Protein AF-0000000084503245 (afdb_homodimer)

Sequence (480 aa):
MVAGHAIWKGSNPADHEEDSEWVLDVAQAGRGNPKAFYAHIAKGAELALADKNSLLVFSGGQTRKSTHLTEAQSYLSLAFAARLLPSTPSGTFVRATTEDFALDSYQNLIFSIARFRERTGRYPDRVTVVGFGVKKQRFEKLHARAIKWPVRAFSYVGVDVADQDDFEVAQDGEHKNGFIPYMRDLYGCHDFLAAKRRLRNTAARFHPYHSSAPELADLLDWCPPSRHQLFSGPLPWSGVMVAGHAIWKGSNPADHEEDSEWVLDVAQAGRGNPKAFYAHIAKGAELALADKNSLLVFSGGQTRKSTHLTEAQSYLSLAFAARLLPSTPSGTFVRATTEDFALDSYQNLIFSIARFRERTGRYPDRVTVVGFGVKKQRFEKLHARAIKWPVRAFSYVGVDVADQDDFEVAQDGEHKNGFIPYMRDLYGCHDFLAAKRRLRNTAARFHPYHSSAPELADLLDWCPPSRHQLFSGPLPWSGV

InterPro domains:
  IPR055323 Uncharacterized protein C57A10.07/YOR238W [PTHR28110] (1-238)

Solvent-accessible surface area (backbone atoms only — not comparable to full-atom values): 25965 Å² total; per-residue (Å²): 59,30,59,47,86,46,30,51,70,71,76,62,60,90,45,50,60,40,65,90,44,39,56,67,55,81,90,43,56,92,52,57,44,39,49,27,52,49,48,31,51,48,50,42,38,52,53,34,71,73,34,90,86,46,67,32,32,27,16,12,12,36,60,45,72,60,47,91,58,22,16,6,54,25,47,52,51,47,33,47,70,61,61,59,41,67,70,51,98,85,28,43,53,78,52,52,51,63,26,60,59,26,60,48,74,59,40,28,52,57,46,40,49,37,44,44,23,41,66,68,73,43,73,77,84,58,47,50,40,27,33,51,39,75,47,44,61,41,46,59,69,37,40,34,48,50,70,56,52,60,69,92,38,51,47,74,47,57,50,59,49,83,50,66,69,50,36,52,52,48,43,51,47,34,47,67,71,40,41,51,53,35,68,60,22,46,71,41,69,53,68,71,45,30,51,51,37,56,67,26,43,60,69,49,77,70,65,28,45,60,74,60,27,51,75,44,34,66,65,78,64,55,68,59,89,54,38,71,63,65,76,82,71,79,48,95,64,59,89,107,59,29,59,47,88,46,29,50,69,72,76,61,61,90,44,51,60,39,65,89,45,38,58,64,55,82,90,43,55,92,50,56,45,40,48,26,53,50,47,31,51,49,50,42,38,53,54,33,71,71,33,88,86,47,65,33,32,27,16,12,12,36,60,44,70,59,46,91,58,21,16,6,53,26,48,52,50,47,34,48,70,62,61,59,40,66,70,51,98,84,29,42,53,78,52,51,51,64,25,61,59,25,59,49,74,58,38,28,53,57,47,41,49,35,43,44,23,40,65,69,76,43,73,76,85,62,48,49,40,26,34,51,39,75,48,44,62,41,46,59,68,36,40,35,46,50,69,56,50,58,70,91,37,51,46,73,47,56,48,60,50,85,50,64,69,49,37,51,52,49,42,51,46,34,46,68,69,40,40,50,52,36,69,60,22,46,72,41,68,52,70,72,46,31,50,51,35,57,67,25,43,62,68,48,77,68,66,28,44,60,74,57,27,53,76,44,34,66,66,78,65,56,68,57,90,54,38,71,62,66,75,82,70,80,50,95,64,59,88,106

pLDDT: mean 95.64, std 5.97, range [44.59, 98.94]

Foldseek 3Di:
DEEFDWAFQLDQLVCQQDPVRTDHDPLCPPLSVSVQLLVLLLVLLVVCVVDVPAAREQEFAQQDQVDRDTRRRRSVSSCVSVPSFDDDPVGGDLSYDYHHQDQDDLCRVVSVQLVCCLSPVDGDQADEYEEAPLCVCCCQVQNCVLQVNDNVRYYYDHDHRPDPVSRVVVNVCCVPPNRVVCVQARNLCDDPSVVSSVNRPNPPDDDDSCPSVVLCVCVNVDGDPRRPDHDDDDDPRVVD/DEEFDWAFQLDQLVCQQDPVRTDHDPLQPPLSVSVQLLVLLLVLLVVCVVDVPAAREQEFAQQDQVDRDTRRRRSVSSCVSVPSFDDDPVGGDLSYDYHHQDQDDLCRVVSVQLVCCLSPVDGDQADEYEEAPLCVCCCQVQNCVLQVHDNVRYYYDHDHRPDPVSRVVVNVCCVPPNRVVCVQARNLCDDPSVVSSVNRPNPPDDDDSCPSPVLCVCVNVDGDPRRRDHDDDDDPRVVD

Radius of gyration: 22.69 Å; Cα contacts (8 Å, |Δi|>4): 882; chains: 2; bounding box: 47×66×49 Å

Secondary structure (DSSP, 8-state):
-EE--SEE-SS-GGGTTSGGGEE--TTTTTTTHHHHHHHHHHHHHHHHHH-TT--EEEE-----TT-S--HHHHHHHHHHHTTSS-EETTEE-TTEEEE----SHHHHHHHHHHHHHHHHSS--S-EEEEE-GGGHHHIIIIIHHHTT--GGGEEEEE---SSHHHHHHHHHHHIIIIIHHHHHSTTS-SHHHHHHHHHH-TT-----HHHH-GGGHHHHT---SSTTPPP-S--TTTT-/-EE--SEE-SS-GGGTTSGGGEE--TTTTTTTHHHHHHHHHHHHHHHHHH-TT--EEEE-----TT-S--HHHHHHHHHHHTTSS-EETTEE-TTEEEE----SHHHHHHHHHHHHHHHHSS--S-EEEEE-GGGHHHIIIIIHHHTT--GGGEEEEE---SSHHHHHHHHHHHIIIIIHHHHHSTTS-SHHHHHHHHHH-TT-----HHHH-GGGHHHHT---SSTTPPP-S--TTTT-

Organism: NCBI:txid456999

Nearest PDB structures (foldseek):
  3oby-assembly1_A  TM=4.795E-01  e=1.587E+00  Archaeoglobus fulgidus
  3oby-assembly2_B  TM=4.407E-01  e=1.999E+00  Archaeoglobus fulgidus
  3ihl-assembly1_B  TM=2.825E-01  e=5.031E+00  Homo sapiens
  3oby-assembly1_A  TM=4.794E-01  e=1.235E+00  Archaeoglobus fulgidus
  3oby-assembly2_B  TM=4.407E-01  e=1.953E+00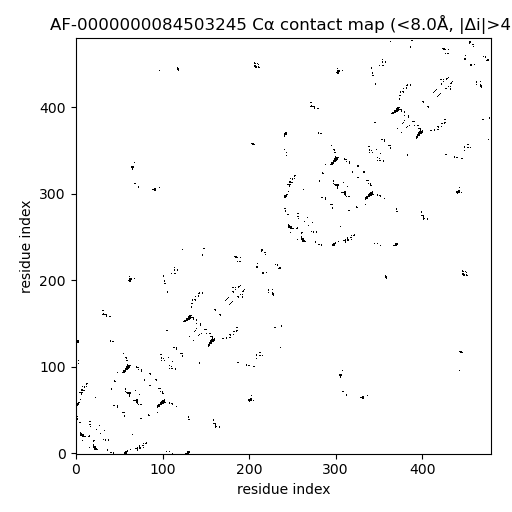  Archaeoglobus fulgidus

Structure (mmCIF, N/CA/C/O backbone):
data_AF-0000000084503245-model_v1
#
loop_
_entity.id
_entity.type
_entity.pdbx_description
1 polymer 'DUF218 domain-containing protein'
#
loop_
_atom_site.group_PDB
_atom_site.id
_atom_site.type_symbol
_atom_site.label_atom_id
_atom_site.label_alt_id
_atom_site.label_comp_id
_atom_site.label_asym_id
_atom_site.label_entity_id
_atom_site.label_seq_id
_atom_site.pdbx_PDB_ins_code
_atom_site.Cartn_x
_atom_site.Cartn_y
_atom_site.Cartn_z
_atom_site.occupancy
_atom_site.B_iso_or_equiv
_atom_site.auth_seq_id
_atom_site.auth_comp_id
_atom_site.auth_asym_id
_atom_site.auth_atom_id
_atom_site.pdbx_PDB_model_num
ATOM 1 N N . MET A 1 1 ? 0.292 -12.805 -13.188 1 98.81 1 MET A N 1
ATOM 2 C CA . MET A 1 1 ? 0.612 -12.477 -11.805 1 98.81 1 MET A CA 1
ATOM 3 C C . MET A 1 1 ? 1.752 -13.344 -11.281 1 98.81 1 MET A C 1
ATOM 5 O O . MET A 1 1 ? 1.908 -14.492 -11.711 1 98.81 1 MET A O 1
ATOM 9 N N . VAL A 1 2 ? 2.623 -12.695 -10.523 1 98.94 2 VAL A N 1
ATOM 10 C CA . VAL A 1 2 ? 3.686 -13.383 -9.805 1 98.94 2 VAL A CA 1
ATOM 11 C C . VAL A 1 2 ? 3.35 -13.43 -8.312 1 98.94 2 VAL A C 1
ATOM 13 O O . VAL A 1 2 ? 3.164 -12.391 -7.68 1 98.94 2 VAL A O 1
ATOM 16 N N . ALA A 1 3 ? 3.242 -14.617 -7.793 1 98.75 3 ALA A N 1
ATOM 17 C CA . ALA A 1 3 ? 2.934 -14.781 -6.375 1 98.75 3 ALA A CA 1
ATOM 18 C C . ALA A 1 3 ? 4.172 -14.555 -5.512 1 98.75 3 ALA A C 1
ATOM 20 O O . ALA A 1 3 ? 5.203 -15.195 -5.715 1 98.75 3 ALA A O 1
ATOM 21 N N . GLY A 1 4 ? 4.023 -13.672 -4.582 1 98.31 4 GLY A N 1
ATOM 22 C CA . GLY A 1 4 ? 5.133 -13.375 -3.689 1 98.31 4 GLY A CA 1
ATOM 23 C C . GLY A 1 4 ? 5.332 -14.43 -2.613 1 98.31 4 GLY A C 1
ATOM 24 O O . GLY A 1 4 ? 4.379 -15.102 -2.217 1 98.31 4 GLY A O 1
ATOM 25 N N . HIS A 1 5 ? 6.574 -14.516 -2.104 1 97.75 5 HIS A N 1
ATOM 26 C CA . HIS A 1 5 ? 6.906 -15.539 -1.119 1 97.75 5 HIS A CA 1
ATOM 27 C C . HIS A 1 5 ? 7.789 -14.977 -0.011 1 97.75 5 HIS A C 1
ATOM 29 O O . HIS A 1 5 ? 7.902 -15.57 1.063 1 97.75 5 HIS A O 1
ATOM 35 N N . ALA A 1 6 ? 8.43 -13.961 -0.269 1 98 6 ALA A N 1
ATOM 36 C CA . ALA A 1 6 ? 9.367 -13.305 0.646 1 98 6 ALA A CA 1
ATOM 37 C C . ALA A 1 6 ? 9.57 -11.844 0.274 1 98 6 ALA A C 1
ATOM 39 O O . ALA A 1 6 ? 8.875 -11.312 -0.597 1 98 6 ALA A O 1
ATOM 40 N N . ILE A 1 7 ? 10.398 -11.188 0.991 1 97.06 7 ILE A N 1
ATOM 41 C CA . ILE A 1 7 ? 10.57 -9.75 0.775 1 97.06 7 ILE A CA 1
ATOM 42 C C . ILE A 1 7 ? 12.047 -9.438 0.548 1 97.06 7 ILE A C 1
ATOM 44 O O . ILE A 1 7 ? 12.891 -9.719 1.405 1 97.06 7 ILE A O 1
ATOM 48 N N . TRP A 1 8 ? 12.359 -8.945 -0.646 1 97.12 8 TRP A N 1
ATOM 49 C CA . TRP A 1 8 ? 13.695 -8.445 -0.938 1 97.12 8 TRP A CA 1
ATOM 50 C C . TRP A 1 8 ? 13.977 -7.156 -0.167 1 97.12 8 TRP A C 1
ATOM 52 O O . TRP A 1 8 ? 13.148 -6.238 -0.16 1 97.12 8 TRP A O 1
ATOM 62 N N . LYS A 1 9 ? 15.086 -7.027 0.448 1 91.19 9 LYS A N 1
ATOM 63 C CA . LYS A 1 9 ? 15.375 -5.93 1.369 1 91.19 9 LYS A CA 1
ATOM 64 C C . LYS A 1 9 ? 15.734 -4.656 0.612 1 91.19 9 LYS A C 1
ATOM 66 O O . LYS A 1 9 ? 15.727 -3.564 1.187 1 91.19 9 LYS A O 1
ATOM 71 N N . GLY A 1 10 ? 16.078 -4.758 -0.672 1 87.31 10 GLY A N 1
ATOM 72 C CA . GLY A 1 10 ? 16.344 -3.559 -1.451 1 87.31 10 GLY A CA 1
ATOM 73 C C . GLY A 1 10 ? 17.812 -3.164 -1.478 1 87.31 10 GLY A C 1
ATOM 74 O O . GLY A 1 10 ? 18.141 -2.002 -1.728 1 87.31 10 GLY A O 1
ATOM 75 N N . SER A 1 11 ? 18.703 -3.973 -1.189 1 84.19 11 SER A N 1
ATOM 76 C CA . SER A 1 11 ? 20.125 -3.631 -1.206 1 84.19 11 SER A CA 1
ATOM 77 C C . SER A 1 11 ? 20.703 -3.773 -2.605 1 84.19 11 SER A C 1
ATOM 79 O O . SER A 1 11 ? 20.312 -3.059 -3.527 1 84.19 11 SER A O 1
ATOM 81 N N . ASN A 1 12 ? 21.703 -4.578 -2.842 1 87.75 12 ASN A N 1
ATOM 82 C CA . ASN A 1 12 ? 22.375 -4.762 -4.125 1 87.75 12 ASN A CA 1
ATOM 83 C C . ASN A 1 12 ? 21.703 -5.848 -4.957 1 87.75 12 ASN A C 1
ATOM 85 O O . ASN A 1 12 ? 21.75 -7.027 -4.598 1 87.75 12 ASN A O 1
ATOM 89 N N . PRO A 1 13 ? 21.094 -5.395 -6.07 1 92.25 13 PRO A N 1
ATOM 90 C CA . PRO A 1 13 ? 20.422 -6.387 -6.898 1 92.25 13 PRO A CA 1
ATOM 91 C C . PRO A 1 13 ? 21.344 -7.496 -7.387 1 92.25 13 PRO A C 1
ATOM 93 O O . PRO A 1 13 ? 20.906 -8.617 -7.652 1 92.25 13 PRO A O 1
ATOM 96 N N . ALA A 1 14 ? 22.609 -7.234 -7.473 1 94.62 14 ALA A N 1
ATOM 97 C CA . ALA A 1 14 ? 23.578 -8.242 -7.918 1 94.62 14 ALA A CA 1
ATOM 98 C C . ALA A 1 14 ? 23.656 -9.398 -6.93 1 94.62 14 ALA A C 1
ATOM 100 O O . ALA A 1 14 ? 24.016 -10.516 -7.297 1 94.62 14 ALA A O 1
ATOM 101 N N . ASP A 1 15 ? 23.281 -9.156 -5.723 1 95.62 15 ASP A N 1
ATOM 102 C CA . ASP A 1 15 ? 23.344 -10.164 -4.668 1 95.62 15 ASP A CA 1
ATOM 103 C C . ASP A 1 15 ? 21.969 -10.781 -4.414 1 95.62 15 ASP A C 1
ATOM 105 O O . ASP A 1 15 ? 21.719 -11.328 -3.334 1 95.62 15 ASP A O 1
ATOM 109 N N . HIS A 1 16 ? 21.141 -10.727 -5.383 1 94.88 16 HIS A N 1
ATOM 110 C CA . HIS A 1 16 ? 19.75 -11.125 -5.223 1 94.88 16 HIS A CA 1
ATOM 111 C C . HIS A 1 16 ? 19.641 -12.602 -4.844 1 94.88 16 HIS A C 1
ATOM 113 O O . HIS A 1 16 ? 18.594 -13.055 -4.383 1 94.88 16 HIS A O 1
ATOM 119 N N . GLU A 1 17 ? 20.656 -13.398 -5.07 1 95.69 17 GLU A N 1
ATOM 120 C CA . GLU A 1 17 ? 20.562 -14.828 -4.785 1 95.69 17 GLU A CA 1
ATOM 121 C C . GLU A 1 17 ? 20.969 -15.125 -3.344 1 95.69 17 GLU A C 1
ATOM 123 O O . GLU A 1 17 ? 20.797 -16.25 -2.865 1 95.69 17 GLU A O 1
ATOM 128 N N . GLU A 1 18 ? 21.453 -14.156 -2.672 1 96.06 18 GLU A N 1
ATOM 129 C CA . GLU A 1 18 ? 21.938 -14.344 -1.307 1 96.06 18 GLU A CA 1
ATOM 130 C C . GLU A 1 18 ? 20.797 -14.266 -0.3 1 96.06 18 GLU A C 1
ATOM 132 O O . GLU A 1 18 ? 20 -13.32 -0.326 1 96.06 18 GLU A O 1
ATOM 137 N N . ASP A 1 19 ? 20.766 -15.211 0.614 1 96.12 19 ASP A N 1
ATOM 138 C CA . ASP A 1 19 ? 19.75 -15.234 1.665 1 96.12 19 ASP A CA 1
ATOM 139 C C . ASP A 1 19 ? 19.75 -13.93 2.461 1 96.12 19 ASP A C 1
ATOM 141 O O . ASP A 1 19 ? 18.703 -13.453 2.896 1 96.12 19 ASP A O 1
ATOM 145 N N . SER A 1 20 ? 20.953 -13.336 2.635 1 93.88 20 SER A N 1
ATOM 146 C CA . SER A 1 20 ? 21.094 -12.156 3.479 1 93.88 20 SER A CA 1
ATOM 147 C C . SER A 1 20 ? 20.391 -10.953 2.881 1 93.88 20 SER A C 1
ATOM 149 O O . SER A 1 20 ? 20.141 -9.961 3.57 1 93.88 20 SER A O 1
ATOM 151 N N . GLU A 1 21 ? 20 -11.039 1.586 1 94.75 21 GLU A N 1
ATOM 152 C CA . GLU A 1 21 ? 19.359 -9.93 0.892 1 94.75 21 GLU A CA 1
ATOM 153 C C . GLU A 1 21 ? 17.844 -10.008 1 1 94.75 21 GLU A C 1
ATOM 155 O O . GLU A 1 21 ? 17.125 -9.133 0.499 1 94.75 21 GLU A O 1
ATOM 160 N N . TRP A 1 22 ? 17.375 -11.031 1.68 1 96.31 22 TRP A N 1
ATOM 161 C CA . TRP A 1 22 ? 15.938 -11.289 1.749 1 96.31 22 TRP A CA 1
ATOM 162 C C . TRP A 1 22 ? 15.484 -11.477 3.195 1 96.31 22 TRP A C 1
ATOM 164 O O . TRP A 1 22 ? 16.266 -11.922 4.043 1 96.31 22 TRP A O 1
ATOM 174 N N . VAL A 1 23 ? 14.281 -11 3.525 1 95 23 VAL A N 1
ATOM 175 C CA . VAL A 1 23 ? 13.602 -11.43 4.742 1 95 23 VAL A CA 1
ATOM 176 C C . VAL A 1 23 ? 12.914 -12.773 4.5 1 95 23 VAL A C 1
ATOM 178 O O . VAL A 1 23 ? 11.875 -12.828 3.836 1 95 23 VAL A O 1
ATOM 181 N N . LEU A 1 24 ? 13.484 -13.852 5.07 1 95.44 24 LEU A N 1
ATOM 182 C CA . LEU A 1 24 ? 13.047 -15.219 4.801 1 95.44 24 LEU A CA 1
ATOM 183 C C . LEU A 1 24 ? 12.43 -15.844 6.047 1 95.44 24 LEU A C 1
ATOM 185 O O . LEU A 1 24 ? 12.812 -15.508 7.172 1 95.44 24 LEU A O 1
ATOM 189 N N . ASP A 1 25 ? 11.438 -16.703 5.805 1 91.88 25 ASP A N 1
ATOM 190 C CA . ASP A 1 25 ? 11.039 -17.609 6.871 1 91.88 25 ASP A CA 1
ATOM 191 C C . ASP A 1 25 ? 12.148 -18.625 7.172 1 91.88 25 ASP A C 1
ATOM 193 O O . ASP A 1 25 ? 12.977 -18.906 6.312 1 91.88 25 ASP A O 1
ATOM 197 N N . VAL A 1 26 ? 12.016 -19.172 8.367 1 89.69 26 VAL A N 1
ATOM 198 C CA . VAL A 1 26 ? 13 -20.156 8.805 1 89.69 26 VAL A CA 1
ATOM 199 C C . VAL A 1 26 ? 13.039 -21.328 7.824 1 89.69 26 VAL A C 1
ATOM 201 O O . VAL A 1 26 ? 14.109 -21.828 7.48 1 89.69 26 VAL A O 1
ATOM 204 N N . ALA A 1 27 ? 11.938 -21.734 7.297 1 89.25 27 ALA A N 1
ATOM 205 C CA . ALA A 1 27 ? 11.82 -22.875 6.402 1 89.25 27 ALA A CA 1
ATOM 206 C C . ALA A 1 27 ? 12.406 -22.562 5.027 1 89.25 27 ALA A C 1
ATOM 208 O O . ALA A 1 27 ? 12.664 -23.469 4.23 1 89.25 27 ALA A O 1
ATOM 209 N N . GLN A 1 28 ? 12.625 -21.281 4.738 1 92.56 28 GLN A N 1
ATOM 210 C CA . GLN A 1 28 ? 13.102 -20.859 3.426 1 92.56 28 GLN A CA 1
ATOM 211 C C . GLN A 1 28 ? 14.617 -20.688 3.418 1 92.56 28 GLN A C 1
ATOM 213 O O . GLN A 1 28 ? 15.25 -20.797 2.367 1 92.56 28 GLN A O 1
ATOM 218 N N . ALA A 1 29 ? 15.156 -20.406 4.527 1 93.81 29 ALA A N 1
ATOM 219 C CA . ALA A 1 29 ? 16.562 -20.047 4.641 1 93.81 29 ALA A CA 1
ATOM 220 C C . ALA A 1 29 ? 17.469 -21.219 4.289 1 93.81 29 ALA A C 1
ATOM 222 O O . ALA A 1 29 ? 17.203 -22.359 4.688 1 93.81 29 ALA A O 1
ATOM 223 N N . GLY A 1 30 ? 18.484 -20.938 3.525 1 93 30 GLY A N 1
ATOM 224 C CA . GLY A 1 30 ? 19.516 -21.922 3.219 1 93 30 GLY A CA 1
ATOM 225 C C . GLY A 1 30 ? 19.062 -22.984 2.232 1 93 30 GLY A C 1
ATOM 226 O O . GLY A 1 30 ? 19.625 -24.078 2.182 1 93 30 GLY A O 1
ATOM 227 N N . ARG A 1 31 ? 18.062 -22.672 1.457 1 93.38 31 ARG A N 1
ATOM 228 C CA . ARG A 1 31 ? 17.5 -23.703 0.587 1 93.38 31 ARG A CA 1
ATOM 229 C C . ARG A 1 31 ? 17.391 -23.203 -0.851 1 93.38 31 ARG A C 1
ATOM 231 O O . ARG A 1 31 ? 16.547 -23.672 -1.613 1 93.38 31 ARG A O 1
ATOM 238 N N . GLY A 1 32 ? 18.125 -22.156 -1.168 1 93.38 32 GLY A N 1
ATOM 239 C CA . GLY A 1 32 ? 18.188 -21.688 -2.539 1 93.38 32 GLY A CA 1
ATOM 240 C C . GLY A 1 32 ? 16.938 -20.938 -2.973 1 93.38 32 GLY A C 1
ATOM 241 O O . GLY A 1 32 ? 16.781 -20.641 -4.156 1 93.38 32 GLY A O 1
ATOM 242 N N . ASN A 1 33 ? 16.031 -20.562 -2.107 1 96.31 33 ASN A N 1
ATOM 243 C CA . ASN A 1 33 ? 14.75 -19.938 -2.398 1 96.31 33 ASN A CA 1
ATOM 244 C C . ASN A 1 33 ? 14.922 -18.594 -3.098 1 96.31 33 ASN A C 1
ATOM 246 O O . ASN A 1 33 ? 14.195 -18.281 -4.039 1 96.31 33 ASN A O 1
ATOM 250 N N . PRO A 1 34 ? 15.93 -17.812 -2.752 1 97.38 34 PRO A N 1
ATOM 251 C CA . PRO A 1 34 ? 16.078 -16.516 -3.408 1 97.38 34 PRO A CA 1
ATOM 252 C C . PRO A 1 34 ? 16.281 -16.625 -4.918 1 97.38 34 PRO A C 1
ATOM 254 O O . PRO A 1 34 ? 15.789 -15.805 -5.68 1 97.38 34 PRO A O 1
ATOM 257 N N . LYS A 1 35 ? 17.016 -17.688 -5.301 1 97.19 35 LYS A N 1
ATOM 258 C CA . LYS A 1 35 ? 17.203 -17.906 -6.734 1 97.19 35 LYS A CA 1
ATOM 259 C C . LYS A 1 35 ? 15.867 -18.172 -7.43 1 97.19 35 LYS A C 1
ATOM 261 O O . LYS A 1 35 ? 15.633 -17.688 -8.531 1 97.19 35 LYS A O 1
ATOM 266 N N . ALA A 1 36 ? 15.055 -18.938 -6.824 1 97.81 36 ALA A N 1
ATOM 267 C CA . ALA A 1 36 ? 13.734 -19.219 -7.367 1 97.81 36 ALA A CA 1
ATOM 268 C C . ALA A 1 36 ? 12.859 -17.969 -7.375 1 97.81 36 ALA A C 1
ATOM 270 O O . ALA A 1 36 ? 12.141 -17.719 -8.344 1 97.81 36 ALA A O 1
ATOM 271 N N . PHE A 1 37 ? 12.922 -17.188 -6.285 1 98.44 37 PHE A N 1
ATOM 272 C CA . PHE A 1 37 ? 12.156 -15.953 -6.23 1 98.44 37 PHE A CA 1
ATOM 273 C C . PHE A 1 37 ? 12.5 -15.047 -7.406 1 98.44 37 PHE A C 1
ATOM 275 O O . PHE A 1 37 ? 11.609 -14.539 -8.094 1 98.44 37 PHE A O 1
ATOM 282 N N . TYR A 1 38 ? 13.797 -14.898 -7.582 1 98.38 38 TYR A N 1
ATOM 283 C CA . TYR A 1 38 ? 14.25 -14.062 -8.688 1 98.38 38 TYR A CA 1
ATOM 284 C C . TYR A 1 38 ? 13.789 -14.625 -10.023 1 98.38 38 TYR A C 1
ATOM 286 O O . TYR A 1 38 ? 13.391 -13.867 -10.914 1 98.38 38 TYR A O 1
ATOM 294 N N . ALA A 1 39 ? 13.844 -15.898 -10.164 1 98.62 39 ALA A N 1
ATOM 295 C CA . ALA A 1 39 ? 13.414 -16.547 -11.406 1 98.62 39 ALA A CA 1
ATOM 296 C C . ALA A 1 39 ? 11.93 -16.281 -11.664 1 98.62 39 ALA A C 1
ATOM 298 O O . ALA A 1 39 ? 11.508 -16.141 -12.812 1 98.62 39 ALA A O 1
ATOM 299 N N . HIS A 1 40 ? 11.141 -16.281 -10.625 1 98.88 40 HIS A N 1
ATOM 300 C CA . HIS A 1 40 ? 9.734 -15.945 -10.766 1 98.88 40 HIS A CA 1
ATOM 301 C C . HIS A 1 40 ? 9.555 -14.531 -11.297 1 98.88 40 HIS A C 1
ATOM 303 O O . HIS A 1 40 ? 8.766 -14.297 -12.211 1 98.88 40 HIS A O 1
ATOM 309 N N . ILE A 1 41 ? 10.266 -13.594 -10.648 1 98.88 41 ILE A N 1
ATOM 310 C CA . ILE A 1 41 ? 10.203 -12.188 -11.055 1 98.88 41 ILE A CA 1
ATOM 311 C C . ILE A 1 41 ? 10.609 -12.062 -12.523 1 98.88 41 ILE A C 1
ATOM 313 O O . ILE A 1 41 ? 9.906 -11.438 -13.32 1 98.88 41 ILE A O 1
ATOM 317 N N . ALA A 1 42 ? 11.711 -12.727 -12.883 1 98.75 42 ALA A N 1
ATOM 318 C CA . ALA A 1 42 ? 12.242 -12.664 -14.242 1 98.75 42 ALA A CA 1
ATOM 319 C C . ALA A 1 42 ? 11.258 -13.266 -15.242 1 98.75 42 ALA A C 1
ATOM 321 O O . ALA A 1 42 ? 11.047 -12.703 -16.312 1 98.75 42 ALA A O 1
ATOM 322 N N . LYS A 1 43 ? 10.695 -14.391 -14.891 1 98.88 43 LYS A N 1
ATOM 323 C CA . LYS A 1 43 ? 9.734 -15.039 -15.781 1 98.88 43 LYS A CA 1
ATOM 324 C C . LYS A 1 43 ? 8.492 -14.188 -15.969 1 98.88 43 LYS A C 1
ATOM 326 O O . LYS A 1 43 ? 7.969 -14.078 -17.078 1 98.88 43 LYS A O 1
ATOM 331 N N . GLY A 1 44 ? 7.977 -13.586 -14.883 1 98.81 44 GLY A N 1
ATOM 332 C CA . GLY A 1 44 ? 6.867 -12.648 -15 1 98.81 44 GLY A CA 1
ATOM 333 C C . GLY A 1 44 ? 7.16 -11.492 -15.93 1 98.81 44 GLY A C 1
ATOM 334 O O . GLY A 1 44 ? 6.34 -11.148 -16.781 1 98.81 44 GLY A O 1
ATOM 335 N N . ALA A 1 45 ? 8.328 -10.906 -15.75 1 98.62 45 ALA A N 1
ATOM 336 C CA . ALA A 1 45 ? 8.75 -9.789 -16.594 1 98.62 45 ALA A CA 1
ATOM 337 C C . ALA A 1 45 ? 8.836 -10.219 -18.062 1 98.62 45 ALA A C 1
ATOM 339 O O . ALA A 1 45 ? 8.352 -9.508 -18.953 1 98.62 45 ALA A O 1
ATOM 340 N N . GLU A 1 46 ? 9.43 -11.383 -18.297 1 98.69 46 GLU A N 1
ATOM 341 C CA . GLU A 1 46 ? 9.57 -11.922 -19.641 1 98.69 46 GLU A CA 1
ATOM 342 C C . GLU A 1 46 ? 8.211 -12.07 -20.328 1 98.69 46 GLU A C 1
ATOM 344 O O . GLU A 1 46 ? 8.031 -11.633 -21.469 1 98.69 46 GLU A O 1
ATOM 349 N N . LEU A 1 47 ? 7.297 -12.664 -19.656 1 98.69 47 LEU A N 1
ATOM 350 C CA . LEU A 1 47 ? 5.973 -12.906 -20.219 1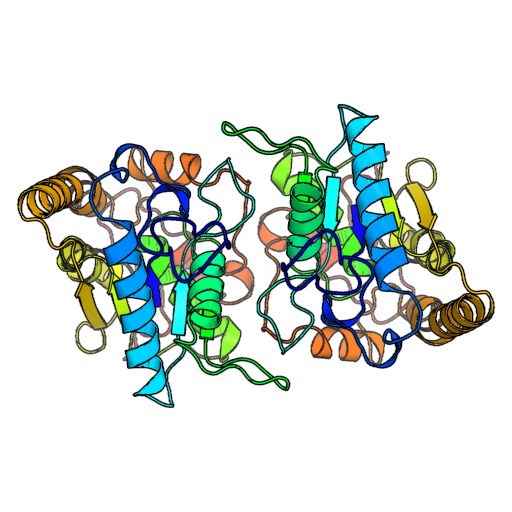 98.69 47 LEU A CA 1
ATOM 351 C C . LEU A 1 47 ? 5.25 -11.586 -20.5 1 98.69 47 LEU A C 1
ATOM 353 O O . LEU A 1 47 ? 4.59 -11.438 -21.516 1 98.69 47 LEU A O 1
ATOM 357 N N . ALA A 1 48 ? 5.34 -10.648 -19.562 1 98.12 48 ALA A N 1
ATOM 358 C CA . ALA A 1 48 ? 4.688 -9.352 -19.719 1 98.12 48 ALA A CA 1
ATOM 359 C C . ALA A 1 48 ? 5.242 -8.602 -20.938 1 98.12 48 ALA A C 1
ATOM 361 O O . ALA A 1 48 ? 4.488 -7.973 -21.688 1 98.12 48 ALA A O 1
ATOM 362 N N . LEU A 1 49 ? 6.543 -8.648 -21.094 1 97.69 49 LEU A N 1
ATOM 363 C CA . LEU A 1 49 ? 7.188 -7.953 -22.203 1 97.69 49 LEU A CA 1
ATOM 364 C C . LEU A 1 49 ? 6.824 -8.602 -23.531 1 97.69 49 LEU A C 1
ATOM 366 O O . LEU A 1 49 ? 6.762 -7.93 -24.562 1 97.69 49 LEU A O 1
ATOM 370 N N . ALA A 1 50 ? 6.527 -9.891 -23.531 1 97.81 50 ALA A N 1
ATOM 371 C CA . ALA A 1 50 ? 6.207 -10.633 -24.75 1 97.81 50 ALA A CA 1
ATOM 372 C C . ALA A 1 50 ? 4.762 -10.398 -25.172 1 97.81 50 ALA A C 1
ATOM 374 O O . ALA A 1 50 ? 4.41 -10.602 -26.344 1 97.81 50 ALA A O 1
ATOM 375 N N . ASP A 1 51 ? 3.922 -10.008 -24.297 1 97.25 51 ASP A N 1
ATOM 376 C CA . ASP A 1 51 ? 2.51 -9.758 -24.578 1 97.25 51 ASP A CA 1
ATOM 377 C C . ASP A 1 51 ? 2.141 -8.305 -24.281 1 97.25 51 ASP A C 1
ATOM 379 O O . ASP A 1 51 ? 1.902 -7.934 -23.141 1 97.25 51 ASP A O 1
ATOM 383 N N . LYS A 1 52 ? 1.916 -7.508 -25.297 1 95.69 52 LYS A N 1
ATOM 384 C CA . LYS A 1 52 ? 1.696 -6.07 -25.156 1 95.69 52 LYS A CA 1
ATOM 385 C C . LYS A 1 52 ? 0.344 -5.781 -24.516 1 95.69 52 LYS A C 1
ATOM 387 O O . LYS A 1 52 ? 0.077 -4.648 -24.109 1 95.69 52 LYS A O 1
ATOM 392 N N . ASN A 1 53 ? -0.492 -6.766 -24.391 1 96.69 53 ASN A N 1
ATOM 393 C CA . ASN A 1 53 ? -1.823 -6.574 -23.828 1 96.69 53 ASN A CA 1
ATOM 394 C C . ASN A 1 53 ? -1.898 -7.07 -22.375 1 96.69 53 ASN A C 1
ATOM 396 O O . ASN A 1 53 ? -2.982 -7.145 -21.797 1 96.69 53 ASN A O 1
ATOM 400 N N . SER A 1 54 ? -0.795 -7.355 -21.844 1 97.81 54 SER A N 1
ATOM 401 C CA . SER A 1 54 ? -0.784 -7.93 -20.516 1 97.81 54 SER A CA 1
ATOM 402 C C . SER A 1 54 ? -0.467 -6.875 -19.453 1 97.81 54 SER A C 1
ATOM 404 O O . SER A 1 54 ? 0.115 -5.832 -19.766 1 97.81 54 SER A O 1
ATOM 406 N N . LEU A 1 55 ? -0.981 -7.121 -18.281 1 98.38 55 LEU A N 1
ATOM 407 C CA . LEU A 1 55 ? -0.588 -6.402 -17.062 1 98.38 55 LEU A CA 1
ATOM 408 C C . LEU A 1 55 ? 0.122 -7.328 -16.094 1 98.38 55 LEU A C 1
ATOM 410 O O . LEU A 1 55 ? -0.424 -8.367 -15.703 1 98.38 55 LEU A O 1
ATOM 414 N N . LEU A 1 56 ? 1.352 -6.98 -15.812 1 98.81 56 LEU A N 1
ATOM 415 C CA . LEU A 1 56 ? 2.1 -7.754 -14.82 1 98.81 56 LEU A CA 1
ATOM 416 C C . LEU A 1 56 ? 1.76 -7.301 -13.406 1 98.81 56 LEU A C 1
ATOM 418 O O . LEU A 1 56 ? 1.938 -6.129 -13.062 1 98.81 56 LEU A O 1
ATOM 422 N N . VAL A 1 57 ? 1.245 -8.227 -12.602 1 98.88 57 VAL A N 1
ATOM 423 C CA . VAL A 1 57 ? 0.904 -7.934 -11.211 1 98.88 57 VAL A CA 1
ATOM 424 C C . VAL A 1 57 ? 1.781 -8.766 -10.281 1 98.88 57 VAL A C 1
ATOM 426 O O . VAL A 1 57 ? 1.674 -9.992 -10.25 1 98.88 57 VAL A O 1
ATOM 429 N N . PHE A 1 58 ? 2.695 -8.125 -9.562 1 98.94 58 PHE A N 1
ATOM 430 C CA . PHE A 1 58 ? 3.314 -8.789 -8.422 1 98.94 58 PHE A CA 1
ATOM 431 C C . PHE A 1 58 ? 2.393 -8.758 -7.211 1 98.94 58 PHE A C 1
ATOM 433 O O . PHE A 1 58 ? 1.88 -7.695 -6.84 1 98.94 58 PHE A O 1
ATOM 440 N N . SER A 1 59 ? 2.219 -9.922 -6.59 1 98.94 59 SER A N 1
ATOM 441 C CA . SER A 1 59 ? 1.187 -10.008 -5.559 1 98.94 59 SER A CA 1
ATOM 442 C C . SER A 1 59 ? 1.755 -10.539 -4.25 1 98.94 59 SER A C 1
ATOM 444 O O . SER A 1 59 ? 2.455 -11.555 -4.238 1 98.94 59 SER A O 1
ATOM 446 N N . GLY A 1 60 ? 1.436 -9.828 -3.156 1 98.81 60 GLY A N 1
ATOM 447 C CA . GLY A 1 60 ? 1.816 -10.242 -1.814 1 98.81 60 GLY A CA 1
ATOM 448 C C . GLY A 1 60 ? 1.814 -9.094 -0.818 1 98.81 60 GLY A C 1
ATOM 449 O O . GLY A 1 60 ? 2.268 -7.992 -1.13 1 98.81 60 GLY A O 1
ATOM 450 N N . GLY A 1 61 ? 1.346 -9.359 0.317 1 98.38 61 GLY A N 1
ATOM 451 C CA . GLY A 1 61 ? 1.174 -8.336 1.334 1 98.38 61 GLY A CA 1
ATOM 452 C C . GLY A 1 61 ? 2.389 -8.172 2.227 1 98.38 61 GLY A C 1
ATOM 453 O O . GLY A 1 61 ? 3.502 -8.531 1.843 1 98.38 61 GLY A O 1
ATOM 454 N N . GLN A 1 62 ? 2.18 -7.348 3.301 1 96.25 62 GLN A N 1
ATOM 455 C CA . GLN A 1 62 ? 3.172 -7.141 4.352 1 96.25 62 GLN A CA 1
ATOM 456 C C . GLN A 1 62 ? 3.193 -8.312 5.328 1 96.25 62 GLN A C 1
ATOM 458 O O . GLN A 1 62 ? 2.652 -8.219 6.43 1 96.25 62 GLN A O 1
ATOM 463 N N . THR A 1 63 ? 3.945 -9.328 5.004 1 96.56 63 THR A N 1
ATOM 464 C CA . THR A 1 63 ? 3.805 -10.617 5.672 1 96.56 63 THR A CA 1
ATOM 465 C C . THR A 1 63 ? 4.895 -10.805 6.723 1 96.56 63 THR A C 1
ATOM 467 O O . THR A 1 63 ? 4.98 -11.859 7.355 1 96.56 63 THR A O 1
ATOM 470 N N . ARG A 1 64 ? 5.789 -9.812 6.809 1 92.69 64 ARG A N 1
ATOM 471 C CA . ARG A 1 64 ? 6.906 -9.93 7.738 1 92.69 64 ARG A CA 1
ATOM 472 C C . ARG A 1 64 ? 6.926 -8.758 8.711 1 92.69 64 ARG A C 1
ATOM 474 O O . ARG A 1 64 ? 6.77 -7.602 8.312 1 92.69 64 ARG A O 1
ATOM 481 N N . LYS A 1 65 ? 7.223 -9.07 9.953 1 87.88 65 LYS A N 1
ATOM 482 C CA . LYS A 1 65 ? 7.203 -8.055 11 1 87.88 65 LYS A CA 1
ATOM 483 C C . LYS A 1 65 ? 8.43 -7.156 10.914 1 87.88 65 LYS A C 1
ATOM 485 O O . LYS A 1 65 ? 8.383 -5.992 11.32 1 87.88 65 LYS A O 1
ATOM 490 N N . SER A 1 66 ? 9.43 -7.672 10.344 1 86.94 66 SER A N 1
ATOM 491 C CA . SER A 1 66 ? 10.727 -7.004 10.414 1 86.94 66 SER A CA 1
ATOM 492 C C . SER A 1 66 ? 10.852 -5.934 9.336 1 86.94 66 SER A C 1
ATOM 494 O O . SER A 1 66 ? 11.867 -5.238 9.258 1 86.94 66 SER A O 1
ATOM 496 N N . THR A 1 67 ? 9.891 -5.785 8.523 1 88.88 67 THR A N 1
ATOM 497 C CA . THR A 1 67 ? 9.938 -4.789 7.461 1 88.88 67 THR A CA 1
ATOM 498 C C . THR A 1 67 ? 8.547 -4.238 7.168 1 88.88 67 THR A C 1
ATOM 500 O O . THR A 1 67 ? 7.543 -4.902 7.426 1 88.88 67 THR A O 1
ATOM 503 N N . HIS A 1 68 ? 8.547 -2.973 6.625 1 90.31 68 HIS A N 1
ATOM 504 C CA . HIS A 1 68 ? 7.281 -2.344 6.254 1 90.31 68 HIS A CA 1
ATOM 505 C C . HIS A 1 68 ? 6.945 -2.602 4.789 1 90.31 68 HIS A C 1
ATOM 507 O O . HIS A 1 68 ? 5.887 -2.189 4.309 1 90.31 68 HIS A O 1
ATOM 513 N N . LEU A 1 69 ? 7.816 -3.262 4.094 1 93.19 69 LEU A N 1
ATOM 514 C CA . LEU A 1 69 ? 7.629 -3.533 2.672 1 93.19 69 LEU A CA 1
ATOM 515 C C . LEU A 1 69 ? 6.707 -4.727 2.463 1 93.19 69 LEU A C 1
ATOM 517 O O . LEU A 1 69 ? 6.605 -5.598 3.328 1 93.19 69 LEU A O 1
ATOM 521 N N . THR A 1 70 ? 6.051 -4.715 1.378 1 97.44 70 THR A N 1
ATOM 522 C CA . THR A 1 70 ? 5.266 -5.879 0.981 1 97.44 70 THR A CA 1
ATOM 523 C C . THR A 1 70 ? 6.078 -6.793 0.072 1 97.44 70 THR A C 1
ATOM 525 O O . THR A 1 70 ? 7.078 -6.371 -0.511 1 97.44 70 THR A O 1
ATOM 528 N N . GLU A 1 71 ? 5.645 -8.031 0.015 1 98.44 71 GLU A N 1
ATOM 529 C CA . GLU A 1 71 ? 6.246 -8.945 -0.949 1 98.44 71 GLU A CA 1
ATOM 530 C C . GLU A 1 71 ? 6.141 -8.398 -2.369 1 98.44 71 GLU A C 1
ATOM 532 O O . GLU A 1 71 ? 7.125 -8.406 -3.115 1 98.44 71 GLU A O 1
ATOM 537 N N . ALA A 1 72 ? 5.031 -7.875 -2.74 1 98.62 72 ALA A N 1
ATOM 538 C CA . ALA A 1 72 ? 4.754 -7.375 -4.082 1 98.62 72 ALA A CA 1
ATOM 539 C C . ALA A 1 72 ? 5.668 -6.203 -4.434 1 98.62 72 ALA A C 1
ATOM 541 O O . ALA A 1 72 ? 6.324 -6.215 -5.477 1 98.62 72 ALA A O 1
ATOM 542 N N . GLN A 1 73 ? 5.723 -5.234 -3.545 1 97.12 73 GLN A N 1
ATOM 543 C CA . GLN A 1 73 ? 6.527 -4.043 -3.801 1 97.12 73 GLN A CA 1
ATOM 544 C C . GLN A 1 73 ? 8.008 -4.395 -3.918 1 97.12 73 GLN A C 1
ATOM 546 O O . GLN A 1 73 ? 8.719 -3.826 -4.75 1 97.12 73 GLN A O 1
ATOM 551 N N . SER A 1 74 ? 8.477 -5.277 -3.059 1 97.38 74 SER A N 1
ATOM 552 C CA . SER A 1 74 ? 9.883 -5.652 -3.113 1 97.38 74 SER A CA 1
ATOM 553 C C . SER A 1 74 ? 10.219 -6.371 -4.414 1 97.38 74 SER A C 1
ATOM 555 O O . SER A 1 74 ? 11.305 -6.191 -4.973 1 97.38 74 SER A O 1
ATOM 557 N N . TYR A 1 75 ? 9.258 -7.207 -4.918 1 98.44 75 TYR A N 1
ATOM 558 C CA . TYR A 1 75 ? 9.469 -7.891 -6.191 1 98.44 75 TYR A CA 1
ATOM 559 C C . TYR A 1 75 ? 9.547 -6.891 -7.34 1 98.44 75 TYR A C 1
ATOM 561 O O . TYR A 1 75 ? 10.43 -6.996 -8.203 1 98.44 75 TYR A O 1
ATOM 569 N N . LEU A 1 76 ? 8.656 -5.965 -7.387 1 97.75 76 LEU A N 1
ATOM 570 C CA . LEU A 1 76 ? 8.68 -4.965 -8.453 1 97.75 76 LEU A CA 1
ATOM 571 C C . LEU A 1 76 ? 9.945 -4.117 -8.375 1 97.75 76 LEU A C 1
ATOM 573 O O . LEU A 1 76 ? 10.547 -3.811 -9.406 1 97.75 76 LEU A O 1
ATOM 577 N N . SER A 1 77 ? 10.352 -3.705 -7.156 1 95.69 77 SER A N 1
ATOM 578 C CA . SER A 1 77 ? 11.602 -2.971 -6.984 1 95.69 77 SER A CA 1
ATOM 579 C C . SER A 1 77 ? 12.789 -3.752 -7.547 1 95.69 77 SER A C 1
ATOM 581 O O . SER A 1 77 ? 13.641 -3.188 -8.227 1 95.69 77 SER A O 1
ATOM 583 N N . LEU A 1 78 ? 12.82 -5.004 -7.223 1 97.06 78 LEU A N 1
ATOM 584 C CA . LEU A 1 78 ? 13.914 -5.844 -7.703 1 97.06 78 LEU A CA 1
ATOM 585 C C . LEU A 1 78 ? 13.867 -5.977 -9.219 1 97.06 78 LEU A C 1
ATOM 587 O O . LEU A 1 78 ? 14.914 -5.98 -9.875 1 97.06 78 LEU A O 1
ATOM 591 N N . ALA A 1 79 ? 12.672 -6.125 -9.797 1 97.75 79 ALA A N 1
ATOM 592 C CA . ALA A 1 79 ? 12.531 -6.195 -11.242 1 97.75 79 ALA A CA 1
ATOM 593 C C . ALA A 1 79 ? 13.141 -4.969 -11.914 1 97.75 79 ALA A C 1
ATOM 595 O O . ALA A 1 79 ? 13.844 -5.09 -12.922 1 97.75 79 ALA A O 1
ATOM 596 N N . PHE A 1 80 ? 12.898 -3.807 -11.367 1 94.81 80 PHE A N 1
ATOM 597 C CA . PHE A 1 80 ? 13.453 -2.58 -11.93 1 94.81 80 PHE A CA 1
ATOM 598 C C . PHE A 1 80 ? 14.953 -2.5 -11.664 1 94.81 80 PHE A C 1
ATOM 600 O O . PHE A 1 80 ? 15.734 -2.178 -12.57 1 94.81 80 PHE A O 1
ATOM 607 N N . ALA A 1 81 ? 15.344 -2.781 -10.43 1 93.31 81 ALA A N 1
ATOM 608 C CA . ALA A 1 81 ? 16.75 -2.674 -10.047 1 93.31 81 ALA A CA 1
ATOM 609 C C . ALA A 1 81 ? 17.625 -3.613 -10.875 1 93.31 81 ALA A C 1
ATOM 611 O O . ALA A 1 81 ? 18.766 -3.293 -11.188 1 93.31 81 ALA A O 1
ATOM 612 N N . ALA A 1 82 ? 17.078 -4.742 -11.203 1 95.94 82 ALA A N 1
ATOM 613 C CA . ALA A 1 82 ? 17.797 -5.734 -12 1 95.94 82 ALA A CA 1
ATOM 614 C C . ALA A 1 82 ? 17.594 -5.492 -13.492 1 95.94 82 ALA A C 1
ATOM 616 O O . ALA A 1 82 ? 18.047 -6.285 -14.32 1 95.94 82 ALA A O 1
ATOM 617 N N . ARG A 1 83 ? 16.875 -4.492 -13.906 1 95.06 83 ARG A N 1
ATOM 618 C CA . ARG A 1 83 ? 16.656 -4.066 -15.281 1 95.06 83 ARG A CA 1
ATOM 619 C C . ARG A 1 83 ? 15.906 -5.141 -16.078 1 95.06 83 ARG A C 1
ATOM 621 O O . ARG A 1 83 ? 16.172 -5.344 -17.25 1 95.06 83 ARG A O 1
ATOM 628 N N . LEU A 1 84 ? 15.125 -5.863 -15.312 1 97.38 84 LEU A N 1
ATOM 629 C CA . LEU A 1 84 ? 14.266 -6.84 -15.969 1 97.38 84 LEU A CA 1
ATOM 630 C C . LEU A 1 84 ? 13.117 -6.148 -16.703 1 97.38 84 LEU A C 1
ATOM 632 O O . LEU A 1 84 ? 12.531 -6.715 -17.625 1 97.38 84 LEU A O 1
ATOM 636 N N . LEU A 1 85 ? 12.648 -5.035 -16.219 1 96.56 85 LEU A N 1
ATOM 637 C CA . LEU A 1 85 ? 11.609 -4.195 -16.828 1 96.56 85 LEU A CA 1
ATOM 638 C C . LEU A 1 85 ? 12.18 -2.848 -17.25 1 96.56 85 LEU A C 1
ATOM 640 O O . LEU A 1 85 ? 13.039 -2.289 -16.562 1 96.56 85 LEU A O 1
ATOM 644 N N . PRO A 1 86 ? 11.711 -2.385 -18.391 1 91.56 86 PRO A N 1
ATOM 645 C CA . PRO A 1 86 ? 12.211 -1.088 -18.844 1 91.56 86 PRO A CA 1
ATOM 646 C C . PRO A 1 86 ? 11.891 0.047 -17.875 1 91.56 86 PRO A C 1
ATOM 648 O O . PRO A 1 86 ? 10.82 0.054 -17.266 1 91.56 86 PRO A O 1
ATOM 651 N N . SER A 1 87 ? 12.891 0.893 -17.672 1 84 87 SER A N 1
ATOM 652 C CA . SER A 1 87 ? 12.75 2.119 -16.891 1 84 87 SER A CA 1
ATOM 653 C C . SER A 1 87 ? 13.539 3.266 -17.516 1 84 87 SER A C 1
ATOM 655 O O . SER A 1 87 ? 14.656 3.068 -18 1 84 87 SER A O 1
ATOM 657 N N . THR A 1 88 ? 12.797 4.363 -17.797 1 74.25 88 THR A N 1
ATOM 658 C CA . THR A 1 88 ? 13.461 5.574 -18.281 1 74.25 88 THR A CA 1
ATOM 659 C C . THR A 1 88 ? 13.336 6.695 -17.25 1 74.25 88 THR A C 1
ATOM 661 O O . THR A 1 88 ? 12.539 6.602 -16.312 1 74.25 88 THR A O 1
ATOM 664 N N . PRO A 1 89 ? 14.172 7.711 -17.469 1 67.69 89 PRO A N 1
ATOM 665 C CA . PRO A 1 89 ? 14.039 8.867 -16.578 1 67.69 89 PRO A CA 1
ATOM 666 C C . PRO A 1 89 ? 12.625 9.461 -16.578 1 67.69 89 PRO A C 1
ATOM 668 O O . PRO A 1 89 ? 12.195 10.055 -15.594 1 67.69 89 PRO A O 1
ATOM 671 N N . SER A 1 90 ? 11.961 9.211 -17.688 1 67.5 90 SER A N 1
ATOM 672 C CA . SER A 1 90 ? 10.648 9.812 -17.844 1 67.5 90 SER A CA 1
ATOM 673 C C . SER A 1 90 ? 9.555 8.906 -17.281 1 67.5 90 SER A C 1
ATOM 675 O O . SER A 1 90 ? 8.414 9.344 -17.109 1 67.5 90 SER A O 1
ATOM 677 N N . GLY A 1 91 ? 9.938 7.605 -17.125 1 73.12 91 GLY A N 1
ATOM 678 C CA . GLY A 1 91 ? 8.883 6.773 -16.562 1 73.12 91 GLY A CA 1
ATOM 679 C C . GLY A 1 91 ? 9.258 5.305 -16.5 1 73.12 91 GLY A C 1
ATOM 680 O O . GLY A 1 91 ? 10.266 4.887 -17.062 1 73.12 91 GLY A O 1
ATOM 681 N N . THR A 1 92 ? 8.461 4.566 -15.617 1 80.06 92 THR A N 1
ATOM 682 C CA . THR A 1 92 ? 8.656 3.129 -15.461 1 80.06 92 THR A CA 1
ATOM 683 C C . THR A 1 92 ? 7.668 2.352 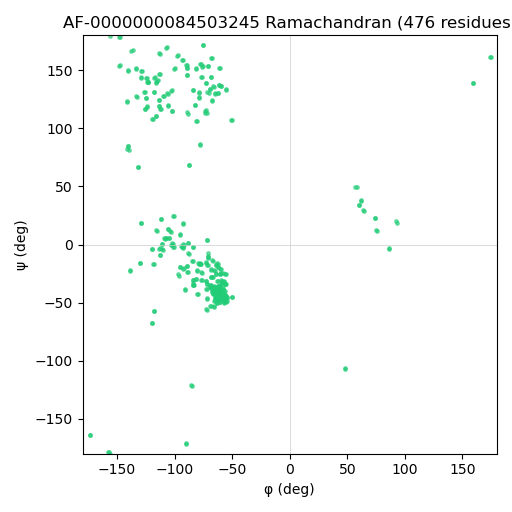-16.328 1 80.06 92 THR A C 1
ATOM 685 O O . THR A 1 92 ? 6.766 2.939 -16.922 1 80.06 92 THR A O 1
ATOM 688 N N . PHE A 1 93 ? 7.973 1.101 -16.531 1 88.69 93 PHE A N 1
ATOM 689 C CA . PHE A 1 93 ? 7.082 0.196 -17.25 1 88.69 93 PHE A CA 1
ATOM 690 C C . PHE A 1 93 ? 5.672 0.26 -16.672 1 88.69 93 PHE A C 1
ATOM 692 O O . PHE A 1 93 ? 5.402 -0.301 -15.602 1 88.69 93 PHE A O 1
ATOM 699 N N . VAL A 1 94 ? 4.738 0.864 -17.359 1 88.19 94 VAL A N 1
ATOM 700 C CA . VAL A 1 94 ? 3.438 1.26 -16.828 1 88.19 94 VAL A CA 1
ATOM 701 C C . VAL A 1 94 ? 2.521 0.041 -16.734 1 88.19 94 VAL A C 1
ATOM 703 O O . VAL A 1 94 ? 1.506 0.07 -16.031 1 88.19 94 VAL A O 1
ATOM 706 N N . ARG A 1 95 ? 2.889 -1.03 -17.422 1 94.94 95 ARG A N 1
ATOM 707 C CA . ARG A 1 95 ? 2.029 -2.211 -17.422 1 94.94 95 ARG A CA 1
ATOM 708 C C . ARG A 1 95 ? 2.451 -3.184 -16.312 1 94.94 95 ARG A C 1
ATOM 710 O O . ARG A 1 95 ? 2.189 -4.387 -16.422 1 94.94 95 ARG A O 1
ATOM 717 N N . ALA A 1 96 ? 3.191 -2.75 -15.367 1 97.06 96 ALA A N 1
ATOM 718 C CA . ALA A 1 96 ? 3.471 -3.506 -14.148 1 97.06 96 ALA A CA 1
ATOM 719 C C . ALA A 1 96 ? 2.902 -2.797 -12.922 1 97.06 96 ALA A C 1
ATOM 721 O O . ALA A 1 96 ? 2.945 -1.568 -12.828 1 97.06 96 ALA A O 1
ATOM 722 N N . THR A 1 97 ? 2.361 -3.582 -12.062 1 97.62 97 THR A N 1
ATOM 723 C CA . THR A 1 97 ? 1.809 -3.035 -10.828 1 97.62 97 THR A CA 1
ATOM 724 C C . THR A 1 97 ? 1.948 -4.035 -9.68 1 97.62 97 THR A C 1
ATOM 726 O O . THR A 1 97 ? 2.531 -5.105 -9.859 1 97.62 97 THR A O 1
ATOM 729 N N . THR A 1 98 ? 1.489 -3.58 -8.484 1 98.5 98 THR A N 1
ATOM 730 C CA . THR A 1 98 ? 1.572 -4.441 -7.309 1 98.5 98 THR A CA 1
ATOM 731 C C . THR A 1 98 ? 0.194 -4.633 -6.68 1 98.5 98 THR A C 1
ATOM 733 O O . THR A 1 98 ? -0.654 -3.742 -6.746 1 98.5 98 THR A O 1
ATOM 736 N N . GLU A 1 99 ? -0.108 -5.766 -6.262 1 98.81 99 GLU A N 1
ATOM 737 C CA . GLU A 1 99 ? -1.166 -6.113 -5.316 1 98.81 99 GLU A CA 1
ATOM 738 C C . GLU A 1 99 ? -0.598 -6.391 -3.928 1 98.81 99 GLU A C 1
ATOM 740 O O . GLU A 1 99 ? 0.128 -7.367 -3.732 1 98.81 99 GLU A O 1
ATOM 745 N N . ASP A 1 100 ? -0.932 -5.559 -2.912 1 98.5 100 ASP A N 1
ATOM 746 C CA . ASP A 1 100 ? -0.094 -5.441 -1.722 1 98.5 100 ASP A CA 1
ATOM 747 C C . ASP A 1 100 ? -0.797 -6.016 -0.495 1 98.5 100 ASP A C 1
ATOM 749 O O . ASP A 1 100 ? -0.44 -5.691 0.64 1 98.5 100 ASP A O 1
ATOM 753 N N . PHE A 1 101 ? -1.779 -6.906 -0.687 1 98.69 101 PHE A N 1
ATOM 754 C CA . PHE A 1 101 ? -2.598 -7.242 0.473 1 98.69 101 PHE A CA 1
ATOM 755 C C . PHE A 1 101 ? -2.707 -8.75 0.643 1 98.69 101 PHE A C 1
ATOM 757 O O . PHE A 1 101 ? -3.105 -9.234 1.705 1 98.69 101 PHE A O 1
ATOM 764 N N . ALA A 1 102 ? -2.379 -9.516 -0.35 1 98.88 102 ALA A N 1
ATOM 765 C CA . ALA A 1 102 ? -2.551 -10.969 -0.303 1 98.88 102 ALA A CA 1
ATOM 766 C C . ALA A 1 102 ? -1.743 -11.578 0.838 1 98.88 102 ALA A C 1
ATOM 768 O O . ALA A 1 102 ? -0.584 -11.219 1.05 1 98.88 102 ALA A O 1
ATOM 769 N N . LEU A 1 103 ? -2.41 -12.5 1.526 1 98.62 103 LEU A N 1
ATOM 770 C CA . LEU A 1 103 ? -1.784 -13.148 2.676 1 98.62 103 LEU A CA 1
ATOM 771 C C . LEU A 1 103 ? -1.687 -14.656 2.469 1 98.62 103 LEU A C 1
ATOM 773 O O . LEU A 1 103 ? -1.194 -15.375 3.34 1 98.62 103 LEU A O 1
ATOM 777 N N . ASP A 1 104 ? -2.203 -15.195 1.391 1 98.31 104 ASP A N 1
ATOM 778 C CA . ASP A 1 104 ? -2.074 -16.578 0.963 1 98.31 104 ASP A CA 1
ATOM 779 C C . ASP A 1 104 ? -2.27 -16.719 -0.546 1 98.31 104 ASP A C 1
ATOM 781 O O . ASP A 1 104 ? -2.496 -15.719 -1.236 1 98.31 104 ASP A O 1
ATOM 785 N N . SER A 1 105 ? -2.162 -17.984 -1.039 1 98.62 105 SER A N 1
ATOM 786 C CA . SER A 1 105 ? -2.178 -18.219 -2.479 1 98.62 105 SER A CA 1
ATOM 787 C C . SER A 1 105 ? -3.555 -17.938 -3.07 1 98.62 105 SER A C 1
ATOM 789 O O . SER A 1 105 ? -3.664 -17.469 -4.203 1 98.62 105 SER A O 1
ATOM 791 N N . TYR A 1 106 ? -4.617 -18.203 -2.395 1 98.81 106 TYR A N 1
ATOM 792 C CA . TYR A 1 106 ? -5.957 -17.891 -2.877 1 98.81 106 TYR A CA 1
ATOM 793 C C . TYR A 1 106 ? -6.129 -16.391 -3.08 1 98.81 106 TYR A C 1
ATOM 795 O O . TYR A 1 106 ? -6.598 -15.953 -4.133 1 98.81 106 TYR A O 1
ATOM 803 N N . GLN A 1 107 ? -5.68 -15.633 -2.084 1 98.88 107 GLN A N 1
ATOM 804 C CA . GLN A 1 107 ? -5.777 -14.18 -2.152 1 98.88 107 GLN A CA 1
ATOM 805 C C . GLN A 1 107 ? -4.859 -13.617 -3.229 1 98.88 107 GLN A C 1
ATOM 807 O O . GLN A 1 107 ? -5.184 -12.609 -3.869 1 98.88 107 GLN A O 1
ATOM 812 N N . ASN A 1 108 ? -3.666 -14.234 -3.422 1 98.94 108 ASN A N 1
ATOM 813 C CA . ASN A 1 108 ? -2.846 -13.789 -4.543 1 98.94 108 ASN A CA 1
ATOM 814 C C . ASN A 1 108 ? -3.65 -13.734 -5.84 1 98.94 108 ASN A C 1
ATOM 816 O O . ASN A 1 108 ? -3.576 -12.75 -6.578 1 98.94 108 ASN A O 1
ATOM 820 N N . LEU A 1 109 ? -4.402 -14.773 -6.039 1 98.94 109 LEU A N 1
ATOM 821 C CA . LEU A 1 109 ? -5.125 -14.883 -7.301 1 98.94 109 LEU A CA 1
ATOM 822 C C . LEU A 1 109 ? -6.285 -13.891 -7.352 1 98.94 109 LEU A C 1
ATOM 824 O O . LEU A 1 109 ? -6.32 -13.023 -8.227 1 98.94 109 LEU A O 1
ATOM 828 N N . ILE A 1 110 ? -7.172 -13.93 -6.387 1 98.88 110 ILE A N 1
ATOM 829 C CA . ILE A 1 110 ? -8.398 -13.1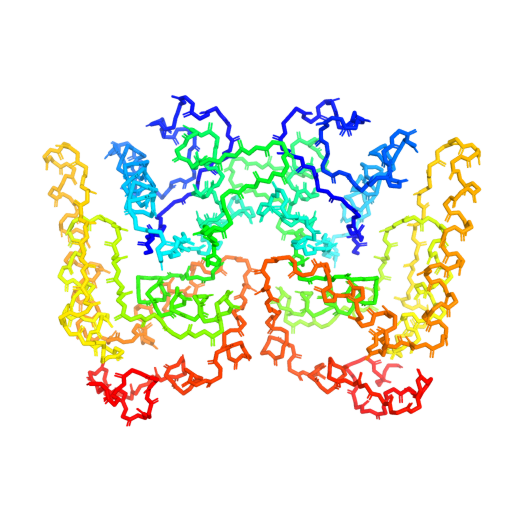48 -6.457 1 98.88 110 ILE A CA 1
ATOM 830 C C . ILE A 1 110 ? -8.078 -11.664 -6.316 1 98.88 110 ILE A C 1
ATOM 832 O O . ILE A 1 110 ? -8.688 -10.82 -6.98 1 98.88 110 ILE A O 1
ATOM 836 N N . PHE A 1 111 ? -7.102 -11.297 -5.496 1 98.88 111 PHE A N 1
ATOM 837 C CA . PHE A 1 111 ? -6.746 -9.891 -5.328 1 98.88 111 PHE A CA 1
ATOM 838 C C . PHE A 1 111 ? -6.031 -9.367 -6.566 1 98.88 111 PHE A C 1
ATOM 840 O O . PHE A 1 111 ? -6.168 -8.195 -6.918 1 98.88 111 PHE A O 1
ATOM 847 N N . SER A 1 112 ? -5.246 -10.219 -7.234 1 98.94 112 SER A N 1
ATOM 848 C CA . SER A 1 112 ? -4.617 -9.781 -8.477 1 98.94 112 SER A CA 1
ATOM 849 C C . SER A 1 112 ? -5.66 -9.469 -9.547 1 98.94 112 SER A C 1
ATOM 851 O O . SER A 1 112 ? -5.492 -8.516 -10.312 1 98.94 112 SER A O 1
ATOM 853 N N . ILE A 1 113 ? -6.711 -10.25 -9.594 1 98.88 113 ILE A N 1
ATOM 854 C CA . ILE A 1 113 ? -7.805 -10 -10.523 1 98.88 113 ILE A CA 1
ATOM 855 C C . ILE A 1 113 ? -8.484 -8.672 -10.18 1 98.88 113 ILE A C 1
ATOM 857 O O . ILE A 1 113 ? -8.773 -7.867 -11.07 1 98.88 113 ILE A O 1
ATOM 861 N N . ALA A 1 114 ? -8.695 -8.453 -8.906 1 98.88 114 ALA A N 1
ATOM 862 C CA . ALA A 1 114 ? -9.273 -7.188 -8.469 1 98.88 114 ALA A CA 1
ATOM 863 C C . ALA A 1 114 ? -8.359 -6.016 -8.805 1 98.88 114 ALA A C 1
ATOM 865 O O . ALA A 1 114 ? -8.828 -4.961 -9.242 1 98.88 114 ALA A O 1
ATOM 866 N N . ARG A 1 115 ? -7.066 -6.191 -8.617 1 98.75 115 ARG A N 1
ATOM 867 C CA . ARG A 1 115 ? -6.086 -5.152 -8.93 1 98.75 115 ARG A CA 1
ATOM 868 C C . ARG A 1 115 ? -6.078 -4.848 -10.43 1 98.75 115 ARG A C 1
ATOM 870 O O . ARG A 1 115 ? -5.953 -3.688 -10.828 1 98.75 115 ARG A O 1
ATOM 877 N N . PHE A 1 116 ? -6.16 -5.887 -11.266 1 98.69 116 PHE A N 1
ATOM 878 C CA . PHE A 1 116 ? -6.281 -5.703 -12.703 1 98.69 116 PHE A CA 1
ATOM 879 C C . PHE A 1 116 ? -7.465 -4.801 -13.039 1 98.69 116 PHE A C 1
ATOM 881 O O . PHE A 1 116 ? -7.336 -3.873 -13.836 1 98.69 116 PHE A O 1
ATOM 888 N N . ARG A 1 117 ? -8.578 -5.07 -12.398 1 98.25 117 ARG A N 1
ATOM 889 C CA . ARG A 1 117 ? -9.797 -4.281 -12.586 1 98.25 117 ARG A CA 1
ATOM 890 C C . ARG A 1 117 ? -9.57 -2.83 -12.164 1 98.25 117 ARG A C 1
ATOM 892 O O . ARG A 1 117 ? -10.023 -1.907 -12.844 1 98.25 117 ARG A O 1
ATOM 899 N N . GLU A 1 118 ? -8.867 -2.617 -11.102 1 97.19 118 GLU A N 1
ATOM 900 C CA . GLU A 1 118 ? -8.547 -1.271 -10.633 1 97.19 118 GLU A CA 1
ATOM 901 C C . GLU A 1 118 ? -7.746 -0.499 -11.68 1 97.19 118 GLU A C 1
ATOM 903 O O . GLU A 1 118 ? -8.008 0.683 -11.914 1 97.19 118 GLU A O 1
ATOM 908 N N . ARG A 1 119 ? -6.809 -1.188 -12.266 1 96.56 119 ARG A N 1
ATOM 909 C CA . ARG A 1 119 ? -5.824 -0.543 -13.125 1 96.56 119 ARG A CA 1
ATOM 910 C C . ARG A 1 119 ? -6.387 -0.32 -14.523 1 96.56 119 ARG A C 1
ATOM 912 O O . ARG A 1 119 ? -6.039 0.657 -15.188 1 96.56 119 ARG A O 1
ATOM 919 N N . THR A 1 120 ? -7.324 -1.223 -14.961 1 96.88 120 THR A N 1
ATOM 920 C CA . THR A 1 120 ? -7.668 -1.203 -16.375 1 96.88 120 THR A CA 1
ATOM 921 C C . THR A 1 120 ? -9.141 -0.87 -16.578 1 96.88 120 THR A C 1
ATOM 923 O O . THR A 1 120 ? -9.57 -0.542 -17.688 1 96.88 120 THR A O 1
ATOM 926 N N . GLY A 1 121 ? -9.922 -0.997 -15.516 1 96.62 121 GLY A N 1
ATOM 927 C CA . GLY A 1 121 ? -11.352 -0.754 -15.625 1 96.62 121 GLY A CA 1
ATOM 928 C C . GLY A 1 121 ? -12.133 -1.979 -16.062 1 96.62 121 GLY A C 1
ATOM 929 O O . GLY A 1 121 ? -13.367 -1.963 -16.078 1 96.62 121 GLY A O 1
ATOM 930 N N . ARG A 1 122 ? -11.383 -3.057 -16.359 1 97.12 122 ARG A N 1
ATOM 931 C CA . ARG A 1 122 ? -12.039 -4.293 -16.781 1 97.12 122 ARG A CA 1
ATOM 932 C C . ARG A 1 122 ? -11.406 -5.504 -16.094 1 97.12 122 ARG A C 1
ATOM 934 O O . ARG A 1 122 ? -10.359 -5.383 -15.453 1 97.12 122 ARG A O 1
ATOM 941 N N . TYR A 1 123 ? -12.117 -6.629 -16.219 1 98.06 123 TYR A N 1
ATOM 942 C CA . TYR A 1 123 ? -11.539 -7.875 -15.727 1 98.06 123 TYR A CA 1
ATOM 943 C C . TYR A 1 123 ? -10.727 -8.562 -16.812 1 98.06 123 TYR A C 1
ATOM 945 O O . TYR A 1 123 ? -10.984 -8.375 -18 1 98.06 123 TYR A O 1
ATOM 953 N N . PRO A 1 124 ? -9.711 -9.344 -16.438 1 98.19 124 PRO A N 1
ATOM 954 C CA . PRO A 1 124 ? -8.867 -9.977 -17.453 1 98.19 124 PRO A CA 1
ATOM 955 C C . PRO A 1 124 ? -9.586 -11.094 -18.203 1 98.19 124 PRO A C 1
ATOM 957 O O . PRO A 1 124 ? -10.484 -11.734 -17.656 1 98.19 124 PRO A O 1
ATOM 960 N N . ASP A 1 125 ? -9.109 -11.312 -19.438 1 97.44 125 ASP A N 1
ATOM 961 C CA . ASP A 1 125 ? -9.609 -12.43 -20.25 1 97.44 125 ASP A CA 1
ATOM 962 C C . ASP A 1 125 ? -8.867 -13.719 -19.906 1 97.44 125 ASP A C 1
ATOM 964 O O . ASP A 1 125 ? -9.414 -14.812 -20.062 1 97.44 125 ASP A O 1
ATOM 968 N N . ARG A 1 126 ? -7.637 -13.578 -19.516 1 98 126 ARG A N 1
ATOM 969 C CA . ARG A 1 126 ? -6.77 -14.695 -19.156 1 98 126 ARG A CA 1
ATOM 970 C C . ARG A 1 126 ? -5.91 -14.367 -17.953 1 98 126 ARG A C 1
ATOM 972 O O . ARG A 1 126 ? -5.582 -13.211 -17.703 1 98 126 ARG A O 1
ATOM 979 N N . VAL A 1 127 ? -5.625 -15.406 -17.234 1 98.69 127 VAL A N 1
ATOM 980 C CA . VAL A 1 127 ? -4.719 -15.266 -16.094 1 98.69 127 VAL A CA 1
ATOM 981 C C . VAL A 1 127 ? -3.562 -16.25 -16.234 1 98.69 127 VAL A C 1
ATOM 983 O O . VAL A 1 127 ? -3.777 -17.438 -16.5 1 98.69 127 VAL A O 1
ATOM 986 N N . THR A 1 128 ? -2.404 -15.773 -16.172 1 98.94 128 THR A N 1
ATOM 987 C CA . THR A 1 128 ? -1.21 -16.594 -16.047 1 98.94 128 THR A CA 1
ATOM 988 C C . THR A 1 128 ? -0.534 -16.359 -14.695 1 98.94 128 THR A C 1
ATOM 990 O O . THR A 1 128 ? -0.233 -15.227 -14.336 1 98.94 128 THR A O 1
ATOM 993 N N . VAL A 1 129 ? -0.356 -17.469 -13.977 1 98.94 129 VAL A N 1
ATOM 994 C CA . VAL A 1 129 ? 0.311 -17.391 -12.68 1 98.94 129 VAL A CA 1
ATOM 995 C C . VAL A 1 129 ? 1.747 -17.891 -12.805 1 98.94 129 VAL A C 1
ATOM 997 O O . VAL A 1 129 ? 1.998 -18.922 -13.445 1 98.94 129 VAL A O 1
ATOM 1000 N N . VAL A 1 130 ? 2.662 -17.141 -12.273 1 98.94 130 VAL A N 1
ATOM 1001 C CA . VAL A 1 130 ? 4.051 -17.562 -12.133 1 98.94 130 VAL A CA 1
ATOM 1002 C C . VAL A 1 130 ? 4.371 -17.812 -10.664 1 98.94 130 VAL A C 1
ATOM 1004 O O . VAL A 1 130 ? 4.125 -16.953 -9.812 1 98.94 130 VAL A O 1
ATOM 1007 N N . GLY A 1 131 ? 4.895 -18.922 -10.32 1 98.62 131 GLY A N 1
ATOM 1008 C CA . GLY A 1 131 ? 5.258 -19.297 -8.961 1 98.62 131 GLY A CA 1
ATOM 1009 C C . GLY A 1 131 ? 6 -20.625 -8.883 1 98.62 131 GLY A C 1
ATOM 1010 O O . GLY A 1 131 ? 6.574 -21.078 -9.867 1 98.62 131 GLY A O 1
ATOM 1011 N N . PHE A 1 132 ? 6.062 -21.188 -7.688 1 98.5 132 PHE A N 1
ATOM 1012 C CA . PHE A 1 132 ? 6.672 -22.5 -7.531 1 98.5 132 PHE A CA 1
ATOM 1013 C C . PHE A 1 132 ? 5.863 -23.562 -8.273 1 98.5 132 PHE A C 1
ATOM 1015 O O . PHE A 1 132 ? 4.648 -23.656 -8.086 1 98.5 132 PHE A O 1
ATOM 1022 N N . GLY A 1 133 ? 6.551 -24.344 -9.055 1 98.56 133 GLY A N 1
ATOM 1023 C CA . GLY A 1 133 ? 5.902 -25.406 -9.812 1 98.56 133 GLY A CA 1
ATOM 1024 C C . GLY A 1 133 ? 5.117 -26.359 -8.938 1 98.56 133 GLY A C 1
ATOM 1025 O O . GLY A 1 133 ? 4.066 -26.859 -9.344 1 98.56 133 GLY A O 1
ATOM 1026 N N . VAL A 1 134 ? 5.555 -26.609 -7.754 1 98.19 134 VAL A N 1
ATOM 1027 C CA . VAL A 1 134 ? 4.926 -27.547 -6.844 1 98.19 134 VAL A CA 1
ATOM 1028 C C . VAL A 1 134 ? 3.525 -27.062 -6.477 1 98.19 134 VAL A C 1
ATOM 1030 O O . VAL A 1 134 ? 2.705 -27.844 -5.977 1 98.19 134 VAL A O 1
ATOM 1033 N N . LYS A 1 135 ? 3.26 -25.797 -6.699 1 98.56 135 LYS A N 1
ATOM 1034 C CA . LYS A 1 135 ? 1.975 -25.219 -6.312 1 98.56 135 LYS A CA 1
ATOM 1035 C C . LYS A 1 135 ? 0.987 -25.25 -7.477 1 98.56 135 LYS A C 1
ATOM 1037 O O . LYS A 1 135 ? -0.17 -24.844 -7.324 1 98.56 135 LYS A O 1
ATOM 1042 N N . LYS A 1 136 ? 1.35 -25.703 -8.633 1 98.69 136 LYS A N 1
ATOM 1043 C CA . LYS A 1 136 ? 0.55 -25.656 -9.859 1 98.69 136 LYS A CA 1
ATOM 1044 C C . LYS A 1 136 ? -0.817 -26.297 -9.648 1 98.69 136 LYS A C 1
ATOM 1046 O O . LYS A 1 136 ? -1.847 -25.703 -9.953 1 98.69 136 LYS A O 1
ATOM 1051 N N . GLN A 1 137 ? -0.846 -27.453 -9.094 1 98.38 137 GLN A N 1
ATOM 1052 C CA . GLN A 1 137 ? -2.1 -28.172 -8.93 1 98.38 137 GLN A CA 1
ATOM 1053 C C . GLN A 1 137 ? -3.049 -27.422 -7.996 1 98.38 137 GLN A C 1
ATOM 1055 O O . GLN A 1 137 ? -4.258 -27.391 -8.234 1 98.38 137 GLN A O 1
ATOM 1060 N N . ARG A 1 138 ? -2.539 -26.875 -6.965 1 98.69 138 ARG A N 1
ATOM 1061 C CA . ARG A 1 138 ? -3.365 -26.125 -6.027 1 98.69 138 ARG A CA 1
ATOM 1062 C C . ARG A 1 138 ? -4.016 -24.922 -6.707 1 98.69 138 ARG A C 1
ATOM 1064 O O . ARG A 1 138 ? -5.211 -24.688 -6.535 1 98.69 138 ARG A O 1
ATOM 1071 N N . PHE A 1 139 ? -3.258 -24.188 -7.52 1 98.81 139 PHE A N 1
ATOM 1072 C CA . PHE A 1 139 ? -3.783 -23.016 -8.211 1 98.81 139 PHE A CA 1
ATOM 1073 C C . PHE A 1 139 ? -4.824 -23.422 -9.242 1 98.81 139 PHE A C 1
ATOM 1075 O O . PHE A 1 139 ? -5.871 -22.781 -9.367 1 98.81 139 PHE A O 1
ATOM 1082 N N . GLU A 1 140 ? -4.574 -24.5 -9.953 1 98.5 140 GLU A N 1
ATOM 1083 C CA . GLU A 1 140 ? -5.438 -24.891 -11.062 1 98.5 140 GLU A CA 1
ATOM 1084 C C . GLU A 1 140 ? -6.691 -25.594 -10.555 1 98.5 140 GLU A C 1
ATOM 1086 O O . GLU A 1 140 ? -7.805 -25.297 -10.992 1 98.5 140 GLU A O 1
ATOM 1091 N N . LYS A 1 141 ? -6.512 -26.484 -9.57 1 98 141 LYS A N 1
ATOM 1092 C CA . LYS A 1 141 ? -7.602 -27.375 -9.203 1 98 141 LYS A CA 1
ATOM 1093 C C . LYS A 1 141 ? -8.391 -26.812 -8.016 1 98 141 LYS A C 1
ATOM 1095 O O . LYS A 1 141 ? -9.523 -27.234 -7.77 1 98 141 LYS A O 1
ATOM 1100 N N . LEU A 1 142 ? -7.777 -25.906 -7.297 1 98.44 142 LEU A N 1
ATOM 1101 C CA . LEU A 1 142 ? -8.461 -25.422 -6.098 1 98.44 142 LEU A CA 1
ATOM 1102 C C . LEU A 1 142 ? -8.75 -23.938 -6.195 1 98.44 142 LEU A C 1
ATOM 1104 O O . LEU A 1 142 ? -9.914 -23.531 -6.199 1 98.44 142 LEU A O 1
ATOM 1108 N N . HIS A 1 143 ? -7.766 -23.062 -6.391 1 98.69 143 HIS A N 1
ATOM 1109 C CA . HIS A 1 143 ? -7.98 -21.625 -6.379 1 98.69 143 HIS A CA 1
ATOM 1110 C C . HIS A 1 143 ? -8.797 -21.172 -7.59 1 98.69 143 HIS A C 1
ATOM 1112 O O . HIS A 1 143 ? -9.797 -20.469 -7.445 1 98.69 143 HIS A O 1
ATOM 1118 N N . ALA A 1 144 ? -8.344 -21.562 -8.805 1 98.44 144 ALA A N 1
ATOM 1119 C CA . ALA A 1 144 ? -9.094 -21.188 -10 1 98.44 144 ALA A CA 1
ATOM 1120 C C . ALA A 1 144 ? -10.516 -21.75 -9.953 1 98.44 144 ALA A C 1
ATOM 1122 O O . ALA A 1 144 ? -11.469 -21.062 -10.32 1 98.44 144 ALA A O 1
ATOM 1123 N N . ARG A 1 145 ? -10.633 -22.969 -9.477 1 97.19 145 ARG A N 1
ATOM 1124 C CA . ARG A 1 145 ? -11.945 -23.594 -9.336 1 97.19 145 ARG A CA 1
ATOM 1125 C C . ARG A 1 145 ? -12.805 -22.812 -8.344 1 97.19 145 ARG A C 1
ATOM 1127 O O . ARG A 1 145 ? -13.992 -22.578 -8.594 1 97.19 145 ARG A O 1
ATOM 1134 N N . ALA A 1 146 ? -12.25 -22.406 -7.246 1 97.62 146 ALA A N 1
ATOM 1135 C CA . ALA A 1 146 ? -12.977 -21.719 -6.184 1 97.62 146 ALA A CA 1
ATOM 1136 C C . ALA A 1 146 ? -13.656 -20.453 -6.707 1 97.62 146 ALA A C 1
ATOM 1138 O O . ALA A 1 146 ? -14.727 -20.078 -6.238 1 97.62 146 ALA A O 1
ATOM 1139 N N . ILE A 1 147 ? -13.008 -19.844 -7.691 1 98.12 147 ILE A N 1
ATOM 1140 C CA . ILE A 1 147 ? -13.57 -18.594 -8.195 1 98.12 147 ILE A CA 1
ATOM 1141 C C . ILE A 1 147 ? -14.242 -18.844 -9.547 1 98.12 147 ILE A C 1
ATOM 1143 O O . ILE A 1 147 ? -14.586 -17.891 -10.258 1 98.12 147 ILE A O 1
ATOM 1147 N N . LYS A 1 148 ? -14.328 -20.062 -9.977 1 97.31 148 LYS A N 1
ATOM 1148 C CA . LYS A 1 148 ? -15 -20.5 -11.195 1 97.31 148 LYS A CA 1
ATOM 1149 C C . LYS A 1 148 ? -14.367 -19.875 -12.438 1 97.31 148 LYS A C 1
ATOM 1151 O O . LYS A 1 148 ? -15.078 -19.469 -13.367 1 97.31 148 LYS A O 1
ATOM 1156 N N . TRP A 1 149 ? -13.078 -19.781 -12.344 1 97.88 149 TRP A N 1
ATOM 1157 C CA . TRP A 1 149 ? -12.367 -19.266 -13.516 1 97.88 149 TRP A CA 1
ATOM 1158 C C . TRP A 1 149 ? -12.336 -20.297 -14.633 1 97.88 149 TRP A C 1
ATOM 1160 O O . TRP A 1 149 ? -12.109 -21.484 -14.383 1 97.88 149 TRP A O 1
ATOM 1170 N N . PRO A 1 150 ? -12.539 -19.891 -15.93 1 96.12 150 PRO A N 1
ATOM 1171 C CA . PRO A 1 150 ? -12.516 -20.859 -17.031 1 96.12 150 PRO A CA 1
ATOM 1172 C C . PRO A 1 150 ? -11.156 -21.547 -17.172 1 96.12 150 PRO A C 1
ATOM 1174 O O . PRO A 1 150 ? -10.133 -20.875 -17.297 1 96.12 150 PRO A O 1
ATOM 1177 N N . VAL A 1 151 ? -11.156 -22.828 -17.25 1 95.88 151 VAL A N 1
ATOM 1178 C CA . VAL A 1 151 ? -9.945 -23.641 -17.297 1 95.88 151 VAL A CA 1
ATOM 1179 C C . VAL A 1 151 ? -9.094 -23.25 -18.5 1 95.88 151 VAL A C 1
ATOM 1181 O O . VAL A 1 151 ? -7.871 -23.125 -18.391 1 95.88 151 VAL A O 1
ATOM 1184 N N . ARG A 1 152 ? -9.688 -22.969 -19.625 1 96.06 152 ARG A N 1
ATOM 1185 C CA . ARG A 1 152 ? -8.977 -22.672 -20.859 1 96.06 152 ARG A CA 1
ATOM 1186 C C . ARG A 1 152 ? -8.289 -21.312 -20.797 1 96.06 152 ARG A C 1
ATOM 1188 O O . ARG A 1 152 ? -7.406 -21.016 -21.609 1 96.06 152 ARG A O 1
ATOM 1195 N N . ALA A 1 153 ? -8.727 -20.5 -19.859 1 97.81 153 ALA A N 1
ATOM 1196 C CA . ALA A 1 153 ? -8.203 -19.141 -19.781 1 97.81 153 ALA A CA 1
ATOM 1197 C C . ALA A 1 153 ? -7.242 -19 -18.594 1 97.81 153 ALA A C 1
ATOM 1199 O O . ALA A 1 153 ? -6.926 -17.891 -18.172 1 97.81 153 ALA A O 1
ATOM 1200 N N . PHE A 1 154 ? -6.852 -20.188 -18.047 1 98.44 154 PHE A N 1
ATOM 1201 C CA . PHE A 1 154 ? -5.938 -20.203 -16.906 1 98.44 154 PHE A CA 1
ATOM 1202 C C . PHE A 1 154 ? -4.641 -20.922 -17.266 1 98.44 154 PHE A C 1
ATOM 1204 O O . PHE A 1 154 ? -4.668 -22.016 -17.828 1 98.44 154 PHE A O 1
ATOM 1211 N N . SER A 1 155 ? -3.529 -20.281 -16.953 1 98.69 155 SER A N 1
ATOM 1212 C CA . SER A 1 155 ? -2.223 -20.906 -17.156 1 98.69 155 SER A CA 1
ATOM 1213 C C . SER A 1 155 ? -1.327 -20.734 -15.938 1 98.69 155 SER A C 1
ATOM 1215 O O . SER A 1 155 ? -1.494 -19.797 -15.164 1 98.69 155 SER A O 1
ATOM 1217 N N . TYR A 1 156 ? -0.427 -21.703 -15.781 1 98.81 156 TYR A N 1
ATOM 1218 C CA . TYR A 1 156 ? 0.53 -21.688 -14.68 1 98.81 156 TYR A CA 1
ATOM 1219 C C . TYR A 1 156 ? 1.938 -21.984 -15.172 1 98.81 156 TYR A C 1
ATOM 1221 O O . TYR A 1 156 ? 2.146 -22.953 -15.906 1 98.81 156 TYR A O 1
ATOM 1229 N N . VAL A 1 157 ? 2.836 -21.125 -14.844 1 98.81 157 VAL A N 1
ATOM 1230 C CA . VAL A 1 157 ? 4.25 -21.328 -15.133 1 98.81 157 VAL A CA 1
ATOM 1231 C C . VAL A 1 157 ? 5.023 -21.531 -13.828 1 98.81 157 VAL A C 1
ATOM 1233 O O . VAL A 1 157 ? 5.098 -20.609 -13 1 98.81 157 VAL A O 1
ATOM 1236 N N . GLY A 1 158 ? 5.602 -22.703 -13.688 1 98.5 158 GLY A N 1
ATOM 1237 C CA . GLY A 1 158 ? 6.297 -23.062 -12.461 1 98.5 158 GLY A CA 1
ATOM 1238 C C . GLY A 1 158 ? 7.805 -23.047 -12.609 1 98.5 158 GLY A C 1
ATOM 1239 O O . GLY A 1 158 ? 8.344 -23.547 -13.602 1 98.5 158 GLY A O 1
ATOM 1240 N N . VAL A 1 159 ? 8.477 -22.375 -11.703 1 97.69 159 VAL A N 1
ATOM 1241 C CA . VAL A 1 159 ? 9.922 -22.438 -11.555 1 97.69 159 VAL A CA 1
ATOM 1242 C C . VAL A 1 159 ? 10.281 -22.859 -10.133 1 97.69 159 VAL A C 1
ATOM 1244 O O . VAL A 1 159 ? 10 -22.125 -9.172 1 97.69 159 VAL A O 1
ATOM 1247 N N . ASP A 1 160 ? 10.969 -24 -9.992 1 97.56 160 ASP A N 1
ATOM 1248 C CA . ASP A 1 160 ? 11.258 -24.562 -8.672 1 97.56 160 ASP A CA 1
ATOM 1249 C C . ASP A 1 160 ? 12.734 -24.391 -8.32 1 97.56 160 ASP A C 1
ATOM 1251 O O . ASP A 1 160 ? 13.523 -23.922 -9.133 1 97.56 160 ASP A O 1
ATOM 1255 N N . VAL A 1 161 ? 13.031 -24.656 -7.09 1 95.75 161 VAL A N 1
ATOM 1256 C CA . VAL A 1 161 ? 14.422 -24.703 -6.66 1 95.75 161 VAL A CA 1
ATOM 1257 C C . VAL A 1 161 ? 15.172 -25.781 -7.43 1 95.75 161 VAL A C 1
ATOM 1259 O O . VAL A 1 161 ? 14.594 -26.812 -7.789 1 95.75 161 VAL A O 1
ATOM 1262 N N . ALA A 1 162 ? 16.484 -25.625 -7.617 1 93.12 162 ALA A N 1
ATOM 1263 C CA . ALA A 1 162 ? 17.281 -26.5 -8.477 1 93.12 162 ALA A CA 1
ATOM 1264 C C . ALA A 1 162 ? 17.719 -27.75 -7.723 1 93.12 162 ALA A C 1
ATOM 1266 O O . ALA A 1 162 ? 17.766 -28.844 -8.289 1 93.12 162 ALA A O 1
ATOM 1267 N N . ASP A 1 163 ? 17.984 -27.594 -6.469 1 95.56 163 ASP A N 1
ATOM 1268 C CA . ASP A 1 163 ? 18.469 -28.703 -5.668 1 95.56 163 ASP A CA 1
ATOM 1269 C C . ASP A 1 163 ? 17.375 -29.75 -5.438 1 95.56 163 ASP A C 1
ATOM 1271 O O . ASP A 1 163 ? 16.281 -29.406 -4.992 1 95.56 163 ASP A O 1
ATOM 1275 N N . GLN A 1 164 ? 17.688 -30.969 -5.676 1 96.06 164 GLN A N 1
ATOM 1276 C CA . GLN A 1 164 ? 16.703 -32.031 -5.617 1 96.06 164 GLN A CA 1
ATOM 1277 C C . GLN A 1 164 ? 16.172 -32.219 -4.203 1 96.06 164 GLN A C 1
ATOM 1279 O O . GLN A 1 164 ? 14.969 -32.406 -4.012 1 96.06 164 GLN A O 1
ATOM 1284 N N . ASP A 1 165 ? 17.031 -32.188 -3.234 1 95.44 165 ASP A N 1
ATOM 1285 C CA . ASP A 1 165 ? 16.594 -32.344 -1.851 1 95.44 165 ASP A CA 1
ATOM 1286 C C . ASP A 1 165 ? 15.656 -31.203 -1.449 1 95.44 165 ASP A C 1
ATOM 1288 O O . ASP A 1 165 ? 14.633 -31.438 -0.801 1 95.44 165 ASP A O 1
ATOM 1292 N N . ASP A 1 166 ? 16.047 -30.047 -1.815 1 94.56 166 ASP A N 1
ATOM 1293 C CA . ASP A 1 166 ? 15.203 -28.875 -1.529 1 94.56 166 ASP A CA 1
ATOM 1294 C C . ASP A 1 166 ? 13.852 -28.984 -2.236 1 94.56 166 ASP A C 1
ATOM 1296 O O . ASP A 1 166 ? 12.828 -28.594 -1.684 1 94.56 166 ASP A O 1
ATOM 1300 N N . PHE A 1 167 ? 13.891 -29.484 -3.426 1 96.12 167 PHE A N 1
ATOM 1301 C CA . PHE A 1 167 ? 12.664 -29.688 -4.195 1 96.12 167 PHE A CA 1
ATOM 1302 C C . PHE A 1 167 ? 11.727 -30.656 -3.49 1 96.12 167 PHE A C 1
ATOM 1304 O O . PHE A 1 167 ? 10.523 -30.406 -3.4 1 96.12 167 PHE A O 1
ATOM 1311 N N . GLU A 1 168 ? 12.227 -31.719 -3.018 1 96.5 168 GLU A N 1
ATOM 1312 C CA . GLU A 1 168 ? 11.422 -32.719 -2.33 1 96.5 168 GLU A CA 1
ATOM 1313 C C . GLU A 1 168 ? 10.82 -32.156 -1.045 1 96.5 168 GLU A C 1
ATOM 1315 O O . GLU A 1 168 ? 9.664 -32.438 -0.723 1 96.5 168 GLU A O 1
ATOM 1320 N N . VAL A 1 169 ? 11.602 -31.406 -0.369 1 94.62 169 VAL A N 1
ATOM 1321 C CA . VAL A 1 169 ? 11.117 -30.75 0.845 1 94.62 169 VAL A CA 1
ATOM 1322 C C . VAL A 1 169 ? 9.977 -29.797 0.501 1 94.62 169 VAL A C 1
ATOM 1324 O O . VAL A 1 169 ? 8.961 -29.766 1.193 1 94.62 169 VAL A O 1
ATOM 1327 N N . ALA A 1 170 ? 10.172 -29.062 -0.579 1 95.19 170 ALA A N 1
ATOM 1328 C CA . ALA A 1 170 ? 9.141 -28.125 -1.03 1 95.19 170 ALA A CA 1
ATOM 1329 C C . ALA A 1 170 ? 7.867 -28.859 -1.429 1 95.19 170 ALA A C 1
ATOM 1331 O O . ALA A 1 170 ? 6.762 -28.406 -1.13 1 95.19 170 ALA A O 1
ATOM 1332 N N . GLN A 1 171 ? 7.992 -29.969 -2.102 1 96.88 171 GLN A N 1
ATOM 1333 C CA . GLN A 1 171 ? 6.852 -30.781 -2.523 1 96.88 171 GLN A CA 1
ATOM 1334 C C . GLN A 1 171 ? 6.062 -31.281 -1.32 1 96.88 171 GLN A C 1
ATOM 1336 O O . GLN A 1 171 ? 4.832 -31.203 -1.303 1 96.88 171 GLN A O 1
ATOM 1341 N N . ASP A 1 172 ? 6.809 -31.781 -0.365 1 96.81 172 ASP A N 1
ATOM 1342 C CA . ASP A 1 172 ? 6.172 -32.281 0.848 1 96.81 172 ASP A CA 1
ATOM 1343 C C . ASP A 1 172 ? 5.457 -31.156 1.598 1 96.81 172 ASP A C 1
ATOM 1345 O O . ASP A 1 172 ? 4.328 -31.344 2.066 1 96.81 172 ASP A O 1
ATOM 1349 N N . GLY A 1 173 ? 6.156 -30.062 1.717 1 95.31 173 GLY A N 1
ATOM 1350 C CA . GLY A 1 173 ? 5.551 -28.906 2.357 1 95.31 173 GLY A CA 1
ATOM 1351 C C . GLY A 1 173 ? 4.297 -28.422 1.654 1 95.31 173 GLY A C 1
ATOM 1352 O O . GLY A 1 173 ? 3.297 -28.094 2.303 1 95.31 173 GLY A O 1
ATOM 1353 N N . GLU A 1 174 ? 4.336 -28.391 0.338 1 97.12 174 GLU A N 1
ATOM 1354 C CA . GLU A 1 174 ? 3.18 -28 -0.463 1 97.12 174 GLU A CA 1
ATOM 1355 C C . GLU A 1 174 ? 2.002 -28.938 -0.221 1 97.12 174 GLU A C 1
ATOM 1357 O O . GLU A 1 174 ? 0.872 -28.484 -0.023 1 97.12 174 GLU A O 1
ATOM 1362 N N . HIS A 1 175 ? 2.252 -30.188 -0.223 1 97.25 175 HIS A N 1
ATOM 1363 C CA . HIS A 1 175 ? 1.188 -31.172 -0.032 1 97.25 175 HIS A CA 1
ATOM 1364 C C . HIS A 1 175 ? 0.559 -31.031 1.352 1 97.25 175 HIS A C 1
ATOM 1366 O O . HIS A 1 175 ? -0.664 -30.938 1.475 1 97.25 175 HIS A O 1
ATOM 1372 N N . LYS A 1 176 ? 1.367 -30.875 2.371 1 96.62 176 LYS A N 1
ATOM 1373 C CA . LYS A 1 176 ? 0.921 -30.953 3.76 1 96.62 176 LYS A CA 1
ATOM 1374 C C . LYS A 1 176 ? 0.333 -29.625 4.219 1 96.62 176 LYS A C 1
ATOM 1376 O O . LYS A 1 176 ? -0.633 -29.594 4.984 1 96.62 176 LYS A O 1
ATOM 1381 N N . ASN A 1 177 ? 0.921 -28.562 3.705 1 95.19 177 ASN A N 1
ATOM 1382 C CA . ASN A 1 177 ? 0.573 -27.266 4.277 1 95.19 177 ASN A CA 1
ATOM 1383 C C . ASN A 1 177 ? -0.194 -26.406 3.283 1 95.19 177 ASN A C 1
ATOM 1385 O O . ASN A 1 177 ? -0.709 -25.344 3.643 1 95.19 177 ASN A O 1
ATOM 1389 N N . GLY A 1 178 ? -0.275 -26.828 2.064 1 96.81 178 GLY A N 1
ATOM 1390 C CA . GLY A 1 178 ? -0.937 -26.062 1.028 1 96.81 178 GLY A CA 1
ATOM 1391 C C . GLY A 1 178 ? -2.111 -26.781 0.399 1 96.81 178 GLY A C 1
ATOM 1392 O O . GLY A 1 178 ? -3.264 -26.547 0.774 1 96.81 178 GLY A O 1
ATOM 1393 N N . PHE A 1 179 ? -1.803 -27.844 -0.309 1 98.12 179 PHE A N 1
ATOM 1394 C CA . PHE A 1 179 ? -2.803 -28.516 -1.129 1 98.12 179 PHE A CA 1
ATOM 1395 C C . PHE A 1 179 ? -3.887 -29.141 -0.258 1 98.12 179 PHE A C 1
ATOM 1397 O O . PHE A 1 179 ? -5.074 -28.859 -0.439 1 98.12 179 PHE A O 1
ATOM 1404 N N . ILE A 1 180 ? -3.543 -29.922 0.683 1 98.06 180 ILE A N 1
ATOM 1405 C CA . ILE A 1 180 ? -4.504 -30.672 1.487 1 98.06 180 ILE A CA 1
ATOM 1406 C C . ILE A 1 180 ? -5.348 -29.703 2.312 1 98.06 180 ILE A C 1
ATOM 1408 O O . ILE A 1 180 ? -6.578 -29.781 2.314 1 98.06 180 ILE A O 1
ATOM 1412 N N . PRO A 1 181 ? -4.707 -28.766 2.992 1 97.81 181 PRO A N 1
ATOM 1413 C CA . PRO A 1 181 ? -5.531 -27.812 3.742 1 97.81 181 PRO A CA 1
ATOM 1414 C C . PRO A 1 181 ? -6.535 -27.078 2.857 1 97.81 181 PRO A C 1
ATOM 1416 O O . PRO A 1 181 ? -7.699 -26.922 3.236 1 97.81 181 PRO A O 1
ATOM 1419 N N . TYR A 1 182 ? -6.184 -26.672 1.644 1 98.06 182 TYR A N 1
ATOM 1420 C CA . TYR A 1 182 ? -7.094 -25.938 0.773 1 98.06 182 TYR A CA 1
ATOM 1421 C C . TYR A 1 182 ? -8.133 -26.859 0.157 1 98.06 182 TYR A C 1
ATOM 1423 O O . TYR A 1 182 ? -9.242 -26.438 -0.175 1 98.06 182 TYR A O 1
ATOM 1431 N N . MET A 1 183 ? -7.715 -28.078 -0.029 1 97.19 183 MET A N 1
ATOM 1432 C CA . MET A 1 183 ? -8.695 -29.062 -0.485 1 97.19 183 MET A CA 1
ATOM 1433 C C . MET A 1 183 ? -9.852 -29.172 0.506 1 97.19 183 MET A C 1
ATOM 1435 O O . MET A 1 183 ? -11 -29.375 0.108 1 97.19 183 MET A O 1
ATOM 1439 N N . ARG A 1 184 ? -9.555 -28.969 1.763 1 96.12 184 ARG A N 1
ATOM 1440 C CA . ARG A 1 184 ? -10.547 -29.109 2.824 1 96.12 184 ARG A CA 1
ATOM 1441 C C . ARG A 1 184 ? -11.273 -27.781 3.061 1 96.12 184 ARG A C 1
ATOM 1443 O O . ARG A 1 184 ? -12.391 -27.766 3.586 1 96.12 184 ARG A O 1
ATOM 1450 N N . ASP A 1 185 ? -10.742 -26.719 2.754 1 97.69 185 ASP A N 1
ATOM 1451 C CA . ASP A 1 185 ? -11.266 -25.359 2.957 1 97.69 185 ASP A CA 1
ATOM 1452 C C . ASP A 1 185 ? -10.961 -24.469 1.754 1 97.69 185 ASP A C 1
ATOM 1454 O O . ASP A 1 185 ? -10.023 -23.672 1.783 1 97.69 185 ASP A O 1
ATOM 1458 N N . LEU A 1 186 ? -11.789 -24.516 0.77 1 97.88 186 LEU A N 1
ATOM 1459 C CA . LEU A 1 186 ? -11.531 -24.016 -0.571 1 97.88 186 LEU A CA 1
ATOM 1460 C C . LEU A 1 186 ? -11.219 -22.516 -0.533 1 97.88 186 LEU A C 1
ATOM 1462 O O . LEU A 1 186 ? -10.453 -22.016 -1.358 1 97.88 186 LEU A O 1
ATOM 1466 N N . TYR A 1 187 ? -11.797 -21.859 0.399 1 98.44 187 TYR A N 1
ATOM 1467 C CA . TYR A 1 187 ? -11.656 -20.406 0.414 1 98.44 187 TYR A CA 1
ATOM 1468 C C . TYR A 1 187 ? -10.727 -19.953 1.541 1 98.44 187 TYR A C 1
ATOM 1470 O O . TYR A 1 187 ? -10.578 -18.75 1.788 1 98.44 187 TYR A O 1
ATOM 1478 N N . GLY A 1 188 ? -10.102 -20.938 2.254 1 97.81 188 GLY A N 1
ATOM 1479 C CA . GLY A 1 188 ? -9.109 -20.672 3.279 1 97.81 188 GLY A CA 1
ATOM 1480 C C . GLY A 1 188 ? -9.641 -19.828 4.422 1 97.81 188 GLY A C 1
ATOM 1481 O O . GLY A 1 188 ? -8.906 -19.016 5.004 1 97.81 188 GLY A O 1
ATOM 1482 N N . CYS A 1 189 ? -10.898 -19.969 4.785 1 98 189 CYS A N 1
ATOM 1483 C CA . CYS A 1 189 ? -11.516 -19.031 5.727 1 98 189 CYS A CA 1
ATOM 1484 C C . CYS A 1 189 ? -11.914 -19.75 7.012 1 98 189 CYS A C 1
ATOM 1486 O O . CYS A 1 189 ? -12.672 -19.203 7.82 1 98 189 CYS A O 1
ATOM 1488 N N . HIS A 1 190 ? -11.398 -21.016 7.168 1 97.56 190 HIS A N 1
ATOM 1489 C CA . HIS A 1 190 ? -11.719 -21.766 8.383 1 97.56 190 HIS A CA 1
ATOM 1490 C C . HIS A 1 190 ? -10.445 -22.219 9.086 1 97.56 190 HIS A C 1
ATOM 1492 O O . HIS A 1 190 ? -9.445 -22.531 8.438 1 97.56 190 HIS A O 1
ATOM 1498 N N . ASP A 1 191 ? -10.453 -22.219 10.406 1 95.5 191 ASP A N 1
ATOM 1499 C CA . ASP A 1 191 ? -9.539 -22.859 11.336 1 95.5 191 ASP A CA 1
ATOM 1500 C C . ASP A 1 191 ? -8.086 -22.578 10.953 1 95.5 191 ASP A C 1
ATOM 1502 O O . ASP A 1 191 ? -7.633 -21.438 11.031 1 95.5 191 ASP A O 1
ATOM 1506 N N . PHE A 1 192 ? -7.422 -23.656 10.406 1 95.94 192 PHE A N 1
ATOM 1507 C CA . PHE A 1 192 ? -5.98 -23.641 10.18 1 95.94 192 PHE A CA 1
ATOM 1508 C C . PHE A 1 192 ? -5.613 -22.547 9.18 1 95.94 192 PHE A C 1
ATOM 1510 O O . PHE A 1 192 ? -4.723 -21.734 9.438 1 95.94 192 PHE A O 1
ATOM 1517 N N . LEU A 1 193 ? -6.289 -22.484 8.078 1 97.62 193 LEU A N 1
ATOM 1518 C CA . LEU A 1 193 ? -5.949 -21.531 7.027 1 97.62 193 LEU A CA 1
ATOM 1519 C C . LEU A 1 193 ? -6.316 -20.109 7.441 1 97.62 193 LEU A C 1
ATOM 1521 O O . LEU A 1 193 ? -5.594 -19.156 7.129 1 97.62 193 LEU A O 1
ATOM 1525 N N . ALA A 1 194 ? -7.438 -19.969 8.109 1 97.56 194 ALA A N 1
ATOM 1526 C CA . ALA A 1 194 ? -7.828 -18.656 8.617 1 97.56 194 ALA A CA 1
ATOM 1527 C C . ALA A 1 194 ? -6.809 -18.125 9.617 1 97.56 194 ALA A C 1
ATOM 1529 O O . ALA A 1 194 ? -6.477 -16.938 9.609 1 97.56 194 ALA A O 1
ATOM 1530 N N . ALA A 1 195 ? -6.367 -18.984 10.508 1 97.75 195 ALA A N 1
ATOM 1531 C CA . ALA A 1 195 ? -5.375 -18.609 11.508 1 97.75 195 ALA A CA 1
ATOM 1532 C C . ALA A 1 195 ? -4.055 -18.203 10.852 1 97.75 195 ALA A C 1
ATOM 1534 O O . ALA A 1 195 ? -3.43 -17.219 11.242 1 97.75 195 ALA A O 1
ATOM 1535 N N . LYS A 1 196 ? -3.658 -18.953 9.906 1 96.69 196 LYS A N 1
ATOM 1536 C CA . LYS A 1 196 ? -2.434 -18.656 9.164 1 96.69 196 LYS A CA 1
ATOM 1537 C C . LYS A 1 196 ? -2.514 -17.281 8.492 1 96.69 196 LYS A C 1
ATOM 1539 O O . LYS A 1 196 ? -1.551 -16.516 8.516 1 96.69 196 LYS A O 1
ATOM 1544 N N . ARG A 1 197 ? -3.627 -17.047 7.855 1 97.19 197 ARG A N 1
ATOM 1545 C CA . ARG A 1 197 ? -3.871 -15.766 7.215 1 97.19 197 ARG A CA 1
ATOM 1546 C C . ARG A 1 197 ? -3.766 -14.625 8.227 1 97.19 197 ARG A C 1
ATOM 1548 O O . ARG A 1 197 ? -3.105 -13.617 7.965 1 97.19 197 ARG A O 1
ATOM 1555 N N . ARG A 1 198 ? -4.352 -14.742 9.359 1 96.69 198 ARG A N 1
ATOM 1556 C CA . ARG A 1 198 ? -4.332 -13.711 10.391 1 96.69 198 ARG A CA 1
ATOM 1557 C C . ARG A 1 198 ? -2.91 -13.453 10.883 1 96.69 198 ARG A C 1
ATOM 1559 O O . ARG A 1 198 ? -2.52 -12.305 11.102 1 96.69 198 ARG A O 1
ATOM 1566 N N . LEU A 1 199 ? -2.182 -14.492 11.023 1 95.94 199 LEU A N 1
ATOM 1567 C CA . LEU A 1 199 ? -0.821 -14.398 11.539 1 95.94 199 LEU A CA 1
ATOM 1568 C C . LEU A 1 199 ? 0.084 -13.664 10.555 1 95.94 199 LEU A C 1
ATOM 1570 O O . LEU A 1 199 ? 1.051 -13.016 10.961 1 95.94 199 LEU A O 1
ATOM 1574 N N . ARG A 1 200 ? -0.277 -13.758 9.32 1 96.62 200 ARG A N 1
ATOM 1575 C CA . ARG A 1 200 ? 0.562 -13.18 8.273 1 96.62 200 ARG A CA 1
ATOM 1576 C C . ARG A 1 200 ? 0.252 -11.703 8.086 1 96.62 200 ARG A C 1
ATOM 1578 O O . ARG A 1 200 ? 1.001 -10.984 7.414 1 96.62 200 ARG A O 1
ATOM 1585 N N . ASN A 1 201 ? -0.839 -11.234 8.625 1 96.81 201 ASN A N 1
ATOM 1586 C CA . ASN A 1 201 ? -1.162 -9.812 8.508 1 96.81 201 ASN A CA 1
ATOM 1587 C C . ASN A 1 201 ? -0.528 -9 9.633 1 96.81 201 ASN A C 1
ATOM 1589 O O . ASN A 1 201 ? -1.233 -8.367 10.422 1 96.81 201 ASN A O 1
ATOM 1593 N N . THR A 1 202 ? 0.761 -8.898 9.609 1 92.56 202 THR A N 1
ATOM 1594 C CA . THR A 1 202 ? 1.549 -8.344 10.703 1 92.56 202 THR A CA 1
ATOM 1595 C C . THR A 1 202 ? 1.3 -6.844 10.844 1 92.56 202 THR A C 1
ATOM 1597 O O . THR A 1 202 ? 1.466 -6.277 11.922 1 92.56 202 THR A O 1
ATOM 1600 N N . ALA A 1 203 ? 0.836 -6.199 9.805 1 94.12 203 ALA A N 1
ATOM 1601 C CA . ALA A 1 203 ? 0.741 -4.742 9.812 1 94.12 203 ALA A CA 1
ATOM 1602 C C . ALA A 1 203 ? -0.713 -4.285 9.898 1 94.12 203 ALA A C 1
ATOM 1604 O O . ALA A 1 203 ? -1.008 -3.098 9.758 1 94.12 203 ALA A O 1
ATOM 1605 N N . ALA A 1 204 ? -1.663 -5.195 10.055 1 96.06 204 ALA A N 1
ATOM 1606 C CA . ALA A 1 204 ? -3.086 -4.887 10.164 1 96.06 204 ALA A CA 1
ATOM 1607 C C . ALA A 1 204 ? -3.574 -4.125 8.93 1 96.06 204 ALA A C 1
ATOM 1609 O O . ALA A 1 204 ? -4.211 -3.076 9.055 1 96.06 204 ALA A O 1
ATOM 1610 N N . ARG A 1 205 ? -3.246 -4.656 7.797 1 97.75 205 ARG A N 1
ATOM 1611 C CA . ARG A 1 205 ? -3.662 -4.043 6.539 1 97.75 205 ARG A CA 1
ATOM 1612 C C . ARG A 1 205 ? -5.02 -4.582 6.09 1 97.75 205 ARG A C 1
ATOM 1614 O O . ARG A 1 205 ? -5.328 -5.754 6.301 1 97.75 205 ARG A O 1
ATOM 1621 N N . PHE A 1 206 ? -5.805 -3.738 5.473 1 97.69 206 PHE A N 1
ATOM 1622 C CA . PHE A 1 206 ? -7.066 -4.078 4.828 1 97.69 206 PHE A CA 1
ATOM 1623 C C . PHE A 1 206 ? -6.996 -3.814 3.33 1 97.69 206 PHE A C 1
ATOM 1625 O O . PHE A 1 206 ? -6.336 -2.871 2.891 1 97.69 206 PHE A O 1
ATOM 1632 N N . HIS A 1 207 ? -7.652 -4.656 2.568 1 98.25 207 HIS A N 1
ATOM 1633 C CA . HIS A 1 207 ? -7.652 -4.465 1.122 1 98.25 207 HIS A CA 1
ATOM 1634 C C . HIS A 1 207 ? -8.82 -3.586 0.684 1 98.25 207 HIS A C 1
ATOM 1636 O O . HIS A 1 207 ? -9.867 -3.561 1.338 1 98.25 207 HIS A O 1
ATOM 1642 N N . PRO A 1 208 ? -8.68 -2.928 -0.437 1 98.06 208 PRO A N 1
ATOM 1643 C CA . PRO A 1 208 ? -9.695 -1.978 -0.9 1 98.06 208 PRO A CA 1
ATOM 1644 C C . PRO A 1 208 ? -10.688 -2.604 -1.875 1 98.06 208 PRO A C 1
ATOM 1646 O O . PRO A 1 208 ? -11.547 -1.905 -2.422 1 98.06 208 PRO A O 1
ATOM 1649 N N . TYR A 1 209 ? -10.68 -3.84 -2.09 1 98.44 209 TYR A N 1
ATOM 1650 C CA . TYR A 1 209 ? -11.289 -4.441 -3.271 1 98.44 209 TYR A CA 1
ATOM 1651 C C . TYR A 1 209 ? -12.805 -4.504 -3.133 1 98.44 209 TYR A C 1
ATOM 1653 O O . TYR A 1 209 ? -13.523 -4.652 -4.125 1 98.44 209 TYR A O 1
ATOM 1661 N N . HIS A 1 210 ? -13.344 -4.355 -1.929 1 97.19 210 HIS A N 1
ATOM 1662 C CA . HIS A 1 210 ? -14.789 -4.207 -1.78 1 97.19 210 HIS A CA 1
ATOM 1663 C C . HIS A 1 210 ? -15.289 -2.941 -2.471 1 97.19 210 HIS A C 1
ATOM 1665 O O . HIS A 1 210 ? -16.406 -2.912 -2.988 1 97.19 210 HIS A O 1
ATOM 1671 N N . SER A 1 211 ? -14.438 -1.943 -2.482 1 95.56 211 SER A N 1
ATOM 1672 C CA . SER A 1 211 ? -14.797 -0.663 -3.082 1 95.56 211 SER A CA 1
ATOM 1673 C C . SER A 1 211 ? -14.398 -0.609 -4.551 1 95.56 211 SER A C 1
ATOM 1675 O O . SER A 1 211 ? -15.148 -0.111 -5.391 1 95.56 211 SER A O 1
ATOM 1677 N N . SER A 1 212 ? -13.273 -1.15 -4.91 1 97.25 212 SER A N 1
ATOM 1678 C CA . SER A 1 212 ? -12.711 -0.935 -6.242 1 97.25 212 SER A CA 1
ATOM 1679 C C . SER A 1 212 ? -13.141 -2.037 -7.207 1 97.25 212 SER A C 1
ATOM 1681 O O . SER A 1 212 ? -13.055 -1.873 -8.422 1 97.25 212 SER A O 1
ATOM 1683 N N . ALA A 1 213 ? -13.523 -3.127 -6.703 1 97.94 213 ALA A N 1
ATOM 1684 C CA . ALA A 1 213 ? -14.07 -4.246 -7.465 1 97.94 213 ALA A CA 1
ATOM 1685 C C . ALA A 1 213 ? -15.359 -4.762 -6.836 1 97.94 213 ALA A C 1
ATOM 1687 O O . ALA A 1 213 ? -15.438 -5.918 -6.418 1 97.94 213 ALA A O 1
ATOM 1688 N N . PRO A 1 214 ? -16.359 -3.941 -6.871 1 97 214 PRO A N 1
ATOM 1689 C CA . PRO A 1 214 ? -17.578 -4.27 -6.133 1 97 214 PRO A CA 1
ATOM 1690 C C . PRO A 1 214 ? -18.266 -5.527 -6.656 1 97 214 PRO A C 1
ATOM 1692 O O . PRO A 1 214 ? -18.953 -6.219 -5.902 1 97 214 PRO A O 1
ATOM 1695 N N . GLU A 1 215 ? -18.078 -5.91 -7.949 1 98 215 GLU A N 1
ATOM 1696 C CA . GLU A 1 215 ? -18.672 -7.117 -8.523 1 98 215 GLU A CA 1
ATOM 1697 C C . GLU A 1 215 ? -18.141 -8.375 -7.828 1 98 215 GLU A C 1
ATOM 1699 O O . GLU A 1 215 ? -18.75 -9.438 -7.926 1 98 215 GLU A O 1
ATOM 1704 N N . LEU A 1 216 ? -17.031 -8.227 -7.086 1 98.31 216 LEU A N 1
ATOM 1705 C CA . LEU A 1 216 ? -16.406 -9.367 -6.426 1 98.31 216 LEU A CA 1
ATOM 1706 C C . LEU A 1 216 ? -16.719 -9.383 -4.934 1 98.31 216 LEU A C 1
ATOM 1708 O O . LEU A 1 216 ? -16.297 -10.281 -4.211 1 98.31 216 LEU A O 1
ATOM 1712 N N . ALA A 1 217 ? -17.469 -8.422 -4.422 1 97.62 217 ALA A N 1
ATOM 1713 C CA . ALA A 1 217 ? -17.656 -8.219 -2.988 1 97.62 217 ALA A CA 1
ATOM 1714 C C . ALA A 1 217 ? -18.188 -9.477 -2.32 1 97.62 217 ALA A C 1
ATOM 1716 O O . ALA A 1 217 ? -17.672 -9.914 -1.294 1 97.62 217 ALA A O 1
ATOM 1717 N N . ASP A 1 218 ? -19.203 -10.102 -2.914 1 98.06 218 ASP A N 1
ATOM 1718 C CA . ASP A 1 218 ? -19.812 -11.289 -2.32 1 98.06 218 ASP A CA 1
ATOM 1719 C C . ASP A 1 218 ? -18.828 -12.461 -2.314 1 98.06 218 ASP A C 1
ATOM 1721 O O . ASP A 1 218 ? -18.812 -13.258 -1.377 1 98.06 218 ASP A O 1
ATOM 1725 N N . LEU A 1 219 ? -18.094 -12.578 -3.373 1 98.38 219 LEU A N 1
ATOM 1726 C CA . LEU A 1 219 ? -17.094 -13.641 -3.422 1 98.38 219 LEU A CA 1
ATOM 1727 C C . LEU A 1 219 ? -16 -13.414 -2.377 1 98.38 219 LEU A C 1
ATOM 1729 O O . LEU A 1 219 ? -15.57 -14.359 -1.72 1 98.38 219 LEU A O 1
ATOM 1733 N N . LEU A 1 220 ? -15.562 -12.148 -2.244 1 98.19 220 LEU A N 1
ATOM 1734 C CA . LEU A 1 220 ? -14.523 -11.805 -1.276 1 98.19 220 LEU A CA 1
ATOM 1735 C C . LEU A 1 220 ? -14.977 -12.133 0.143 1 98.19 220 LEU A C 1
ATOM 1737 O O . LEU A 1 220 ? -14.156 -12.453 1.003 1 98.19 220 LEU A O 1
ATOM 1741 N N . ASP A 1 221 ? -16.297 -12.156 0.351 1 97.12 221 ASP A N 1
ATOM 1742 C CA . ASP A 1 221 ? -16.844 -12.406 1.682 1 97.12 221 ASP A CA 1
ATOM 1743 C C . ASP A 1 221 ? -17.328 -13.844 1.812 1 97.12 221 ASP A C 1
ATOM 1745 O O . ASP A 1 221 ? -17.844 -14.242 2.859 1 97.12 221 ASP A O 1
ATOM 1749 N N . TRP A 1 222 ? -17.203 -14.648 0.8 1 97.88 222 TRP A N 1
ATOM 1750 C CA . TRP A 1 222 ? -17.766 -15.992 0.771 1 97.88 222 TRP A CA 1
ATOM 1751 C C . TRP A 1 222 ? -17 -16.938 1.687 1 97.88 222 TRP A C 1
ATOM 1753 O O . TRP A 1 222 ? -15.805 -17.172 1.476 1 97.88 222 TRP A O 1
ATOM 1763 N N . CYS A 1 223 ? -17.625 -17.406 2.76 1 97.69 223 CYS A N 1
ATOM 1764 C CA . CYS A 1 223 ? -17.109 -18.422 3.68 1 97.69 223 CYS A CA 1
ATOM 1765 C C . CYS A 1 223 ? -18.203 -19.359 4.121 1 97.69 223 CYS A C 1
ATOM 1767 O O . CYS A 1 223 ? -18.734 -19.234 5.227 1 97.69 223 CYS A O 1
ATOM 1769 N N . PRO A 1 224 ? -18.531 -20.344 3.34 1 96.44 224 PRO A N 1
ATOM 1770 C CA . PRO A 1 224 ? -19.672 -21.219 3.625 1 96.44 224 PRO A CA 1
ATOM 1771 C C . PRO A 1 224 ? -19.375 -22.219 4.734 1 96.44 224 PRO A C 1
ATOM 1773 O O . PRO A 1 224 ? -18.219 -22.578 4.965 1 96.44 224 PRO A O 1
ATOM 1776 N N . PRO A 1 225 ? -20.422 -22.625 5.398 1 93.81 225 PRO A N 1
ATOM 1777 C CA . PRO A 1 225 ? -20.219 -23.672 6.391 1 93.81 225 PRO A CA 1
ATOM 1778 C C . PRO A 1 225 ? -19.641 -24.953 5.777 1 93.81 225 PRO A C 1
ATOM 1780 O O . PRO A 1 225 ? -18.703 -25.547 6.34 1 93.81 225 PRO A O 1
ATOM 1783 N N . SER A 1 226 ? -20.25 -25.312 4.625 1 91.94 226 SER A N 1
ATOM 1784 C CA . SER A 1 226 ? -19.609 -26.391 3.867 1 91.94 226 SER A CA 1
ATOM 1785 C C . SER A 1 226 ? -18.344 -25.906 3.189 1 91.94 226 SER A C 1
ATOM 1787 O O . SER A 1 226 ? -18.391 -25.156 2.209 1 91.94 226 SER A O 1
ATOM 1789 N N . ARG A 1 227 ? -17.281 -26.406 3.562 1 90.44 227 ARG A N 1
ATOM 1790 C CA . ARG A 1 227 ? -15.969 -25.875 3.23 1 90.44 227 ARG A CA 1
ATOM 1791 C C . ARG A 1 227 ? -15.648 -26.094 1.756 1 90.44 227 ARG A C 1
ATOM 1793 O O . ARG A 1 227 ? -14.695 -25.5 1.233 1 90.44 227 ARG A O 1
ATOM 1800 N N . HIS A 1 228 ? -16.516 -26.859 1.055 1 90.31 228 HIS A N 1
ATOM 1801 C CA . HIS A 1 228 ? -16.281 -27.156 -0.351 1 90.31 228 HIS A CA 1
ATOM 1802 C C . HIS A 1 228 ? -17.328 -26.516 -1.244 1 90.31 228 HIS A C 1
ATOM 1804 O O . HIS A 1 228 ? -17.25 -26.609 -2.471 1 90.31 228 HIS A O 1
ATOM 1810 N N . GLN A 1 229 ? -18.25 -25.906 -0.608 1 95.62 229 GLN A N 1
ATOM 1811 C CA . GLN A 1 229 ? -19.328 -25.312 -1.389 1 95.62 229 GLN A CA 1
ATOM 1812 C C . GLN A 1 229 ? -18.828 -24.141 -2.229 1 95.62 229 GLN A C 1
ATOM 1814 O O . GLN A 1 229 ? -18.25 -23.188 -1.695 1 95.62 229 GLN A O 1
ATOM 1819 N N . LEU A 1 230 ? -19.062 -24.266 -3.473 1 97.06 230 LEU A N 1
ATOM 1820 C CA . LEU A 1 230 ? -18.625 -23.219 -4.391 1 97.06 230 LEU A CA 1
ATOM 1821 C C . LEU A 1 230 ? -19.547 -22 -4.312 1 97.06 230 LEU A C 1
ATOM 1823 O O . LEU A 1 230 ? -20.75 -22.141 -4.113 1 97.06 230 LEU A O 1
ATOM 1827 N N . PHE A 1 231 ? -18.938 -20.891 -4.453 1 97.69 231 PHE A N 1
ATOM 1828 C CA . PHE A 1 231 ? -19.688 -19.641 -4.527 1 97.69 231 PHE A CA 1
ATOM 1829 C C . PHE A 1 231 ? -20.734 -19.688 -5.637 1 97.69 231 PHE A C 1
ATOM 1831 O O . PHE A 1 231 ? -20.422 -20.109 -6.758 1 97.69 231 PHE A O 1
ATOM 1838 N N . SER A 1 232 ? -21.938 -19.266 -5.348 1 95.12 232 SER A N 1
ATOM 1839 C CA . SER A 1 232 ? -23.031 -19.422 -6.312 1 95.12 232 SER A CA 1
ATOM 1840 C C . SER A 1 232 ? -23.469 -18.062 -6.879 1 95.12 232 SER A C 1
ATOM 1842 O O . SER A 1 232 ? -24.328 -18 -7.758 1 95.12 232 SER A O 1
ATOM 1844 N N . GLY A 1 233 ? -22.891 -17 -6.379 1 95.75 233 GLY A N 1
ATOM 1845 C CA . GLY A 1 233 ? -23.266 -15.672 -6.855 1 95.75 233 GLY A CA 1
ATOM 1846 C C . GLY A 1 233 ? -22.688 -15.344 -8.219 1 95.75 233 GLY A C 1
ATOM 1847 O O . GLY A 1 233 ? -21.922 -16.125 -8.781 1 95.75 233 GLY A O 1
ATOM 1848 N N . PRO A 1 234 ? -23.109 -14.281 -8.758 1 96.12 234 PRO A N 1
ATOM 1849 C CA . PRO A 1 234 ? -22.594 -13.867 -10.07 1 96.12 234 PRO A CA 1
ATOM 1850 C C . PRO A 1 234 ? -21.125 -13.445 -10.023 1 96.12 234 PRO A C 1
ATOM 1852 O O . PRO A 1 234 ? -20.672 -12.875 -9.023 1 96.12 234 PRO A O 1
ATOM 1855 N N . LEU A 1 235 ? -20.438 -13.758 -11.047 1 97.31 235 LEU A N 1
ATOM 1856 C CA . LEU A 1 235 ? -19.062 -13.328 -11.25 1 97.31 235 LEU A CA 1
ATOM 1857 C C . LEU A 1 235 ? -18.891 -12.688 -12.625 1 97.31 235 LEU A C 1
ATOM 1859 O O . LEU A 1 235 ? -19.562 -13.078 -13.586 1 97.31 235 LEU A O 1
ATOM 1863 N N . PRO A 1 236 ? -18 -11.758 -12.734 1 96.62 236 PRO A N 1
ATOM 1864 C CA . PRO A 1 236 ? -17.828 -11.031 -13.992 1 96.62 236 PRO A CA 1
ATOM 1865 C C . PRO A 1 236 ? -17.453 -11.953 -15.156 1 96.62 236 PRO A C 1
ATOM 1867 O O . PRO A 1 236 ? -17.688 -11.617 -16.312 1 96.62 236 PRO A O 1
ATOM 1870 N N . TRP A 1 237 ? -16.922 -13.133 -14.922 1 95.38 237 TRP A N 1
ATOM 1871 C CA . TRP A 1 237 ? -16.453 -14.008 -15.992 1 95.38 237 TRP A CA 1
ATOM 1872 C C . TRP A 1 237 ? -17.344 -15.242 -16.109 1 95.38 237 TRP A C 1
ATOM 1874 O O . TRP A 1 237 ? -17.016 -16.188 -16.844 1 95.38 237 TRP A O 1
ATOM 1884 N N . SER A 1 238 ? -18.359 -15.477 -15.383 1 85.38 238 SER A N 1
ATOM 1885 C CA . SER A 1 238 ? -19.234 -16.641 -15.438 1 85.38 238 SER A CA 1
ATOM 1886 C C . SER A 1 238 ? -20 -16.688 -16.75 1 85.38 238 SER A C 1
ATOM 1888 O O . SER A 1 238 ? -20.375 -17.766 -17.219 1 85.38 238 SER A O 1
ATOM 1890 N N . GLY A 1 239 ? -20.453 -15.57 -17.344 1 63.84 239 GLY A N 1
ATOM 1891 C CA . GLY A 1 239 ? -21.219 -15.695 -18.578 1 63.84 239 GLY A CA 1
ATOM 1892 C C . GLY A 1 239 ? -20.359 -16.109 -19.766 1 63.84 239 GLY A C 1
ATOM 1893 O O . GLY A 1 239 ? -20.844 -16.109 -20.906 1 63.84 239 GLY A O 1
ATOM 1894 N N . VAL A 1 240 ? -19.141 -16.375 -19.594 1 44.59 240 VAL A N 1
ATOM 1895 C CA . VAL A 1 240 ? -18.328 -16.75 -20.75 1 44.59 240 VAL A CA 1
ATOM 1896 C C . VAL A 1 240 ? -18.266 -18.266 -20.875 1 44.59 240 VAL A C 1
ATOM 1898 O O . VAL A 1 240 ? -18.375 -18.984 -19.875 1 44.59 240 VAL A O 1
ATOM 1901 N N . MET B 1 1 ? 1.291 12.422 12.711 1 98.75 1 MET B N 1
ATOM 1902 C CA . MET B 1 1 ? 1.4 12.109 11.289 1 98.75 1 MET B CA 1
ATOM 1903 C C . MET B 1 1 ? 2.35 13.086 10.586 1 98.75 1 MET B C 1
ATOM 1905 O O . MET B 1 1 ? 2.471 14.242 10.992 1 98.75 1 MET B O 1
ATOM 1909 N N . VAL B 1 2 ? 3.135 12.523 9.688 1 98.94 2 VAL B N 1
ATOM 1910 C CA . VAL B 1 2 ? 3.988 13.297 8.797 1 98.94 2 VAL B CA 1
ATOM 1911 C C . VAL B 1 2 ? 3.404 13.297 7.383 1 98.94 2 VAL B C 1
ATOM 1913 O O . VAL B 1 2 ? 3.215 12.234 6.785 1 98.94 2 VAL B O 1
ATOM 1916 N N . ALA B 1 3 ? 3.096 14.461 6.898 1 98.75 3 ALA B N 1
ATOM 1917 C CA . ALA B 1 3 ? 2.535 14.578 5.555 1 98.75 3 ALA B CA 1
ATOM 1918 C C . ALA B 1 3 ? 3.625 14.461 4.496 1 98.75 3 ALA B C 1
ATOM 1920 O O . ALA B 1 3 ? 4.617 15.195 4.527 1 98.75 3 ALA B O 1
ATOM 1921 N N . GLY B 1 4 ? 3.395 13.57 3.596 1 98.25 4 GLY B N 1
ATOM 1922 C CA . GLY B 1 4 ? 4.359 13.375 2.525 1 98.25 4 GLY B CA 1
ATOM 1923 C C . GLY B 1 4 ? 4.27 14.43 1.439 1 98.25 4 GLY B C 1
ATOM 1924 O O . GLY B 1 4 ? 3.207 15.016 1.221 1 98.25 4 GLY B O 1
ATOM 1925 N N . HIS B 1 5 ? 5.395 14.633 0.723 1 97.69 5 HIS B N 1
ATOM 1926 C CA . HIS B 1 5 ? 5.453 15.68 -0.296 1 97.69 5 HIS B CA 1
ATOM 1927 C C . HIS B 1 5 ? 6.184 15.188 -1.543 1 97.69 5 HIS B C 1
ATOM 1929 O O . HIS B 1 5 ? 6.043 15.773 -2.619 1 97.69 5 HIS B O 1
ATOM 1935 N N . ALA B 1 6 ? 6.969 14.25 -1.407 1 97.94 6 ALA B N 1
ATOM 1936 C CA . ALA B 1 6 ? 7.793 13.688 -2.473 1 97.94 6 ALA B CA 1
ATOM 1937 C C . ALA B 1 6 ? 8.195 12.258 -2.15 1 97.94 6 ALA B C 1
ATOM 1939 O O . ALA B 1 6 ? 7.715 11.672 -1.181 1 97.94 6 ALA B O 1
ATOM 1940 N N . ILE B 1 7 ? 8.953 11.68 -3.012 1 97.06 7 ILE B N 1
ATOM 1941 C CA . ILE B 1 7 ? 9.297 10.273 -2.838 1 97.06 7 ILE B CA 1
ATOM 1942 C C . ILE B 1 7 ? 10.82 10.109 -2.869 1 97.06 7 ILE B C 1
ATOM 1944 O O . ILE B 1 7 ? 11.469 10.469 -3.854 1 97.06 7 ILE B O 1
ATOM 1948 N N . TRP B 1 8 ? 11.367 9.656 -1.744 1 97.12 8 TRP B N 1
ATOM 1949 C CA . TRP B 1 8 ? 12.781 9.297 -1.688 1 97.12 8 TRP B CA 1
ATOM 1950 C C . TRP B 1 8 ? 13.047 8.039 -2.508 1 97.12 8 TRP B C 1
ATOM 1952 O O . TRP B 1 8 ? 12.328 7.043 -2.387 1 97.12 8 TRP B O 1
ATOM 1962 N N . LYS B 1 9 ? 14.055 8.023 -3.301 1 91.25 9 LYS B N 1
ATOM 1963 C CA . LYS B 1 9 ? 14.289 6.953 -4.27 1 91.25 9 LYS B CA 1
ATOM 1964 C C . LYS B 1 9 ? 14.906 5.727 -3.598 1 91.25 9 LYS B C 1
ATOM 1966 O O . LYS B 1 9 ? 14.922 4.637 -4.176 1 91.25 9 LYS B O 1
ATOM 1971 N N . GLY B 1 10 ? 15.438 5.863 -2.393 1 87.62 10 GLY B N 1
ATOM 1972 C CA . GLY B 1 10 ? 15.945 4.703 -1.681 1 87.62 10 GLY B CA 1
ATOM 1973 C C . GLY B 1 10 ? 17.422 4.457 -1.916 1 87.62 10 GLY B C 1
ATOM 1974 O O . GLY B 1 10 ? 17.906 3.334 -1.751 1 87.62 10 GLY B O 1
ATOM 1975 N N . SER B 1 11 ? 18.188 5.359 -2.332 1 84.25 11 SER B N 1
ATOM 1976 C CA . SER B 1 11 ? 19.609 5.16 -2.566 1 84.25 11 SER B CA 1
ATOM 1977 C C . SER B 1 11 ? 20.406 5.363 -1.286 1 84.25 11 SER B C 1
ATOM 1979 O O . SER B 1 11 ? 20.25 4.617 -0.319 1 84.25 11 SER B O 1
ATOM 1981 N N . ASN B 1 12 ? 21.344 6.27 -1.225 1 87.75 12 ASN B N 1
ATOM 1982 C CA . ASN B 1 12 ? 22.188 6.523 -0.071 1 87.75 12 ASN B CA 1
ATOM 1983 C C . ASN B 1 12 ? 21.562 7.543 0.877 1 87.75 12 ASN B C 1
ATOM 1985 O O . ASN B 1 12 ? 21.422 8.719 0.53 1 87.75 12 ASN B O 1
ATOM 1989 N N . PRO B 1 13 ? 21.219 7.031 2.074 1 92.19 13 PRO B N 1
ATOM 1990 C CA . PRO B 1 13 ? 20.578 7.957 3.02 1 92.19 13 PRO B CA 1
ATOM 1991 C C . PRO B 1 13 ? 21.469 9.156 3.354 1 92.19 13 PRO B C 1
ATOM 1993 O O . PRO B 1 13 ? 20.953 10.219 3.715 1 92.19 13 PRO B O 1
ATOM 1996 N N . ALA B 1 14 ? 22.75 9.023 3.215 1 94.62 14 ALA B N 1
ATOM 1997 C CA . ALA B 1 14 ? 23.656 10.125 3.504 1 94.62 14 ALA B CA 1
ATOM 1998 C C . ALA B 1 14 ? 23.453 11.281 2.523 1 94.62 14 ALA B C 1
ATOM 2000 O O . ALA B 1 14 ? 23.766 12.43 2.836 1 94.62 14 ALA B O 1
ATOM 2001 N N . ASP B 1 15 ? 22.906 10.984 1.399 1 95.62 15 ASP B N 1
ATOM 2002 C CA . ASP B 1 15 ? 22.703 11.984 0.358 1 95.62 15 ASP B CA 1
ATOM 2003 C C . ASP B 1 15 ? 21.25 12.461 0.345 1 95.62 15 ASP B C 1
ATOM 2005 O O . ASP B 1 15 ? 20.766 12.969 -0.672 1 95.62 15 ASP B O 1
ATOM 2009 N N . HIS B 1 16 ? 20.594 12.344 1.448 1 94.88 16 HIS B N 1
ATOM 2010 C CA . HIS B 1 16 ? 19.172 12.609 1.527 1 94.88 16 HIS B CA 1
ATOM 2011 C C . HIS B 1 16 ? 18.859 14.062 1.191 1 94.88 16 HIS B C 1
ATOM 2013 O O . HIS B 1 16 ? 17.703 14.414 0.936 1 94.88 16 HIS B O 1
ATOM 2019 N N . GLU B 1 17 ? 19.812 14.953 1.256 1 95.69 17 GLU B N 1
ATOM 2020 C CA . GLU B 1 17 ? 19.547 16.359 1.001 1 95.69 17 GLU B CA 1
ATOM 2021 C C . GLU B 1 17 ? 19.656 16.688 -0.485 1 95.69 17 GLU B C 1
ATOM 2023 O O . GLU B 1 17 ? 19.297 17.781 -0.916 1 95.69 17 GLU B O 1
ATOM 2028 N N . GLU B 1 18 ? 20.109 15.766 -1.241 1 96 18 GLU B N 1
ATOM 2029 C CA . GLU B 1 18 ? 20.344 15.984 -2.666 1 96 18 GLU B CA 1
ATOM 2030 C C . GLU B 1 18 ? 19.047 15.781 -3.465 1 96 18 GLU B C 1
ATOM 2032 O O . GLU B 1 18 ? 18.375 14.766 -3.314 1 96 18 GLU B O 1
ATOM 2037 N N . ASP B 1 19 ? 18.766 16.719 -4.359 1 96.12 19 ASP B N 1
ATOM 2038 C CA . ASP B 1 19 ? 17.594 16.625 -5.223 1 96.12 19 ASP B CA 1
ATOM 2039 C C . ASP B 1 19 ? 17.594 15.32 -6.02 1 96.12 19 ASP B C 1
ATOM 2041 O O . ASP B 1 19 ? 16.547 14.742 -6.277 1 96.12 19 ASP B O 1
ATOM 2045 N N . SER B 1 20 ? 18.797 14.859 -6.391 1 93.94 20 SER B N 1
ATOM 2046 C CA . SER B 1 20 ? 18.922 13.695 -7.258 1 93.94 20 SER B CA 1
ATOM 2047 C C . SER B 1 20 ? 18.438 12.43 -6.559 1 93.94 20 SER B C 1
ATOM 2049 O O . SER B 1 20 ? 18.188 11.406 -7.207 1 93.94 20 SER B O 1
ATOM 2051 N N . GLU B 1 21 ? 18.266 12.484 -5.223 1 94.75 21 GLU B N 1
ATOM 2052 C CA . GLU B 1 21 ? 17.875 11.32 -4.441 1 94.75 21 GLU B CA 1
ATOM 2053 C C . GLU B 1 21 ? 16.359 11.25 -4.289 1 94.75 21 GLU B C 1
ATOM 2055 O O . GLU B 1 21 ? 15.828 10.312 -3.686 1 94.75 21 GLU B O 1
ATOM 2060 N N . TRP B 1 22 ? 15.672 12.219 -4.875 1 96.31 22 TRP B N 1
ATOM 2061 C CA . TRP B 1 22 ? 14.227 12.328 -4.695 1 96.31 22 TRP B CA 1
ATOM 2062 C C . TRP B 1 22 ? 13.523 12.461 -6.039 1 96.31 22 TRP B C 1
ATOM 2064 O O . TRP B 1 22 ? 14.086 12.984 -7 1 96.31 22 TRP B O 1
ATOM 2074 N N . VAL B 1 23 ? 12.328 11.852 -6.168 1 95 23 VAL B N 1
ATOM 2075 C CA . VAL B 1 23 ? 11.414 12.203 -7.246 1 95 23 VAL B CA 1
ATOM 2076 C C . VAL B 1 23 ? 10.641 13.477 -6.879 1 95 23 VAL B C 1
ATOM 2078 O O . VAL B 1 23 ? 9.734 13.438 -6.047 1 95 23 VAL B O 1
ATOM 2081 N N . LEU B 1 24 ? 11.008 14.602 -7.523 1 95.44 24 LEU B N 1
ATOM 2082 C CA . LEU B 1 24 ? 10.492 15.922 -7.176 1 95.44 24 LEU B CA 1
ATOM 2083 C C . LEU B 1 24 ? 9.609 16.469 -8.289 1 95.44 24 LEU B C 1
ATOM 2085 O O . LEU B 1 24 ? 9.828 16.172 -9.469 1 95.44 24 LEU B O 1
ATOM 2089 N N . ASP B 1 25 ? 8.602 17.234 -7.871 1 91.75 25 ASP B N 1
ATOM 2090 C CA . ASP B 1 25 ? 7.938 18.078 -8.844 1 91.75 25 ASP B CA 1
ATOM 2091 C C . ASP B 1 25 ? 8.867 19.203 -9.328 1 91.75 25 ASP B C 1
ATOM 2093 O O . ASP B 1 25 ? 9.805 19.578 -8.617 1 91.75 25 ASP B O 1
ATOM 2097 N N . VAL B 1 26 ? 8.477 19.734 -10.477 1 89.38 26 VAL B N 1
ATOM 2098 C CA . VAL B 1 26 ? 9.266 20.812 -11.07 1 89.38 26 VAL B CA 1
ATOM 2099 C C . VAL B 1 26 ? 9.359 21.984 -10.094 1 89.38 26 VAL B C 1
ATOM 2101 O O . VAL B 1 26 ? 10.422 22.578 -9.93 1 89.38 26 VAL B O 1
ATOM 2104 N N . ALA B 1 27 ? 8.32 22.266 -9.391 1 89 27 ALA B N 1
ATOM 2105 C CA . ALA B 1 27 ? 8.25 23.406 -8.477 1 89 27 ALA B CA 1
ATOM 2106 C C . ALA B 1 27 ? 9.094 23.156 -7.227 1 89 27 ALA B C 1
ATOM 2108 O O . ALA B 1 27 ? 9.391 24.094 -6.48 1 89 27 ALA B O 1
ATOM 2109 N N . 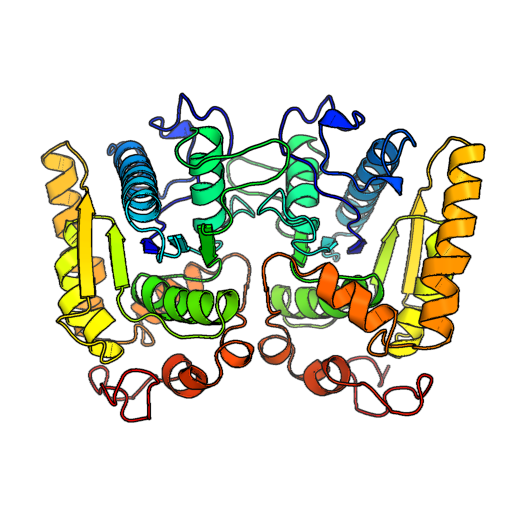GLN B 1 28 ? 9.492 21.922 -6.996 1 92.38 28 GLN B N 1
ATOM 2110 C CA . GLN B 1 28 ? 10.219 21.562 -5.785 1 92.38 28 GLN B CA 1
ATOM 2111 C C . GLN B 1 28 ? 11.727 21.531 -6.035 1 92.38 28 GLN B C 1
ATOM 2113 O O . GLN B 1 28 ? 12.516 21.703 -5.105 1 92.38 28 GLN B O 1
ATOM 2118 N N . ALA B 1 29 ? 12.086 21.312 -7.219 1 93.62 29 ALA B N 1
ATOM 2119 C CA . ALA B 1 29 ? 13.484 21.094 -7.57 1 93.62 29 ALA B CA 1
ATOM 2120 C C . ALA B 1 29 ? 14.32 22.344 -7.367 1 93.62 29 ALA B C 1
ATOM 2122 O O . ALA B 1 29 ? 13.875 23.453 -7.703 1 93.62 29 ALA B O 1
ATOM 2123 N N . GLY B 1 30 ? 15.477 22.172 -6.789 1 92.75 30 GLY B N 1
ATOM 2124 C CA . GLY B 1 30 ? 16.438 23.25 -6.656 1 92.75 30 GLY B CA 1
ATOM 2125 C C . GLY B 1 30 ? 16.047 24.266 -5.598 1 92.75 30 GLY B C 1
ATOM 2126 O O . GLY B 1 30 ? 16.5 25.422 -5.637 1 92.75 30 GLY B O 1
ATOM 2127 N N . ARG B 1 31 ? 15.227 23.875 -4.652 1 93.19 31 ARG B N 1
ATOM 2128 C CA . ARG B 1 31 ? 14.734 24.844 -3.691 1 93.19 31 ARG B CA 1
ATOM 2129 C C . ARG B 1 31 ? 14.922 24.359 -2.262 1 93.19 31 ARG B C 1
ATOM 2131 O O . ARG B 1 31 ? 14.18 24.75 -1.358 1 93.19 31 ARG B O 1
ATOM 2138 N N . GLY B 1 32 ? 15.789 23.391 -2.096 1 93.31 32 GLY B N 1
ATOM 2139 C CA . GLY B 1 32 ? 16.141 22.922 -0.761 1 93.31 32 GLY B CA 1
ATOM 2140 C C . GLY B 1 32 ? 15.062 22.062 -0.129 1 93.31 32 GLY B C 1
ATOM 2141 O O . GLY B 1 32 ? 15.125 21.766 1.064 1 93.31 32 GLY B O 1
ATOM 2142 N N . ASN B 1 33 ? 14.07 21.594 -0.829 1 96.25 33 ASN B N 1
ATOM 2143 C CA . ASN B 1 33 ? 12.922 20.859 -0.329 1 96.25 33 ASN B CA 1
ATOM 2144 C C . ASN B 1 33 ? 13.344 19.531 0.316 1 96.25 33 ASN B C 1
ATOM 2146 O O . ASN B 1 33 ? 12.82 19.156 1.362 1 96.25 33 ASN B O 1
ATOM 2150 N N . PRO B 1 34 ? 14.352 18.859 -0.201 1 97.38 34 PRO B N 1
ATOM 2151 C CA . PRO B 1 34 ? 14.734 17.578 0.409 1 97.38 34 PRO B CA 1
ATOM 2152 C C . PRO B 1 34 ? 15.188 17.734 1.859 1 97.38 34 PRO B C 1
ATOM 2154 O O . PRO B 1 34 ? 14.906 16.875 2.691 1 97.38 34 PRO B O 1
ATOM 2157 N N . LYS B 1 35 ? 15.867 18.859 2.121 1 97.19 35 LYS B N 1
ATOM 2158 C CA . LYS B 1 35 ? 16.281 19.109 3.5 1 97.19 35 LYS B CA 1
ATOM 2159 C C . LYS B 1 35 ? 15.062 19.25 4.414 1 97.19 35 LYS B C 1
ATOM 2161 O O . LYS B 1 35 ? 15.07 18.75 5.543 1 97.19 35 LYS B O 1
ATOM 2166 N N . ALA B 1 36 ? 14.094 19.922 3.967 1 97.81 36 ALA B N 1
ATOM 2167 C CA . ALA B 1 36 ? 12.859 20.078 4.734 1 97.81 36 ALA B CA 1
ATOM 2168 C C . ALA B 1 36 ? 12.125 18.75 4.879 1 97.81 36 ALA B C 1
ATOM 2170 O O . ALA B 1 36 ? 11.609 18.438 5.953 1 97.81 36 ALA B O 1
ATOM 2171 N N . PHE B 1 37 ? 12.07 17.969 3.783 1 98.44 37 PHE B N 1
ATOM 2172 C CA . PHE B 1 37 ? 11.422 16.656 3.852 1 98.44 37 PHE B CA 1
ATOM 2173 C C . PHE B 1 37 ? 12.055 15.797 4.938 1 98.44 37 PHE B C 1
ATOM 2175 O O . PHE B 1 37 ? 11.352 15.211 5.762 1 98.44 37 PHE B O 1
ATOM 2182 N N . TYR B 1 38 ? 13.375 15.781 4.887 1 98.38 38 TYR B N 1
ATOM 2183 C CA . TYR B 1 38 ? 14.086 15 5.891 1 98.38 38 TYR B CA 1
ATOM 2184 C C . TYR B 1 38 ? 13.805 15.523 7.293 1 98.38 38 TYR B C 1
ATOM 2186 O O . TYR B 1 38 ? 13.641 14.75 8.234 1 98.38 38 TYR B O 1
ATOM 2194 N N . ALA B 1 39 ? 13.766 16.812 7.434 1 98.56 39 ALA B N 1
ATOM 2195 C CA . ALA B 1 39 ? 13.492 17.406 8.734 1 98.56 39 ALA B CA 1
ATOM 2196 C C . ALA B 1 39 ? 12.102 17.016 9.234 1 98.56 39 ALA B C 1
ATOM 2198 O O . ALA B 1 39 ? 11.906 16.844 10.438 1 98.56 39 ALA B O 1
ATOM 2199 N N . HIS B 1 40 ? 11.156 16.938 8.344 1 98.88 40 HIS B N 1
ATOM 2200 C CA . HIS B 1 40 ? 9.828 16.469 8.727 1 98.88 40 HIS B CA 1
ATOM 2201 C C . HIS B 1 40 ? 9.883 15.039 9.266 1 98.88 40 HIS B C 1
ATOM 2203 O O . HIS B 1 40 ? 9.289 14.742 10.305 1 98.88 40 HIS B O 1
ATOM 2209 N N . ILE B 1 41 ? 10.562 14.164 8.5 1 98.88 41 ILE B N 1
ATOM 2210 C CA . ILE B 1 41 ? 10.711 12.773 8.906 1 98.88 41 ILE B CA 1
ATOM 2211 C C . ILE B 1 41 ? 11.375 12.695 10.281 1 98.88 41 ILE B C 1
ATOM 2213 O O . ILE B 1 41 ? 10.875 12.016 11.18 1 98.88 41 ILE B O 1
ATOM 2217 N N . ALA B 1 42 ? 12.445 13.469 10.445 1 98.75 42 ALA B N 1
ATOM 2218 C CA . ALA B 1 42 ? 13.203 13.469 11.695 1 98.75 42 ALA B CA 1
ATOM 2219 C C . ALA B 1 42 ? 12.352 13.977 12.859 1 98.75 42 ALA B C 1
ATOM 2221 O O . ALA B 1 42 ? 12.383 13.406 13.953 1 98.75 42 ALA B O 1
ATOM 2222 N N . LYS B 1 43 ? 11.633 15.031 12.617 1 98.88 43 LYS B N 1
ATOM 2223 C CA . LYS B 1 43 ? 10.781 15.594 13.664 1 98.88 43 LYS B CA 1
ATOM 2224 C C . LYS B 1 43 ? 9.672 14.617 14.055 1 98.88 43 LYS B C 1
ATOM 2226 O O . LYS B 1 43 ? 9.359 14.477 15.242 1 98.88 43 LYS B O 1
ATOM 2231 N N . GLY B 1 44 ? 9.039 13.969 13.062 1 98.81 44 GLY B N 1
ATOM 2232 C CA . GLY B 1 44 ? 8.062 12.93 13.359 1 98.81 44 GLY B CA 1
ATOM 2233 C C . GLY B 1 44 ? 8.625 11.812 14.219 1 98.81 44 GLY B C 1
ATOM 2234 O O . GLY B 1 44 ? 7.996 11.398 15.195 1 98.81 44 GLY B O 1
ATOM 2235 N N . ALA B 1 45 ? 9.805 11.344 13.836 1 98.62 45 ALA B N 1
ATOM 2236 C CA . ALA B 1 45 ? 10.469 10.289 14.594 1 98.62 45 ALA B CA 1
ATOM 2237 C C . ALA B 1 45 ? 10.758 10.727 16.016 1 98.62 45 ALA B C 1
ATOM 2239 O O . ALA B 1 45 ? 10.5 9.984 16.969 1 98.62 45 ALA B O 1
ATOM 2240 N N . GLU B 1 46 ? 11.273 11.945 16.156 1 98.62 46 GLU B N 1
ATOM 2241 C CA . GLU B 1 46 ? 11.594 12.508 17.469 1 98.62 46 GLU B CA 1
ATOM 2242 C C . GLU B 1 46 ? 10.359 12.523 18.375 1 98.62 46 GLU B C 1
ATOM 2244 O O . GLU B 1 46 ? 10.422 12.086 19.531 1 98.62 46 GLU B O 1
ATOM 2249 N N . LEU B 1 47 ? 9.289 13.031 17.875 1 98.62 47 LEU B N 1
ATOM 2250 C CA . LEU B 1 47 ? 8.062 13.141 18.656 1 98.62 47 LEU B CA 1
ATOM 2251 C C . LEU B 1 47 ? 7.535 11.766 19.047 1 98.62 47 LEU B C 1
ATOM 2253 O O . LEU B 1 47 ? 7.078 11.562 20.172 1 98.62 47 LEU B O 1
ATOM 2257 N N . ALA B 1 48 ? 7.543 10.828 18.109 1 98.12 48 ALA B N 1
ATOM 2258 C CA . ALA B 1 48 ? 7.062 9.477 18.359 1 98.12 48 ALA B CA 1
ATOM 2259 C C . ALA B 1 48 ? 7.887 8.805 19.453 1 98.12 48 ALA B C 1
ATOM 2261 O O . ALA B 1 48 ? 7.34 8.109 20.312 1 98.12 48 ALA B O 1
ATOM 2262 N N . LEU B 1 49 ? 9.188 8.977 19.391 1 97.62 49 LEU B N 1
ATOM 2263 C CA . LEU B 1 49 ? 10.086 8.359 20.359 1 97.62 49 LEU B CA 1
ATOM 2264 C C . LEU B 1 49 ? 9.891 8.984 21.75 1 97.62 49 LEU B C 1
ATOM 2266 O O . LEU B 1 49 ? 10.07 8.312 22.766 1 97.62 49 LEU B O 1
ATOM 2270 N N . ALA B 1 50 ? 9.469 10.227 21.812 1 97.75 50 ALA B N 1
ATOM 2271 C CA . ALA B 1 50 ? 9.297 10.945 23.062 1 97.75 50 ALA B CA 1
ATOM 2272 C C . ALA B 1 50 ? 7.977 10.57 23.734 1 97.75 50 ALA B C 1
ATOM 2274 O O . ALA B 1 50 ? 7.812 10.75 24.938 1 97.75 50 ALA B O 1
ATOM 2275 N N . ASP B 1 51 ? 7.031 10.094 23 1 97.25 51 ASP B N 1
ATOM 2276 C CA . ASP B 1 51 ? 5.723 9.711 23.516 1 97.25 51 ASP B CA 1
ATOM 2277 C C . ASP B 1 51 ? 5.457 8.227 23.297 1 97.25 51 ASP B C 1
ATOM 2279 O O . ASP B 1 51 ? 5.062 7.812 22.203 1 97.25 51 ASP B O 1
ATOM 2283 N N . LYS B 1 52 ? 5.477 7.426 24.312 1 95.69 52 LYS B N 1
ATOM 2284 C CA . LYS B 1 52 ? 5.383 5.973 24.219 1 95.69 52 LYS B CA 1
ATOM 2285 C C . LYS B 1 52 ? 3.979 5.539 23.812 1 95.69 52 LYS B C 1
ATOM 2287 O O . LYS B 1 52 ? 3.762 4.383 23.438 1 95.69 52 LYS B O 1
ATOM 2292 N N . ASN B 1 53 ? 3.045 6.43 23.828 1 96.69 53 ASN B N 1
ATOM 2293 C CA . ASN B 1 53 ? 1.663 6.094 23.5 1 96.69 53 ASN B CA 1
ATOM 2294 C C . ASN B 1 53 ? 1.292 6.57 22.094 1 96.69 53 ASN B C 1
ATOM 2296 O O . ASN B 1 53 ? 0.12 6.535 21.719 1 96.69 53 ASN B O 1
ATOM 2300 N N . SER B 1 54 ? 2.248 6.957 21.375 1 97.75 54 SER B N 1
ATOM 2301 C CA . SER B 1 54 ? 1.972 7.523 20.062 1 97.75 54 SER B CA 1
ATOM 2302 C C . SER B 1 54 ? 2.207 6.492 18.953 1 97.75 54 SER B C 1
ATOM 2304 O O . SER B 1 54 ? 2.939 5.52 19.156 1 97.75 54 SER B O 1
ATOM 2306 N N . LEU B 1 55 ? 1.472 6.672 17.891 1 98.38 55 LEU B N 1
ATOM 2307 C CA . LEU B 1 55 ? 1.723 5.988 16.625 1 98.38 55 LEU B CA 1
ATOM 2308 C C . LEU B 1 55 ? 2.158 6.977 15.547 1 98.38 55 LEU B C 1
ATOM 2310 O O . LEU B 1 55 ? 1.452 7.949 15.273 1 98.38 55 LEU B O 1
ATOM 2314 N N . LEU B 1 56 ? 3.355 6.75 15.062 1 98.81 56 LEU B N 1
ATOM 2315 C CA . LEU B 1 56 ? 3.844 7.586 13.969 1 98.81 56 LEU B CA 1
ATOM 2316 C C . LEU B 1 56 ? 3.311 7.09 12.633 1 98.81 56 LEU B C 1
ATOM 2318 O O . LEU B 1 56 ? 3.543 5.941 12.25 1 98.81 56 LEU B O 1
ATOM 2322 N N . VAL B 1 57 ? 2.576 7.949 11.93 1 98.88 57 VAL B N 1
ATOM 2323 C CA . VAL B 1 57 ? 2.031 7.617 10.617 1 98.88 57 VAL B CA 1
ATOM 2324 C C . VAL B 1 57 ? 2.648 8.523 9.555 1 98.88 57 VAL B C 1
ATOM 2326 O O . VAL B 1 57 ? 2.418 9.734 9.555 1 98.88 57 VAL B O 1
ATOM 2329 N N . PHE B 1 58 ? 3.484 7.965 8.688 1 98.94 58 PHE B N 1
ATOM 2330 C CA . PHE B 1 58 ? 3.83 8.672 7.461 1 98.94 58 PHE B CA 1
ATOM 2331 C C . PHE B 1 58 ? 2.721 8.539 6.422 1 98.94 58 PHE B C 1
ATOM 2333 O O . PHE B 1 58 ? 2.26 7.434 6.141 1 98.94 58 PHE B O 1
ATOM 2340 N N . SER B 1 59 ? 2.328 9.68 5.859 1 98.94 59 SER B N 1
ATOM 2341 C CA . SER B 1 59 ? 1.135 9.656 5.02 1 98.94 59 SER B CA 1
ATOM 2342 C C . SER B 1 59 ? 1.42 10.227 3.635 1 98.94 59 SER B C 1
ATOM 2344 O O . SER B 1 59 ? 2.014 11.297 3.51 1 98.94 59 SER B O 1
ATOM 2346 N N . GLY B 1 60 ? 0.988 9.477 2.6 1 98.81 60 GLY B N 1
ATOM 2347 C CA . GLY B 1 60 ? 1.096 9.906 1.216 1 98.81 60 GLY B CA 1
ATOM 2348 C C . GLY B 1 60 ? 1.035 8.758 0.226 1 98.81 60 GLY B C 1
ATOM 2349 O O . GLY B 1 60 ? 1.642 7.711 0.448 1 98.81 60 GLY B O 1
ATOM 2350 N N . GLY B 1 61 ? 0.354 8.961 -0.807 1 98.38 61 GLY B N 1
ATOM 2351 C CA . GLY B 1 61 ? 0.11 7.918 -1.786 1 98.38 61 GLY B CA 1
ATOM 2352 C C . GLY B 1 61 ? 1.159 7.867 -2.881 1 98.38 61 GLY B C 1
ATOM 2353 O O . GLY B 1 61 ? 2.281 8.344 -2.693 1 98.38 61 GLY B O 1
ATOM 2354 N N . GLN B 1 62 ? 0.845 7.02 -3.912 1 96.31 62 GLN B N 1
ATOM 2355 C CA . GLN B 1 62 ? 1.653 6.90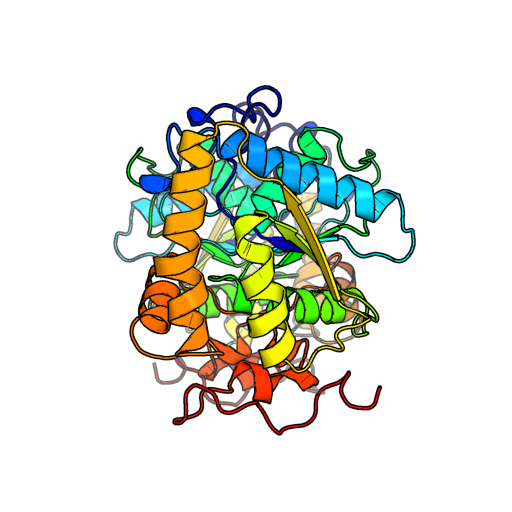6 -5.121 1 96.31 62 GLN B CA 1
ATOM 2356 C C . GLN B 1 62 ? 1.386 8.07 -6.074 1 96.31 62 GLN B C 1
ATOM 2358 O O . GLN B 1 62 ? 0.671 7.91 -7.066 1 96.31 62 GLN B O 1
ATOM 2363 N N . THR B 1 63 ? 2.086 9.148 -5.883 1 96.5 63 THR B N 1
ATOM 2364 C CA . THR B 1 63 ? 1.711 10.414 -6.508 1 96.5 63 THR B CA 1
ATOM 2365 C C . THR B 1 63 ? 2.586 10.695 -7.727 1 96.5 63 THR B C 1
ATOM 2367 O O . THR B 1 63 ? 2.461 11.742 -8.359 1 96.5 63 THR B O 1
ATOM 2370 N N . ARG B 1 64 ? 3.535 9.805 -7.973 1 92.81 64 ARG B N 1
ATOM 2371 C CA . ARG B 1 64 ? 4.461 10.016 -9.078 1 92.81 64 ARG B CA 1
ATOM 2372 C C . ARG B 1 64 ? 4.438 8.844 -10.047 1 92.81 64 ARG B C 1
ATOM 2374 O O . ARG B 1 64 ? 4.465 7.684 -9.633 1 92.81 64 ARG B O 1
ATOM 2381 N N . LYS B 1 65 ? 4.496 9.172 -11.312 1 88.06 65 LYS B N 1
ATOM 2382 C CA . LYS B 1 65 ? 4.402 8.148 -12.344 1 88.06 65 LYS B CA 1
ATOM 2383 C C . LYS B 1 65 ? 5.715 7.379 -12.484 1 88.06 65 LYS B C 1
ATOM 2385 O O . LYS B 1 65 ? 5.719 6.215 -12.891 1 88.06 65 LYS B O 1
ATOM 2390 N N . SER B 1 66 ? 6.742 8.008 -12.078 1 87.38 66 SER B N 1
ATOM 2391 C CA . SER B 1 66 ? 8.07 7.473 -12.367 1 87.38 66 SER B CA 1
ATOM 2392 C C . SER B 1 66 ? 8.484 6.43 -11.336 1 87.38 66 SER B C 1
ATOM 2394 O O . SER B 1 66 ? 9.555 5.84 -11.438 1 87.38 66 SER B O 1
ATOM 2396 N N . THR B 1 67 ? 7.688 6.188 -10.375 1 89.12 67 THR B N 1
ATOM 2397 C CA . THR B 1 67 ? 8.016 5.211 -9.344 1 89.12 67 THR B CA 1
ATOM 2398 C C . THR B 1 67 ? 6.758 4.531 -8.82 1 89.12 67 THR B C 1
ATOM 2400 O O . THR B 1 67 ? 5.664 5.098 -8.898 1 89.12 67 THR B O 1
ATOM 2403 N N . HIS B 1 68 ? 6.953 3.273 -8.312 1 90.56 68 HIS B N 1
ATOM 2404 C CA . HIS B 1 68 ? 5.84 2.531 -7.738 1 90.56 68 HIS B CA 1
ATOM 2405 C C . HIS B 1 68 ? 5.738 2.762 -6.234 1 90.56 68 HIS B C 1
ATOM 2407 O O . HIS B 1 68 ? 4.824 2.25 -5.582 1 90.56 68 HIS B O 1
ATOM 2413 N N . LEU B 1 69 ? 6.648 3.518 -5.688 1 93.25 69 LEU B N 1
ATOM 2414 C CA . LEU B 1 69 ? 6.684 3.781 -4.254 1 93.25 69 LEU B CA 1
ATOM 2415 C C . LEU B 1 69 ? 5.695 4.879 -3.877 1 93.25 69 LEU B C 1
ATOM 2417 O O . LEU B 1 69 ? 5.359 5.73 -4.703 1 93.25 69 LEU B O 1
ATOM 2421 N N . THR B 1 70 ? 5.234 4.797 -2.699 1 97.44 70 THR B N 1
ATOM 2422 C CA . THR B 1 70 ? 4.422 5.883 -2.162 1 97.44 70 THR B CA 1
ATOM 2423 C C . THR B 1 70 ? 5.285 6.887 -1.403 1 97.44 70 THR B C 1
ATOM 2425 O O . THR B 1 70 ? 6.406 6.57 -1.006 1 97.44 70 THR B O 1
ATOM 2428 N N . GLU B 1 71 ? 4.75 8.07 -1.261 1 98.38 71 GLU B N 1
ATOM 2429 C CA . GLU B 1 71 ? 5.414 9.055 -0.408 1 98.38 71 GLU B CA 1
ATOM 2430 C C . GLU B 1 71 ? 5.613 8.516 1.005 1 98.38 71 GLU B C 1
ATOM 2432 O O . GLU B 1 71 ? 6.703 8.625 1.568 1 98.38 71 GLU B O 1
ATOM 2437 N N . ALA B 1 72 ? 4.633 7.887 1.559 1 98.62 72 ALA B N 1
ATOM 2438 C CA . ALA B 1 72 ? 4.641 7.375 2.926 1 98.62 72 ALA B CA 1
ATOM 2439 C C . ALA B 1 72 ? 5.715 6.305 3.104 1 98.62 72 ALA B C 1
ATOM 2441 O O . ALA B 1 72 ? 6.535 6.387 4.02 1 98.62 72 ALA B O 1
ATOM 2442 N N . GLN B 1 73 ? 5.715 5.344 2.213 1 97.12 73 GLN B N 1
ATOM 2443 C CA . GLN B 1 73 ? 6.66 4.238 2.316 1 97.12 73 GLN B CA 1
ATOM 2444 C C . GLN B 1 73 ? 8.102 4.73 2.184 1 97.12 73 GLN B C 1
ATOM 2446 O O . GLN B 1 73 ? 8.992 4.242 2.875 1 97.12 73 GLN B O 1
ATOM 2451 N N . SER B 1 74 ? 8.32 5.652 1.264 1 97.31 74 SER B N 1
ATOM 2452 C CA . SER B 1 74 ? 9.68 6.16 1.079 1 97.31 74 SER B CA 1
ATOM 2453 C C . SER B 1 74 ? 10.156 6.922 2.311 1 97.31 74 SER B C 1
ATOM 2455 O O . SER B 1 74 ? 11.328 6.852 2.672 1 97.31 74 SER B O 1
ATOM 2457 N N . TYR B 1 75 ? 9.219 7.656 2.98 1 98.44 75 TYR B N 1
ATOM 2458 C CA . TYR B 1 75 ? 9.578 8.367 4.203 1 98.44 75 TYR B CA 1
ATOM 2459 C C . TYR B 1 75 ? 9.953 7.391 5.312 1 98.44 75 TYR B C 1
ATOM 2461 O O . TYR B 1 75 ? 10.945 7.586 6.012 1 98.44 75 TYR B O 1
ATOM 2469 N N . LEU B 1 76 ? 9.172 6.383 5.504 1 97.69 76 LEU B N 1
ATOM 2470 C CA . LEU B 1 76 ? 9.469 5.398 6.539 1 97.69 76 LEU B CA 1
ATOM 2471 C C . LEU B 1 76 ? 10.781 4.68 6.242 1 97.69 76 LEU B C 1
ATOM 2473 O O . LEU B 1 76 ? 11.586 4.441 7.152 1 97.69 76 LEU B O 1
ATOM 2477 N N . SER B 1 77 ? 11.023 4.305 4.969 1 95.62 77 SER B N 1
ATOM 2478 C CA . SER B 1 77 ? 12.289 3.695 4.582 1 95.62 77 SER B CA 1
ATOM 2479 C C . SER B 1 77 ? 13.469 4.594 4.938 1 95.62 77 SER B C 1
ATOM 2481 O O . SER B 1 77 ? 14.477 4.121 5.457 1 95.62 77 SER B O 1
ATOM 2483 N N . LEU B 1 78 ? 13.328 5.836 4.621 1 97 78 LEU B N 1
ATOM 2484 C CA . LEU B 1 78 ? 14.398 6.781 4.914 1 97 78 LEU B CA 1
ATOM 2485 C C . LEU B 1 78 ? 14.602 6.922 6.418 1 97 78 LEU B C 1
ATOM 2487 O O . LEU B 1 78 ? 15.734 7.035 6.887 1 97 78 LEU B O 1
ATOM 2491 N N . ALA B 1 79 ? 13.508 6.961 7.191 1 97.62 79 ALA B N 1
ATOM 2492 C CA . ALA B 1 79 ? 13.609 7.031 8.648 1 97.62 79 ALA B CA 1
ATOM 2493 C C . ALA B 1 79 ? 14.453 5.875 9.188 1 97.62 79 ALA B C 1
ATOM 2495 O O . ALA B 1 79 ? 15.297 6.074 10.07 1 97.62 79 ALA B O 1
ATOM 2496 N N . PHE B 1 80 ? 14.227 4.688 8.688 1 94.69 80 PHE B N 1
ATOM 2497 C CA . PHE B 1 80 ? 14.992 3.529 9.133 1 94.69 80 PHE B CA 1
ATOM 2498 C C . PHE B 1 80 ? 16.422 3.596 8.617 1 94.69 80 PHE B C 1
ATOM 2500 O O . PHE B 1 80 ? 17.375 3.361 9.367 1 94.69 80 PHE B O 1
ATOM 2507 N N . ALA B 1 81 ? 16.578 3.898 7.328 1 93.25 81 ALA B N 1
ATOM 2508 C CA . ALA B 1 81 ? 17.891 3.928 6.707 1 93.25 81 ALA B CA 1
ATOM 2509 C C . ALA B 1 81 ? 18.797 4.953 7.383 1 93.25 81 ALA B C 1
ATOM 2511 O O . ALA B 1 81 ? 20.016 4.75 7.484 1 93.25 81 ALA B O 1
ATOM 2512 N N . ALA B 1 82 ? 18.203 6.035 7.805 1 95.88 82 ALA B N 1
ATOM 2513 C CA . ALA B 1 82 ? 18.953 7.102 8.469 1 95.88 82 ALA B CA 1
ATOM 2514 C C . ALA B 1 82 ? 19.031 6.855 9.969 1 95.88 82 ALA B C 1
ATOM 2516 O O . ALA B 1 82 ? 19.547 7.691 10.719 1 95.88 82 ALA B O 1
ATOM 2517 N N . ARG B 1 83 ? 18.5 5.793 10.5 1 95 83 ARG B N 1
ATOM 2518 C CA . ARG B 1 83 ? 18.562 5.363 11.891 1 95 83 ARG B CA 1
ATOM 2519 C C . ARG B 1 83 ? 17.859 6.367 12.797 1 95 83 ARG B C 1
ATOM 2521 O O . ARG B 1 83 ? 18.297 6.602 13.93 1 95 83 ARG B O 1
ATOM 2528 N N . LEU B 1 84 ? 16.891 6.996 12.195 1 97.25 84 LEU B N 1
ATOM 2529 C CA . LEU B 1 84 ? 16.062 7.891 13 1 97.25 84 LEU B CA 1
ATOM 2530 C C . LEU B 1 84 ? 15.133 7.098 13.914 1 97.25 84 LEU B C 1
ATOM 2532 O O . LEU B 1 84 ? 14.672 7.609 14.938 1 97.25 84 LEU B O 1
ATOM 2536 N N . LEU B 1 85 ? 14.703 5.938 13.523 1 96.5 85 LEU B N 1
ATOM 2537 C CA . LEU B 1 85 ? 13.875 5.012 14.281 1 96.5 85 LEU B CA 1
ATOM 2538 C C . LEU B 1 85 ? 14.633 3.725 14.586 1 96.5 85 LEU B C 1
ATOM 2540 O O . LEU B 1 85 ? 15.414 3.248 13.758 1 96.5 85 LEU B O 1
ATOM 2544 N N . PRO B 1 86 ? 14.414 3.236 15.789 1 91.31 86 PRO B N 1
ATOM 2545 C CA . PRO B 1 86 ? 15.117 1.999 16.141 1 91.31 86 PRO B CA 1
ATOM 2546 C C . PRO B 1 86 ? 14.75 0.832 15.234 1 91.31 86 PRO B C 1
ATOM 2548 O O . PRO B 1 86 ? 13.602 0.71 14.805 1 91.31 86 PRO B O 1
ATOM 2551 N N . SER B 1 87 ? 15.789 0.088 14.852 1 83.38 87 SER B N 1
ATOM 2552 C CA . SER B 1 87 ? 15.641 -1.149 14.094 1 83.38 87 SER B CA 1
ATOM 2553 C C . SER B 1 87 ? 16.641 -2.203 14.555 1 83.38 87 SER B C 1
ATOM 2555 O O . SER B 1 87 ? 17.812 -1.892 14.812 1 83.38 87 SER B O 1
ATOM 2557 N N . THR B 1 88 ? 16.094 -3.35 14.977 1 72.88 88 THR B N 1
ATOM 2558 C CA . THR B 1 88 ? 16.953 -4.484 15.32 1 72.88 88 THR B CA 1
ATOM 2559 C C . THR B 1 88 ? 16.75 -5.629 14.328 1 72.88 88 THR B C 1
ATOM 2561 O O . THR B 1 88 ? 15.797 -5.625 13.547 1 72.88 88 THR B O 1
ATOM 2564 N N . PRO B 1 89 ? 17.719 -6.547 14.375 1 66.69 89 PRO B N 1
ATOM 2565 C CA . PRO B 1 89 ? 17.547 -7.73 13.523 1 66.69 89 PRO B CA 1
ATOM 2566 C C . PRO B 1 89 ? 16.219 -8.453 13.781 1 66.69 89 PRO B C 1
ATOM 2568 O O . PRO B 1 89 ? 15.688 -9.102 12.883 1 66.69 89 PRO B O 1
ATOM 2571 N N . SER B 1 90 ? 15.75 -8.258 14.984 1 66.19 90 SER B N 1
ATOM 2572 C CA . SER B 1 90 ? 14.547 -8.984 15.375 1 66.19 90 SER B CA 1
ATOM 2573 C C . SER B 1 90 ? 13.289 -8.195 15.023 1 66.19 90 SER B C 1
ATOM 2575 O O . SER B 1 90 ? 12.188 -8.734 15.062 1 66.19 90 SER B O 1
ATOM 2577 N N . GLY B 1 91 ? 13.508 -6.875 14.805 1 72.5 91 GLY B N 1
ATOM 2578 C CA . GLY B 1 91 ? 12.297 -6.16 14.438 1 72.5 91 GLY B CA 1
ATOM 2579 C C . GLY B 1 91 ? 12.5 -4.66 14.328 1 72.5 91 GLY B C 1
ATOM 2580 O O . GLY B 1 91 ? 13.539 -4.137 14.727 1 72.5 91 GLY B O 1
ATOM 2581 N N . THR B 1 92 ? 11.492 -4.02 13.602 1 79.19 92 THR B N 1
ATOM 2582 C CA . THR B 1 92 ? 11.508 -2.57 13.422 1 79.19 92 THR B CA 1
ATOM 2583 C C . THR B 1 92 ? 10.594 -1.889 14.438 1 79.19 92 THR B C 1
ATOM 2585 O O . THR B 1 92 ? 9.867 -2.557 15.172 1 79.19 92 THR B O 1
ATOM 2588 N N . PHE B 1 93 ? 10.812 -0.605 14.594 1 88.56 93 PHE B N 1
ATOM 2589 C CA . PHE B 1 93 ? 9.961 0.214 15.453 1 88.56 93 PHE B CA 1
ATOM 2590 C C . PHE B 1 93 ? 8.492 -0.007 15.117 1 88.56 93 PHE B C 1
ATOM 2592 O O . PHE B 1 93 ? 7.992 0.502 14.109 1 88.56 93 PHE B O 1
ATOM 2599 N N . VAL B 1 94 ? 7.762 -0.695 15.953 1 88.12 94 VAL B N 1
ATOM 2600 C CA . VAL B 1 94 ? 6.441 -1.232 15.641 1 88.12 94 VAL B CA 1
ATOM 2601 C C . VAL B 1 94 ? 5.398 -0.119 15.711 1 88.12 94 VAL B C 1
ATOM 2603 O O . VAL B 1 94 ? 4.289 -0.263 15.195 1 88.12 94 VAL B O 1
ATOM 2606 N N . ARG B 1 95 ? 5.754 0.99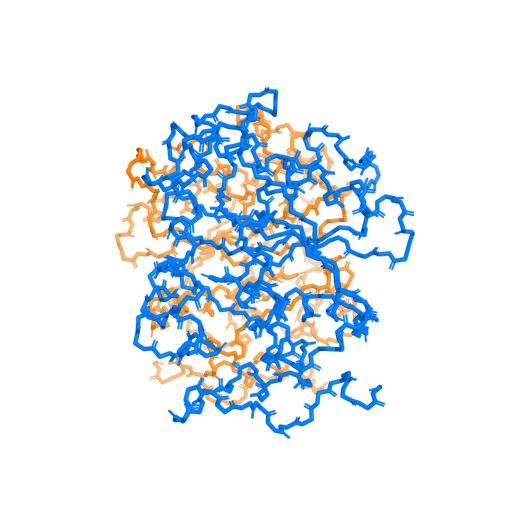5 16.344 1 94.88 95 ARG B N 1
ATOM 2607 C CA . ARG B 1 95 ? 4.785 2.076 16.5 1 94.88 95 ARG B CA 1
ATOM 2608 C C . ARG B 1 95 ? 4.91 3.078 15.352 1 94.88 95 ARG B C 1
ATOM 2610 O O . ARG B 1 95 ? 4.555 4.25 15.5 1 94.88 95 ARG B O 1
ATOM 2617 N N . ALA B 1 96 ? 5.504 2.721 14.273 1 97 96 ALA B N 1
ATOM 2618 C CA . ALA B 1 96 ? 5.492 3.49 13.031 1 97 96 ALA B CA 1
ATOM 2619 C C . ALA B 1 96 ? 4.793 2.717 11.914 1 97 96 ALA B C 1
ATOM 2621 O O . ALA B 1 96 ? 4.941 1.498 11.805 1 97 96 ALA B O 1
ATOM 2622 N N . THR B 1 97 ? 4.035 3.436 11.172 1 97.5 97 THR B N 1
ATOM 2623 C CA . THR B 1 97 ? 3.336 2.826 10.047 1 97.5 97 THR B CA 1
ATOM 2624 C C . THR B 1 97 ? 3.18 3.822 8.906 1 97.5 97 THR B C 1
ATOM 2626 O O . THR B 1 97 ? 3.684 4.945 8.977 1 97.5 97 THR B O 1
ATOM 2629 N N . THR B 1 98 ? 2.568 3.32 7.797 1 98.44 98 THR B N 1
ATOM 2630 C CA . THR B 1 98 ? 2.361 4.172 6.633 1 98.44 98 THR B CA 1
ATOM 2631 C C . THR B 1 98 ? 0.883 4.227 6.254 1 98.44 98 THR B C 1
ATOM 2633 O O . THR B 1 98 ? 0.151 3.254 6.457 1 98.44 98 THR B O 1
ATOM 2636 N N . GLU B 1 99 ? 0.406 5.316 5.902 1 98.81 99 GLU B N 1
ATOM 2637 C CA . GLU B 1 99 ? -0.827 5.547 5.156 1 98.81 99 GLU B CA 1
ATOM 2638 C C . GLU B 1 99 ? -0.536 5.863 3.693 1 98.81 99 GLU B C 1
ATOM 2640 O O . GLU B 1 99 ? 0.044 6.906 3.381 1 98.81 99 GLU B O 1
ATOM 2645 N N . ASP B 1 100 ? -0.954 4.992 2.742 1 98.5 100 ASP B N 1
ATOM 2646 C CA . ASP B 1 100 ? -0.325 4.941 1.427 1 98.5 100 ASP B CA 1
ATOM 2647 C C . ASP B 1 100 ? -1.28 5.438 0.343 1 98.5 100 ASP B C 1
ATOM 2649 O O . ASP B 1 100 ? -1.091 5.145 -0.84 1 98.5 100 ASP B O 1
ATOM 2653 N N . PHE B 1 101 ? -2.293 6.234 0.708 1 98.69 101 PHE B N 1
ATOM 2654 C CA . PHE B 1 101 ? -3.326 6.473 -0.293 1 98.69 101 PHE B CA 1
ATOM 2655 C C . PHE B 1 101 ? -3.613 7.961 -0.429 1 98.69 101 PHE B C 1
ATOM 2657 O O . PHE B 1 101 ? -4.234 8.391 -1.403 1 98.69 101 PHE B O 1
ATOM 2664 N N . ALA B 1 102 ? -3.197 8.766 0.509 1 98.88 102 ALA B N 1
ATOM 2665 C CA . ALA B 1 102 ? -3.516 10.195 0.501 1 98.88 102 ALA B CA 1
ATOM 2666 C C . ALA B 1 102 ? -2.98 10.867 -0.759 1 98.88 102 ALA B C 1
ATOM 2668 O O . ALA B 1 102 ? -1.846 10.617 -1.17 1 98.88 102 ALA B O 1
ATOM 2669 N N . LEU B 1 103 ? -3.85 11.711 -1.319 1 98.62 103 LEU B N 1
ATOM 2670 C CA . LEU B 1 103 ? -3.496 12.398 -2.555 1 98.62 103 LEU B CA 1
ATOM 2671 C C . LEU B 1 103 ? -3.508 13.914 -2.355 1 98.62 103 LEU B C 1
ATOM 2673 O O . LEU B 1 103 ? -3.244 14.664 -3.293 1 98.62 103 LEU B O 1
ATOM 2677 N N . ASP B 1 104 ? -3.883 14.414 -1.2 1 98.31 104 ASP B N 1
ATOM 2678 C CA . ASP B 1 104 ? -3.816 15.812 -0.79 1 98.31 104 ASP B CA 1
ATOM 2679 C C . ASP B 1 104 ? -3.76 15.938 0.731 1 98.31 104 ASP B C 1
ATOM 2681 O O . ASP B 1 104 ? -3.768 14.93 1.442 1 98.31 104 ASP B O 1
ATOM 2685 N N . SER B 1 105 ? -3.699 17.203 1.203 1 98.56 105 SER B N 1
ATOM 2686 C CA . SER B 1 105 ? -3.49 17.469 2.625 1 98.56 105 SER B CA 1
ATOM 2687 C C . SER B 1 105 ? -4.711 17.047 3.443 1 98.56 105 SER B C 1
ATOM 2689 O O . SER B 1 105 ? -4.574 16.578 4.574 1 98.56 105 SER B O 1
ATOM 2691 N N . TYR B 1 106 ? -5.898 17.219 2.957 1 98.81 106 TYR B N 1
ATOM 2692 C CA . TYR B 1 106 ? -7.098 16.781 3.66 1 98.81 106 TYR B CA 1
ATOM 2693 C C . TYR B 1 106 ? -7.082 15.273 3.879 1 98.81 106 TYR B C 1
ATOM 2695 O O . TYR B 1 106 ? -7.32 14.797 4.992 1 98.81 106 TYR B O 1
ATOM 2703 N N . GLN B 1 107 ? -6.738 14.547 2.814 1 98.88 107 GLN B N 1
ATOM 2704 C CA . GLN B 1 107 ? -6.684 13.094 2.889 1 98.88 107 GLN B CA 1
ATOM 2705 C C . GLN B 1 107 ? -5.539 12.633 3.787 1 98.88 107 GLN B C 1
ATOM 2707 O O . GLN B 1 107 ? -5.652 11.609 4.465 1 98.88 107 GLN B O 1
ATOM 2712 N N . ASN B 1 108 ? -4.398 13.367 3.777 1 98.94 108 ASN B N 1
ATOM 2713 C CA . ASN B 1 108 ? -3.359 13.016 4.738 1 98.94 108 ASN B CA 1
ATOM 2714 C C . ASN B 1 108 ? -3.922 12.891 6.152 1 98.94 108 ASN B C 1
ATOM 2716 O O . ASN B 1 108 ? -3.625 11.922 6.859 1 98.94 108 ASN B O 1
ATOM 2720 N N . LEU B 1 109 ? -4.719 13.859 6.484 1 98.88 109 LEU B N 1
ATOM 2721 C CA . LEU B 1 109 ? -5.227 13.914 7.852 1 98.88 109 LEU B CA 1
ATOM 2722 C C . LEU B 1 109 ? -6.258 12.812 8.094 1 98.88 109 LEU B C 1
ATOM 2724 O O . LEU B 1 109 ? -6.059 11.953 8.953 1 98.88 109 LEU B O 1
ATOM 2728 N N . ILE B 1 110 ? -7.301 12.758 7.297 1 98.88 110 ILE B N 1
ATOM 2729 C CA . ILE B 1 110 ? -8.422 11.859 7.57 1 98.88 110 ILE B CA 1
ATOM 2730 C C . ILE B 1 110 ? -7.98 10.406 7.367 1 98.88 110 ILE B C 1
ATOM 2732 O O . ILE B 1 110 ? -8.383 9.516 8.117 1 98.88 110 ILE B O 1
ATOM 2736 N N . PHE B 1 111 ? -7.133 10.133 6.383 1 98.88 111 PHE B N 1
ATOM 2737 C CA . PHE B 1 111 ? -6.676 8.766 6.148 1 98.88 111 PHE B CA 1
ATOM 2738 C C . PHE B 1 111 ? -5.711 8.328 7.242 1 98.88 111 PHE B C 1
ATOM 2740 O O . PHE B 1 111 ? -5.672 7.148 7.605 1 98.88 111 PHE B O 1
A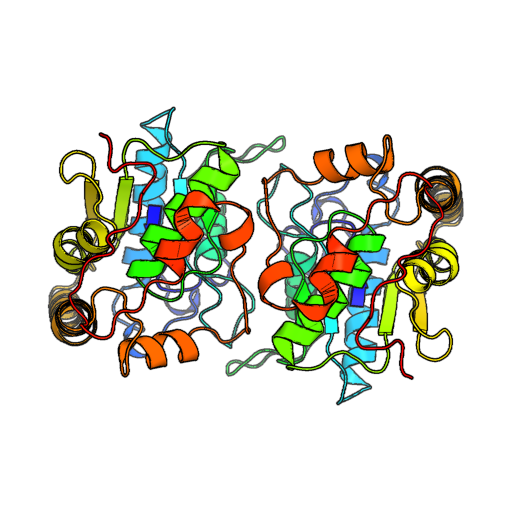TOM 2747 N N . SER B 1 112 ? -4.906 9.258 7.773 1 98.94 112 SER B N 1
ATOM 2748 C CA . SER B 1 112 ? -4.035 8.898 8.891 1 98.94 112 SER B CA 1
ATOM 2749 C C . SER B 1 112 ? -4.844 8.484 10.117 1 98.94 112 SER B C 1
ATOM 2751 O O . SER B 1 112 ? -4.461 7.566 10.844 1 98.94 112 SER B O 1
ATOM 2753 N N . ILE B 1 113 ? -5.945 9.172 10.352 1 98.88 113 ILE B N 1
ATOM 2754 C CA . ILE B 1 113 ? -6.832 8.82 11.461 1 98.88 113 ILE B CA 1
ATOM 2755 C C . ILE B 1 113 ? -7.434 7.438 11.227 1 98.88 113 ILE B C 1
ATOM 2757 O O . ILE B 1 113 ? -7.488 6.613 12.141 1 98.88 113 ILE B O 1
ATOM 2761 N N . ALA B 1 114 ? -7.828 7.188 10.008 1 98.88 114 ALA B N 1
ATOM 2762 C CA . ALA B 1 114 ? -8.352 5.867 9.656 1 98.88 114 ALA B CA 1
ATOM 2763 C C . ALA B 1 114 ? -7.289 4.789 9.828 1 98.88 114 ALA B C 1
ATOM 2765 O O . ALA B 1 114 ? -7.574 3.701 10.336 1 98.88 114 ALA B O 1
ATOM 2766 N N . ARG B 1 115 ? -6.066 5.078 9.406 1 98.75 115 ARG B N 1
ATOM 2767 C CA . ARG B 1 115 ? -4.957 4.141 9.539 1 98.75 115 ARG B CA 1
ATOM 2768 C C . ARG B 1 115 ? -4.66 3.848 11.008 1 98.75 115 ARG B C 1
ATOM 2770 O O . ARG B 1 115 ? -4.355 2.709 11.367 1 98.75 115 ARG B O 1
ATOM 2777 N N . PHE B 1 116 ? -4.699 4.891 11.859 1 98.62 116 PHE B N 1
ATOM 2778 C CA . PHE B 1 116 ? -4.551 4.707 13.297 1 98.62 116 PHE B CA 1
ATOM 2779 C C . PHE B 1 116 ? -5.566 3.703 13.82 1 98.62 116 PHE B C 1
ATOM 2781 O O . PHE B 1 116 ? -5.215 2.793 14.578 1 98.62 116 PHE B O 1
ATOM 2788 N N . ARG B 1 117 ? -6.805 3.865 13.398 1 98.19 117 ARG B N 1
ATOM 2789 C CA . ARG B 1 117 ? -7.887 2.967 13.781 1 98.19 117 ARG B CA 1
ATOM 2790 C C . ARG B 1 117 ? -7.613 1.543 13.312 1 98.19 117 ARG B C 1
ATOM 2792 O O . ARG B 1 117 ? -7.848 0.583 14.047 1 98.19 117 ARG B O 1
ATOM 2799 N N . GLU B 1 118 ? -7.105 1.414 12.156 1 96.75 118 GLU B N 1
ATOM 2800 C CA . GLU B 1 118 ? -6.758 0.107 11.602 1 96.75 118 GLU B CA 1
ATOM 2801 C C . GLU B 1 118 ? -5.707 -0.592 12.461 1 96.75 118 GLU B C 1
ATOM 2803 O O . GLU B 1 118 ? -5.801 -1.795 12.711 1 96.75 118 GLU B O 1
ATOM 2808 N N . ARG B 1 119 ? -4.746 0.165 12.875 1 96.12 119 ARG B N 1
ATOM 2809 C CA . ARG B 1 119 ? -3.566 -0.386 13.531 1 96.12 119 ARG B CA 1
ATOM 2810 C C . ARG B 1 119 ? -3.842 -0.658 15.008 1 96.12 119 ARG B C 1
ATOM 2812 O O . ARG B 1 119 ? -3.301 -1.605 15.578 1 96.12 119 ARG B O 1
ATOM 2819 N N . THR B 1 120 ? -4.762 0.15 15.625 1 96.75 120 THR B N 1
ATOM 2820 C CA . THR B 1 120 ? -4.832 0.101 17.078 1 96.75 120 THR B CA 1
ATOM 2821 C C . THR B 1 120 ? -6.211 -0.37 17.531 1 96.75 120 THR B C 1
ATOM 2823 O O . THR B 1 120 ? -6.395 -0.733 18.703 1 96.75 120 THR B O 1
ATOM 2826 N N . GLY B 1 121 ? -7.172 -0.316 16.641 1 96.44 121 GLY B N 1
ATOM 2827 C CA . GLY B 1 121 ? -8.531 -0.696 17 1 96.44 121 GLY B CA 1
ATOM 2828 C C . GLY B 1 121 ? -9.328 0.448 17.594 1 96.44 121 GLY B C 1
ATOM 2829 O O . GLY B 1 121 ? -10.531 0.309 17.844 1 96.44 121 GLY B O 1
ATOM 2830 N N . ARG B 1 122 ? -8.656 1.602 17.75 1 97 122 ARG B N 1
ATOM 2831 C CA . ARG B 1 122 ? -9.336 2.771 18.297 1 97 122 ARG B CA 1
ATOM 2832 C C . ARG B 1 122 ? -8.961 4.031 17.531 1 97 122 ARG B C 1
ATOM 2834 O O . ARG B 1 122 ? -8.031 4.016 16.719 1 97 122 ARG B O 1
ATOM 2841 N N . TYR B 1 123 ? -9.734 5.082 17.781 1 98.06 123 TYR B N 1
ATOM 2842 C CA . TYR B 1 123 ? -9.383 6.375 17.219 1 98.06 123 TYR B CA 1
ATOM 2843 C C . TYR B 1 123 ? -8.461 7.152 18.141 1 98.06 123 TYR B C 1
ATOM 2845 O O . TYR B 1 123 ? -8.484 6.945 19.359 1 98.06 123 TYR B O 1
ATOM 2853 N N . PRO B 1 124 ? -7.613 8.023 17.609 1 98.19 124 PRO B N 1
ATOM 2854 C CA . PRO B 1 124 ? -6.672 8.742 18.469 1 98.19 124 PRO B CA 1
ATOM 2855 C C . PRO B 1 124 ? -7.355 9.789 19.344 1 98.19 124 PRO B C 1
ATOM 2857 O O . PRO B 1 124 ? -8.391 10.336 18.969 1 98.19 124 PRO B O 1
ATOM 2860 N N . ASP B 1 125 ? -6.695 10.062 20.484 1 97.38 125 ASP B N 1
ATOM 2861 C CA . ASP B 1 125 ? -7.148 11.133 21.375 1 97.38 125 ASP B CA 1
ATOM 2862 C C . ASP B 1 125 ? -6.609 12.484 20.922 1 97.38 125 ASP B C 1
ATOM 2864 O O . ASP B 1 125 ? -7.227 13.523 21.172 1 97.38 125 ASP B O 1
ATOM 2868 N N . ARG B 1 126 ? -5.457 12.461 20.312 1 97.94 126 ARG B N 1
ATOM 2869 C CA . ARG B 1 126 ? -4.777 13.664 19.828 1 97.94 126 ARG B CA 1
ATOM 2870 C C . ARG B 1 126 ? -4.113 13.414 18.469 1 97.94 126 ARG B C 1
ATOM 2872 O O . ARG B 1 126 ? -3.721 12.289 18.172 1 97.94 126 ARG B O 1
ATOM 2879 N N . VAL B 1 127 ? -4.055 14.461 17.734 1 98.69 127 VAL B N 1
ATOM 2880 C CA . VAL B 1 127 ? -3.352 14.406 16.469 1 98.69 127 VAL B CA 1
ATOM 2881 C C . VAL B 1 127 ? -2.291 15.5 16.406 1 98.69 127 VAL B C 1
ATOM 2883 O O . VAL B 1 127 ? -2.574 16.656 16.703 1 98.69 127 VAL B O 1
ATOM 2886 N N . THR B 1 128 ? -1.12 15.141 16.141 1 98.94 128 THR B N 1
ATOM 2887 C CA . THR B 1 128 ? -0.054 16.078 15.812 1 98.94 128 THR B CA 1
ATOM 2888 C C . THR B 1 128 ? 0.402 15.898 14.367 1 98.94 128 THR B C 1
ATOM 2890 O O . THR B 1 128 ? 0.752 14.797 13.953 1 98.94 128 THR B O 1
ATOM 2893 N N . VAL B 1 129 ? 0.343 17 13.633 1 98.94 129 VAL B N 1
ATOM 2894 C CA . VAL B 1 129 ? 0.781 16.984 12.242 1 98.94 129 VAL B CA 1
ATOM 2895 C C . VAL B 1 129 ? 2.162 17.625 12.133 1 98.94 129 VAL B C 1
ATOM 2897 O O . VAL B 1 129 ? 2.42 18.672 12.727 1 98.94 129 VAL B O 1
ATOM 2900 N N . VAL B 1 130 ? 3.039 16.969 11.438 1 98.94 130 VAL B N 1
ATOM 2901 C CA . VAL B 1 130 ? 4.332 17.516 11.07 1 98.94 130 VAL B CA 1
ATOM 2902 C C . VAL B 1 130 ? 4.371 17.781 9.562 1 98.94 130 VAL B C 1
ATOM 2904 O O . VAL B 1 130 ? 4.07 16.906 8.766 1 98.94 130 VAL B O 1
ATOM 2907 N N . GLY B 1 131 ? 4.719 18.953 9.141 1 98.62 131 GLY B N 1
ATOM 2908 C CA . GLY B 1 131 ? 4.805 19.344 7.746 1 98.62 131 GLY B CA 1
ATOM 2909 C C . GLY B 1 131 ? 5.387 20.734 7.551 1 98.62 131 GLY B C 1
ATOM 2910 O O . GLY B 1 131 ? 6.074 21.25 8.43 1 98.62 131 GLY B O 1
ATOM 2911 N N . PHE B 1 132 ? 5.188 21.281 6.371 1 98.44 132 PHE B N 1
ATOM 2912 C CA . PHE B 1 132 ? 5.625 22.641 6.125 1 98.44 132 PHE B CA 1
ATOM 2913 C C . PHE B 1 132 ? 4.855 23.625 7.004 1 98.44 132 PHE B C 1
ATOM 2915 O O . PHE B 1 132 ? 3.623 23.609 7.023 1 98.44 132 PHE B O 1
ATOM 2922 N N . GLY B 1 133 ? 5.586 24.469 7.664 1 98.5 133 GLY B N 1
ATOM 2923 C CA . GLY B 1 133 ? 4.977 25.469 8.531 1 98.5 133 GLY B CA 1
ATOM 2924 C C . GLY B 1 133 ? 3.963 26.328 7.812 1 98.5 133 GLY B C 1
ATOM 2925 O O . GLY B 1 133 ? 2.955 26.734 8.398 1 98.5 133 GLY B O 1
ATOM 2926 N N . VAL B 1 134 ? 4.164 26.625 6.574 1 98.12 134 VAL B N 1
ATOM 2927 C CA . VAL B 1 134 ? 3.299 27.5 5.793 1 98.12 134 VAL B CA 1
ATOM 2928 C C . VAL B 1 134 ? 1.912 26.875 5.664 1 98.12 134 VAL B C 1
ATOM 2930 O O . VAL B 1 134 ? 0.947 27.562 5.312 1 98.12 134 VAL B O 1
ATOM 2933 N N . LYS B 1 135 ? 1.811 25.578 5.918 1 98.56 135 LYS B N 1
ATOM 2934 C CA . LYS B 1 135 ? 0.54 24.875 5.754 1 98.56 135 LYS B CA 1
ATOM 2935 C C . LYS B 1 135 ? -0.231 24.812 7.07 1 98.56 135 LYS B C 1
ATOM 2937 O O . LYS B 1 135 ? -1.353 24.312 7.113 1 98.56 135 LYS B O 1
ATOM 2942 N N . LYS B 1 136 ? 0.278 25.328 8.148 1 98.62 136 LYS B N 1
ATOM 2943 C CA . LYS B 1 136 ? -0.29 25.219 9.492 1 98.62 136 LYS B CA 1
ATOM 2944 C C . LYS B 1 136 ? -1.729 25.719 9.523 1 98.62 136 LYS B C 1
ATOM 2946 O O . LYS B 1 136 ? -2.627 25.016 10 1 98.62 136 LYS B O 1
ATOM 2951 N N . GLN B 1 137 ? -1.958 26.844 9 1 98.38 137 GLN B N 1
ATOM 2952 C CA . GLN B 1 137 ? -3.287 27.453 9.062 1 98.38 137 GLN B CA 1
ATOM 2953 C C . GLN B 1 137 ? -4.305 26.609 8.297 1 98.38 137 GLN B C 1
ATOM 2955 O O . GLN B 1 137 ? -5.445 26.453 8.734 1 98.38 137 GLN B O 1
ATOM 2960 N N . ARG B 1 138 ? -3.93 26.094 7.188 1 98.69 138 ARG B N 1
ATOM 2961 C CA . ARG B 1 138 ? -4.828 25.266 6.398 1 98.69 138 ARG B CA 1
ATOM 2962 C C . ARG B 1 138 ? -5.227 24 7.168 1 98.69 138 ARG B C 1
ATOM 2964 O O . ARG B 1 138 ? -6.406 23.641 7.203 1 98.69 138 ARG B O 1
ATOM 2971 N N . PHE B 1 139 ? -4.273 23.359 7.832 1 98.81 139 PHE B N 1
ATOM 2972 C CA . PHE B 1 139 ? -4.551 22.141 8.594 1 98.81 139 PHE B CA 1
ATOM 2973 C C . PHE B 1 139 ? -5.434 22.453 9.797 1 98.81 139 PHE B C 1
ATOM 2975 O O . PHE B 1 139 ? -6.375 21.703 10.086 1 98.81 139 PHE B O 1
ATOM 2982 N N . GLU B 1 140 ? -5.18 23.547 10.453 1 98.5 140 GLU B N 1
ATOM 2983 C CA . GLU B 1 140 ? -5.875 23.859 11.695 1 98.5 140 GLU B CA 1
ATOM 2984 C C . GLU B 1 140 ? -7.262 24.438 11.422 1 98.5 140 GLU B C 1
ATOM 2986 O O . GLU B 1 140 ? -8.242 24.031 12.039 1 98.5 140 GLU B O 1
ATOM 2991 N N . LYS B 1 141 ? -7.332 25.328 10.438 1 97.94 141 LYS B N 1
ATOM 2992 C CA . LYS B 1 141 ? -8.555 26.109 10.258 1 97.94 141 LYS B CA 1
ATOM 2993 C C . LYS B 1 141 ? -9.477 25.469 9.227 1 97.94 141 LYS B C 1
ATOM 2995 O O . LYS B 1 141 ? -10.664 25.766 9.18 1 97.94 141 LYS B O 1
ATOM 3000 N N . LEU B 1 142 ? -8.906 24.609 8.398 1 98.44 142 LEU B N 1
ATOM 3001 C CA . LEU B 1 142 ? -9.734 24.062 7.332 1 98.44 142 LEU B CA 1
ATOM 3002 C C . LEU B 1 142 ? -9.859 22.547 7.469 1 98.44 142 LEU B C 1
ATOM 3004 O O . LEU B 1 142 ? -10.953 22.016 7.668 1 98.44 142 LEU B O 1
ATOM 3008 N N . HIS B 1 143 ? -8.773 21.766 7.484 1 98.69 143 HIS B N 1
ATOM 3009 C CA . HIS B 1 143 ? -8.844 20.312 7.5 1 98.69 143 HIS B CA 1
ATOM 3010 C C . HIS B 1 143 ? -9.391 19.812 8.828 1 98.69 143 HIS B C 1
ATOM 3012 O O . HIS B 1 143 ? -10.32 19 8.852 1 98.69 143 HIS B O 1
ATOM 3018 N N . ALA B 1 144 ? -8.781 20.25 9.953 1 98.44 144 ALA B N 1
ATOM 3019 C CA . ALA B 1 144 ? -9.273 19.828 11.258 1 98.44 144 ALA B CA 1
ATOM 3020 C C . ALA B 1 144 ? -10.727 20.234 11.453 1 98.44 144 ALA B C 1
ATOM 3022 O O . ALA B 1 144 ? -11.539 19.453 11.977 1 98.44 144 ALA B O 1
ATOM 3023 N N . ARG B 1 145 ? -11.039 21.422 11.016 1 97.19 145 ARG B N 1
ATOM 3024 C CA . ARG B 1 145 ? -12.406 21.906 11.102 1 97.19 145 ARG B CA 1
ATOM 3025 C C . ARG B 1 145 ? -13.352 21.047 10.266 1 97.19 145 ARG B C 1
ATOM 3027 O O . ARG B 1 145 ? -14.445 20.703 10.719 1 97.19 145 ARG B O 1
ATOM 3034 N N . ALA B 1 146 ? -12.961 20.688 9.086 1 97.62 146 ALA B N 1
ATOM 3035 C CA . ALA B 1 146 ? -13.781 19.922 8.156 1 97.62 146 ALA B CA 1
ATOM 3036 C C . ALA B 1 146 ? -14.227 18.594 8.773 1 97.62 146 ALA B C 1
ATOM 3038 O O . ALA B 1 146 ? -15.32 18.109 8.492 1 97.62 146 ALA B O 1
ATOM 3039 N N . ILE B 1 147 ? -13.375 18.062 9.633 1 98.06 147 ILE B N 1
ATOM 3040 C CA . ILE B 1 147 ? -13.719 16.766 10.219 1 98.06 147 ILE B CA 1
ATOM 3041 C C . ILE B 1 147 ? -14.172 16.969 11.664 1 98.06 147 ILE B C 1
ATOM 3043 O O . ILE B 1 147 ? -14.297 15.992 12.414 1 98.06 147 ILE B O 1
ATOM 3047 N N . LYS B 1 148 ? -14.297 18.172 12.117 1 97.31 148 LYS B N 1
ATOM 3048 C CA . LYS B 1 148 ? -14.797 18.562 13.438 1 97.31 148 LYS B CA 1
ATOM 3049 C C . LYS B 1 148 ? -13.906 18 14.539 1 97.31 148 LYS B C 1
ATOM 3051 O O . LYS B 1 148 ? -14.398 17.547 15.578 1 97.31 148 LYS B O 1
ATOM 3056 N N . TRP B 1 149 ? -12.641 18.031 14.234 1 97.81 149 TRP B N 1
ATOM 3057 C CA . TRP B 1 149 ? -11.695 17.609 15.258 1 97.81 149 TRP B CA 1
ATOM 3058 C C . TRP B 1 149 ? -11.578 18.641 16.359 1 97.81 149 TRP B C 1
ATOM 3060 O O . TRP B 1 149 ? -11.516 19.844 16.094 1 97.81 149 TRP B O 1
ATOM 3070 N N . PRO B 1 150 ? -11.508 18.234 17.672 1 96.06 150 PRO B N 1
ATOM 3071 C CA . PRO B 1 150 ? -11.383 19.203 18.75 1 96.06 150 PRO B CA 1
ATOM 3072 C C . PRO B 1 150 ? -10.102 20.031 18.672 1 96.06 150 PRO B C 1
ATOM 3074 O O . PRO B 1 150 ? -9.008 19.453 18.609 1 96.06 150 PRO B O 1
ATOM 3077 N N . VAL B 1 151 ? -10.203 21.297 18.766 1 95.75 151 VAL B N 1
ATOM 3078 C CA . VAL B 1 151 ? -9.086 22.219 18.594 1 95.75 151 VAL B CA 1
ATOM 3079 C C . VAL B 1 151 ? -8.008 21.922 19.641 1 95.75 151 VAL B C 1
ATOM 3081 O O . VAL B 1 151 ? -6.816 21.922 19.328 1 95.75 151 VAL B O 1
ATOM 3084 N N . ARG B 1 152 ? -8.367 21.594 20.844 1 96 152 ARG B N 1
ATOM 3085 C CA . ARG B 1 152 ? -7.434 21.391 21.938 1 96 152 ARG B CA 1
ATOM 3086 C C . ARG B 1 152 ? -6.641 20.094 21.75 1 96 152 ARG B C 1
ATOM 3088 O O . ARG B 1 152 ? -5.602 19.906 22.375 1 96 152 ARG B O 1
ATOM 3095 N N . ALA B 1 153 ? -7.156 19.25 20.906 1 97.81 153 ALA B N 1
ATOM 3096 C CA . ALA B 1 153 ? -6.523 17.953 20.719 1 97.81 153 ALA B CA 1
ATOM 3097 C C . ALA B 1 153 ? -5.77 17.891 19.391 1 97.81 153 ALA B C 1
ATOM 3099 O O . ALA B 1 153 ? -5.418 16.812 18.906 1 97.81 153 ALA B O 1
ATOM 3100 N N . PHE B 1 154 ? -5.594 19.109 18.781 1 98.44 154 PHE B N 1
ATOM 3101 C CA . PHE B 1 154 ? -4.891 19.203 17.516 1 98.44 154 PHE B CA 1
ATOM 3102 C C . PHE B 1 154 ? -3.631 20.047 17.641 1 98.44 154 PHE B C 1
ATOM 3104 O O . PHE B 1 154 ? -3.672 21.156 18.203 1 98.44 154 PHE B O 1
ATOM 3111 N N . SER B 1 155 ? -2.535 19.531 17.141 1 98.62 155 SER B N 1
ATOM 3112 C CA . SER B 1 155 ? -1.277 20.266 17.125 1 98.62 155 SER B CA 1
ATOM 3113 C C . SER B 1 155 ? -0.595 20.188 15.766 1 98.62 155 SER B C 1
ATOM 3115 O O . SER B 1 155 ? -0.803 19.219 15.023 1 98.62 155 SER B O 1
ATOM 3117 N N . TYR B 1 156 ? 0.167 21.234 15.453 1 98.81 156 TYR B N 1
ATOM 3118 C CA . TYR B 1 156 ? 0.918 21.281 14.203 1 98.81 156 TYR B CA 1
ATOM 3119 C C . TYR B 1 156 ? 2.354 21.734 14.453 1 98.81 156 TYR B C 1
ATOM 3121 O O . TYR B 1 156 ? 2.588 22.734 15.141 1 98.81 156 TYR B O 1
ATOM 3129 N N . VAL B 1 157 ? 3.254 20.969 13.961 1 98.81 157 VAL B N 1
ATOM 3130 C CA . VAL B 1 157 ? 4.672 21.312 14.008 1 98.81 157 VAL B CA 1
ATOM 3131 C C . VAL B 1 157 ? 5.188 21.578 12.594 1 98.81 157 VAL B C 1
ATOM 3133 O O . VAL B 1 157 ? 5.211 20.672 11.766 1 98.81 157 VAL B O 1
ATOM 3136 N N . GLY B 1 158 ? 5.613 22.797 12.375 1 98.5 158 GLY B N 1
ATOM 3137 C CA . GLY B 1 158 ? 6.051 23.203 11.047 1 98.5 158 GLY B CA 1
ATOM 3138 C C . GLY B 1 158 ? 7.559 23.344 10.938 1 98.5 158 GLY B C 1
ATOM 3139 O O . GLY B 1 158 ? 8.203 23.891 11.828 1 98.5 158 GLY B O 1
ATOM 3140 N N . VAL B 1 159 ? 8.117 22.734 9.914 1 97.69 159 VAL B N 1
ATOM 3141 C CA . VAL B 1 159 ? 9.508 22.938 9.523 1 97.69 159 VAL B CA 1
ATOM 3142 C C . VAL B 1 159 ? 9.57 23.375 8.062 1 97.69 159 VAL B C 1
ATOM 3144 O O . VAL B 1 159 ? 9.211 22.625 7.16 1 97.69 159 VAL B O 1
ATOM 3147 N N . ASP B 1 160 ? 10.109 24.594 7.828 1 97.62 160 ASP B N 1
ATOM 3148 C CA . ASP B 1 160 ? 10.117 25.156 6.48 1 97.62 160 ASP B CA 1
ATOM 3149 C C . ASP B 1 160 ? 11.523 25.125 5.887 1 97.62 160 ASP B C 1
ATOM 3151 O O . ASP B 1 160 ? 12.484 24.734 6.555 1 97.62 160 ASP B O 1
ATOM 3155 N N . VAL B 1 161 ? 11.578 25.422 4.621 1 95.88 161 VAL B N 1
ATOM 3156 C CA . VAL B 1 161 ? 12.867 25.594 3.965 1 95.88 161 VAL B CA 1
ATOM 3157 C C . VAL B 1 161 ? 13.625 26.75 4.605 1 95.88 161 VAL B C 1
ATOM 3159 O O . VAL B 1 161 ? 13.016 27.719 5.062 1 95.88 161 VAL B O 1
ATOM 3162 N N . ALA B 1 162 ? 14.961 26.703 4.57 1 93.44 162 ALA B N 1
ATOM 3163 C CA . ALA B 1 162 ? 15.797 27.656 5.285 1 93.44 162 ALA B CA 1
ATOM 3164 C C . ALA B 1 162 ? 15.992 28.938 4.477 1 93.44 162 ALA B C 1
ATOM 3166 O O . ALA B 1 162 ? 16.016 30.047 5.035 1 93.44 162 ALA B O 1
ATOM 3167 N N . ASP B 1 163 ? 16.031 28.812 3.189 1 95.56 163 ASP B N 1
ATOM 3168 C CA . ASP B 1 163 ? 16.266 29.969 2.322 1 95.56 163 ASP B CA 1
ATOM 3169 C C . ASP B 1 163 ? 15.055 30.891 2.291 1 95.56 163 ASP B C 1
ATOM 3171 O O . ASP B 1 163 ? 13.93 30.438 2.045 1 95.56 163 ASP B O 1
ATOM 3175 N N . GLN B 1 164 ? 15.289 32.125 2.471 1 96.12 164 GLN B N 1
ATOM 3176 C CA . GLN B 1 164 ? 14.211 33.094 2.59 1 96.12 164 GLN B CA 1
ATOM 3177 C C . GLN B 1 164 ? 13.414 33.219 1.29 1 96.12 164 GLN B C 1
ATOM 3179 O O . GLN B 1 164 ? 12.188 33.312 1.312 1 96.12 164 GLN B O 1
ATOM 3184 N N . ASP B 1 165 ? 14.094 33.281 0.193 1 95.44 165 ASP B N 1
ATOM 3185 C CA . ASP B 1 165 ? 13.414 33.344 -1.094 1 95.44 165 ASP B CA 1
ATOM 3186 C C . ASP B 1 165 ? 12.539 32.125 -1.337 1 95.44 165 ASP B C 1
ATOM 3188 O O . ASP B 1 165 ? 11.398 32.25 -1.798 1 95.44 165 ASP B O 1
ATOM 3192 N N . ASP B 1 166 ? 13.094 31.016 -1.046 1 94.56 166 ASP B N 1
ATOM 3193 C CA . ASP B 1 166 ? 12.336 29.781 -1.193 1 94.56 166 ASP B CA 1
ATOM 3194 C C . ASP B 1 166 ? 11.125 29.766 -0.265 1 94.56 166 ASP B C 1
ATOM 3196 O O . ASP B 1 166 ? 10.062 29.266 -0.637 1 94.56 166 ASP B O 1
ATOM 3200 N N . PHE B 1 167 ? 11.312 30.266 0.901 1 96.19 167 PHE B N 1
ATOM 3201 C CA . PHE B 1 167 ? 10.227 30.344 1.871 1 96.19 167 PHE B CA 1
ATOM 3202 C C . PHE B 1 167 ? 9.094 31.219 1.347 1 96.19 167 PHE B C 1
ATOM 3204 O O . PHE B 1 167 ? 7.922 30.859 1.463 1 96.19 167 PHE B O 1
ATOM 3211 N N . GLU B 1 168 ? 9.391 32.312 0.801 1 96.5 168 GLU B N 1
ATOM 3212 C CA . GLU B 1 168 ? 8.383 33.25 0.272 1 96.5 168 GLU B CA 1
ATOM 3213 C C . GLU B 1 168 ? 7.629 32.625 -0.897 1 96.5 168 GLU B C 1
ATOM 3215 O O . GLU B 1 168 ? 6.414 32.781 -1.018 1 96.5 168 GLU B O 1
ATOM 3220 N N . VAL B 1 169 ? 8.359 31.922 -1.7 1 94.44 169 VAL B N 1
ATOM 3221 C CA . VAL B 1 169 ? 7.734 31.219 -2.818 1 94.44 169 VAL B CA 1
ATOM 3222 C C . VAL B 1 169 ? 6.77 30.156 -2.293 1 94.44 169 VAL B C 1
ATOM 3224 O O . VAL B 1 169 ? 5.652 30.016 -2.801 1 94.44 169 VAL B O 1
ATOM 3227 N N . ALA B 1 170 ? 7.223 29.453 -1.267 1 95.19 170 ALA B N 1
ATOM 3228 C CA . ALA B 1 170 ? 6.379 28.422 -0.654 1 95.19 170 ALA B CA 1
ATOM 3229 C C . ALA B 1 170 ? 5.129 29.047 -0.036 1 95.19 170 ALA B C 1
ATOM 3231 O O . ALA B 1 170 ? 4.035 28.484 -0.143 1 95.19 170 ALA B O 1
ATOM 3232 N N . GLN B 1 171 ? 5.25 30.156 0.611 1 96.88 171 GLN B N 1
ATOM 3233 C CA . GLN B 1 171 ? 4.129 30.859 1.231 1 96.88 171 GLN B CA 1
ATOM 3234 C C . GLN B 1 171 ? 3.098 31.281 0.187 1 96.88 171 GLN B C 1
ATOM 3236 O O . GLN B 1 171 ? 1.896 31.078 0.38 1 96.88 171 GLN B O 1
ATOM 3241 N N . ASP B 1 172 ? 3.619 31.844 -0.871 1 96.75 172 ASP B N 1
ATOM 3242 C CA . ASP B 1 172 ? 2.734 32.281 -1.95 1 96.75 172 ASP B CA 1
ATOM 3243 C C . ASP B 1 172 ? 2.018 31.078 -2.578 1 96.75 172 ASP B C 1
ATOM 3245 O O . ASP B 1 172 ? 0.815 31.141 -2.848 1 96.75 172 ASP B O 1
ATOM 3249 N N . GLY B 1 173 ? 2.783 30.047 -2.826 1 95.25 173 GLY B N 1
ATOM 3250 C CA . GLY B 1 173 ? 2.193 28.828 -3.367 1 95.25 173 GLY B CA 1
ATOM 3251 C C . GLY B 1 173 ? 1.132 28.219 -2.465 1 95.25 173 GLY B C 1
ATOM 3252 O O . GLY B 1 173 ? 0.071 27.812 -2.936 1 95.25 173 GLY B O 1
ATOM 3253 N N . GLU B 1 174 ? 1.405 28.219 -1.179 1 97.06 174 GLU B N 1
ATOM 3254 C CA . GLU B 1 174 ? 0.445 27.719 -0.197 1 97.06 174 GLU B CA 1
ATOM 3255 C C . GLU B 1 174 ? -0.843 28.547 -0.224 1 97.06 174 GLU B C 1
ATOM 3257 O O . GLU B 1 174 ? -1.94 27.984 -0.231 1 97.06 174 GLU B O 1
ATOM 3262 N N . HIS B 1 175 ? -0.712 29.797 -0.236 1 97.19 175 HIS B N 1
ATOM 3263 C CA . HIS B 1 175 ? -1.884 30.672 -0.23 1 97.19 175 HIS B CA 1
ATOM 3264 C C . HIS B 1 175 ? -2.727 30.469 -1.484 1 97.19 175 HIS B C 1
ATOM 3266 O O . HIS B 1 175 ? -3.938 30.25 -1.395 1 97.19 175 HIS B O 1
ATOM 3272 N N . LYS B 1 176 ? -2.096 30.375 -2.635 1 96.56 176 LYS B N 1
ATOM 3273 C CA . LYS B 1 176 ? -2.781 30.406 -3.924 1 96.56 176 LYS B CA 1
ATOM 3274 C C . LYS B 1 176 ? -3.309 29.016 -4.289 1 96.56 176 LYS B C 1
ATOM 3276 O O . LYS B 1 176 ? -4.387 28.891 -4.871 1 96.56 176 LYS B O 1
ATOM 3281 N N . ASN B 1 177 ? -2.529 28.016 -3.898 1 95 177 ASN B N 1
ATOM 3282 C CA . ASN B 1 177 ? -2.844 26.703 -4.418 1 95 177 ASN B CA 1
ATOM 3283 C C . ASN B 1 177 ? -3.336 25.766 -3.312 1 95 177 ASN B C 1
ATOM 3285 O O . ASN B 1 177 ? -3.805 24.656 -3.59 1 95 177 ASN B O 1
ATOM 3289 N N . GLY B 1 178 ? -3.242 26.188 -2.098 1 96.69 178 GLY B N 1
ATOM 3290 C CA . GLY B 1 178 ? -3.635 25.359 -0.971 1 96.69 178 GLY B CA 1
ATOM 3291 C C . GLY B 1 178 ? -4.754 25.969 -0.146 1 96.69 178 GLY B C 1
ATOM 3292 O O . GLY B 1 178 ? -5.922 25.609 -0.321 1 96.69 178 GLY B O 1
ATOM 3293 N N . PHE B 1 179 ? -4.441 27.062 0.506 1 98.12 179 PHE B N 1
ATOM 3294 C CA . PHE B 1 179 ? -5.352 27.641 1.49 1 98.12 179 PHE B CA 1
ATOM 3295 C C . PHE B 1 179 ? -6.625 28.141 0.82 1 98.12 179 PHE B C 1
ATOM 3297 O O . PHE B 1 179 ? -7.73 27.75 1.2 1 98.12 179 PHE B O 1
ATOM 3304 N N . ILE B 1 180 ? -6.523 28.953 -0.155 1 98 180 ILE B N 1
ATOM 3305 C CA . ILE B 1 180 ? -7.68 29.578 -0.777 1 98 180 ILE B CA 1
ATOM 3306 C C . ILE B 1 180 ? -8.547 28.531 -1.451 1 98 180 ILE B C 1
ATOM 3308 O O . ILE B 1 180 ? -9.766 28.484 -1.241 1 98 180 ILE B O 1
ATOM 3312 N N . PRO B 1 181 ? -7.945 27.656 -2.238 1 97.81 181 PRO B N 1
ATOM 3313 C CA . PRO B 1 181 ? -8.781 26.609 -2.846 1 97.81 181 PRO B CA 1
ATOM 3314 C C . PRO B 1 181 ? -9.547 25.781 -1.812 1 97.81 181 PRO B C 1
ATOM 3316 O O . PRO B 1 181 ? -10.734 25.516 -1.989 1 97.81 181 PRO B O 1
ATOM 3319 N N . TYR B 1 182 ? -8.953 25.438 -0.676 1 98.06 182 TYR B N 1
ATOM 3320 C CA . TYR B 1 182 ? -9.625 24.625 0.331 1 98.06 182 TYR B CA 1
ATOM 3321 C C . TYR B 1 182 ? -10.633 25.453 1.122 1 98.06 182 TYR B C 1
ATOM 3323 O O . TYR B 1 182 ? -11.617 24.906 1.632 1 98.06 182 TYR B O 1
ATOM 3331 N N . MET B 1 183 ? -10.312 26.719 1.24 1 97.19 183 MET B N 1
ATOM 3332 C CA . MET B 1 183 ? -11.297 27.594 1.865 1 97.19 183 MET B CA 1
ATOM 3333 C C . MET B 1 183 ? -12.609 27.578 1.084 1 97.19 183 MET B C 1
ATOM 3335 O O . MET B 1 183 ? -13.688 27.656 1.673 1 97.19 183 MET B O 1
ATOM 3339 N N . ARG B 1 184 ? -12.5 27.406 -0.207 1 96.06 184 ARG B N 1
ATOM 3340 C CA . ARG B 1 184 ? -13.672 27.422 -1.085 1 96.06 184 ARG B CA 1
ATOM 3341 C C . ARG B 1 184 ? -14.289 26.031 -1.211 1 96.06 184 ARG B C 1
ATOM 3343 O O . ARG B 1 184 ? -15.469 25.906 -1.544 1 96.06 184 ARG B O 1
ATOM 3350 N N . ASP B 1 185 ? -13.609 25.031 -1 1 97.75 185 ASP B N 1
ATOM 3351 C CA . ASP B 1 185 ? -14.016 23.625 -1.118 1 97.75 185 ASP B CA 1
ATOM 3352 C C . ASP B 1 185 ? -13.43 22.781 0.014 1 97.75 185 ASP B C 1
ATOM 3354 O O . ASP B 1 185 ? -12.43 22.094 -0.175 1 97.75 185 ASP B O 1
ATOM 3358 N N . LEU B 1 186 ? -14.102 22.766 1.126 1 97.94 186 LEU B N 1
ATOM 3359 C CA . LEU B 1 186 ? -13.57 22.297 2.402 1 97.94 186 LEU B CA 1
ATOM 3360 C C . LEU B 1 186 ? -13.117 20.844 2.307 1 97.94 186 LEU B C 1
ATOM 3362 O O . LEU B 1 186 ? -12.172 20.438 2.986 1 97.94 186 LEU B O 1
ATOM 3366 N N . TYR B 1 187 ? -13.773 20.109 1.486 1 98.44 187 TYR B N 1
ATOM 3367 C CA . TYR B 1 187 ? -13.492 18.688 1.443 1 98.44 187 TYR B CA 1
ATOM 3368 C C . TYR B 1 187 ? -12.734 18.312 0.172 1 98.44 187 TYR B C 1
ATOM 3370 O O . TYR B 1 187 ? -12.5 17.141 -0.102 1 98.44 187 TYR B O 1
ATOM 3378 N N . GLY B 1 188 ? -12.336 19.344 -0.651 1 97.88 188 GLY B N 1
ATOM 3379 C CA . GLY B 1 188 ? -11.508 19.156 -1.833 1 97.88 188 GLY B CA 1
ATOM 3380 C C . GLY B 1 188 ? -12.148 18.234 -2.869 1 97.88 188 GLY B C 1
ATOM 3381 O O . GLY B 1 188 ? -11.453 17.516 -3.58 1 97.88 188 GLY B O 1
ATOM 3382 N N . CYS B 1 189 ? -13.469 18.25 -3 1 98 189 CYS B N 1
ATOM 3383 C CA . CYS B 1 189 ? -14.141 17.266 -3.826 1 98 189 CYS B CA 1
ATOM 3384 C C . CYS B 1 189 ? -14.828 17.922 -5.02 1 98 189 CYS B C 1
ATOM 3386 O O . CYS B 1 189 ? -15.656 17.297 -5.684 1 98 189 CYS B O 1
ATOM 3388 N N . HIS B 1 190 ? -14.484 19.234 -5.242 1 97.62 190 HIS B N 1
ATOM 3389 C CA . HIS B 1 190 ? -15.078 19.938 -6.379 1 97.62 190 HIS B CA 1
ATOM 3390 C C . HIS B 1 190 ? -14 20.5 -7.293 1 97.62 190 HIS B C 1
ATOM 3392 O O . HIS B 1 190 ? -12.938 20.922 -6.82 1 97.62 190 HIS B O 1
ATOM 3398 N N . ASP B 1 191 ? -14.227 20.484 -8.578 1 95.38 191 ASP B N 1
ATOM 3399 C CA . ASP B 1 191 ? -13.547 21.203 -9.648 1 95.38 191 ASP B CA 1
ATOM 3400 C C . ASP B 1 191 ? -12.031 21.078 -9.539 1 95.38 191 ASP B C 1
ATOM 3402 O O . ASP B 1 191 ? -11.492 19.969 -9.688 1 95.38 191 ASP B O 1
ATOM 3406 N N . PHE B 1 192 ? -11.398 22.234 -9.102 1 95.81 192 PHE B N 1
ATOM 3407 C CA . PHE B 1 192 ? -9.945 22.344 -9.133 1 95.81 192 PHE B CA 1
ATOM 3408 C C . PHE B 1 192 ? -9.297 21.312 -8.219 1 95.81 192 PHE B C 1
ATOM 3410 O O . PHE B 1 192 ? -8.391 20.578 -8.641 1 95.81 192 PHE B O 1
ATOM 3417 N N . LEU B 1 193 ? -9.766 21.188 -7.031 1 97.62 193 LEU B N 1
ATOM 3418 C CA . LEU B 1 193 ? -9.148 20.281 -6.062 1 97.62 193 LEU B CA 1
ATOM 3419 C C . LEU B 1 193 ? -9.445 18.828 -6.414 1 97.62 193 LEU B C 1
ATOM 3421 O O . LEU B 1 193 ? -8.586 17.953 -6.242 1 97.62 193 LEU B O 1
ATOM 3425 N N . ALA B 1 194 ? -10.648 18.578 -6.875 1 97.56 194 ALA B N 1
ATOM 3426 C CA . ALA B 1 194 ? -10.984 17.234 -7.312 1 97.56 194 ALA B CA 1
ATOM 3427 C C . ALA B 1 194 ? -10.117 16.797 -8.484 1 97.56 194 ALA B C 1
ATOM 3429 O O . ALA B 1 194 ? -9.672 15.641 -8.547 1 97.56 194 ALA B O 1
ATOM 3430 N N . ALA B 1 195 ? -9.922 17.672 -9.422 1 97.75 195 ALA B N 1
ATOM 3431 C CA . ALA B 1 195 ? -9.086 17.391 -10.586 1 97.75 195 ALA B CA 1
ATOM 3432 C C . ALA B 1 195 ? -7.645 17.125 -10.172 1 97.75 195 ALA B C 1
ATOM 3434 O O . ALA B 1 195 ? -7.004 16.203 -10.672 1 97.75 195 ALA B O 1
ATOM 3435 N N . LYS B 1 196 ? -7.164 17.906 -9.297 1 96.56 196 LYS B N 1
ATOM 3436 C CA . LYS B 1 196 ? -5.809 17.734 -8.789 1 96.56 196 LYS B CA 1
ATOM 3437 C C . LYS B 1 196 ? -5.641 16.375 -8.117 1 96.56 196 LYS B C 1
ATOM 3439 O O . LYS B 1 196 ? -4.625 15.703 -8.312 1 96.56 196 LYS B O 1
ATOM 3444 N N . ARG B 1 197 ? -6.59 16.047 -7.309 1 97.12 197 ARG B N 1
ATOM 3445 C CA . ARG B 1 197 ? -6.594 14.742 -6.652 1 97.12 197 ARG B CA 1
ATOM 3446 C C . ARG B 1 197 ? -6.551 13.609 -7.68 1 97.12 197 ARG B C 1
ATOM 3448 O O . ARG B 1 197 ? -5.762 12.672 -7.547 1 97.12 197 ARG B O 1
ATOM 3455 N N . ARG B 1 198 ? -7.34 13.664 -8.688 1 96.69 198 ARG B N 1
ATOM 3456 C CA . ARG B 1 198 ? -7.398 12.633 -9.727 1 96.69 198 ARG B CA 1
ATOM 3457 C C . ARG B 1 198 ? -6.062 12.516 -10.453 1 96.69 198 ARG B C 1
ATOM 3459 O O . ARG B 1 198 ? -5.605 11.406 -10.742 1 96.69 198 ARG B O 1
ATOM 3466 N N . LEU B 1 199 ? -5.477 13.617 -10.711 1 95.88 199 LEU B N 1
ATOM 3467 C CA . LEU B 1 199 ? -4.219 13.648 -11.453 1 95.88 199 LEU B CA 1
ATOM 3468 C C . LEU B 1 199 ? -3.094 13.016 -10.641 1 95.88 199 LEU B C 1
ATOM 3470 O O . LEU B 1 199 ? -2.154 12.453 -11.211 1 95.88 199 LEU B O 1
ATOM 3474 N N . ARG B 1 200 ? -3.236 13.094 -9.359 1 96.62 200 ARG B N 1
ATOM 3475 C CA . ARG B 1 200 ? -2.176 12.609 -8.484 1 96.62 200 ARG B CA 1
ATOM 3476 C C . ARG B 1 200 ? -2.295 11.109 -8.258 1 96.62 200 ARG B C 1
ATOM 3478 O O . ARG B 1 200 ? -1.37 10.477 -7.742 1 96.62 200 ARG B O 1
ATOM 3485 N N . ASN B 1 201 ? -3.414 10.531 -8.594 1 96.88 201 ASN B N 1
ATOM 3486 C CA . ASN B 1 201 ? -3.566 9.094 -8.43 1 96.88 201 ASN B CA 1
ATOM 3487 C C . ASN B 1 201 ? -3.061 8.336 -9.656 1 96.88 201 ASN B C 1
ATOM 3489 O O . ASN B 1 201 ? -3.822 7.625 -10.312 1 96.88 201 ASN B O 1
ATOM 3493 N N . THR B 1 202 ? -1.779 8.367 -9.867 1 92.56 202 THR B N 1
ATOM 3494 C CA . THR B 1 202 ? -1.142 7.875 -11.078 1 92.56 202 THR B CA 1
ATOM 3495 C C . THR B 1 202 ? -1.257 6.355 -11.18 1 92.56 202 THR B C 1
ATOM 3497 O O . THR B 1 202 ? -1.203 5.793 -12.273 1 92.56 202 THR B O 1
ATOM 3500 N N . ALA B 1 203 ? -1.48 5.68 -10.086 1 94.38 203 ALA B N 1
ATOM 3501 C CA . ALA B 1 203 ? -1.421 4.223 -10.078 1 94.38 203 ALA B CA 1
ATOM 3502 C C . ALA B 1 203 ? -2.812 3.617 -9.914 1 94.38 203 ALA B C 1
ATOM 3504 O O . ALA B 1 203 ? -2.951 2.408 -9.711 1 94.38 203 ALA B O 1
ATOM 3505 N N . ALA B 1 204 ? -3.865 4.41 -9.914 1 96.25 204 ALA B N 1
ATOM 3506 C CA . ALA B 1 204 ? -5.246 3.951 -9.766 1 96.25 204 ALA B CA 1
ATOM 3507 C C . ALA B 1 204 ? -5.43 3.164 -8.477 1 96.25 204 ALA B C 1
ATOM 3509 O O . ALA B 1 204 ? -5.961 2.051 -8.484 1 96.25 204 ALA B O 1
ATOM 3510 N N . ARG B 1 205 ? -4.953 3.754 -7.414 1 97.88 205 ARG B N 1
ATOM 3511 C CA . ARG B 1 205 ? -5.086 3.121 -6.105 1 97.88 205 ARG B CA 1
ATOM 3512 C C . ARG B 1 205 ? -6.391 3.523 -5.43 1 97.88 205 ARG B C 1
ATOM 3514 O O . ARG B 1 205 ? -6.855 4.656 -5.59 1 97.88 205 ARG B O 1
ATOM 3521 N N . PHE B 1 206 ? -6.969 2.611 -4.684 1 97.75 206 PHE B N 1
ATOM 3522 C CA . PHE B 1 206 ? -8.133 2.824 -3.838 1 97.75 206 PHE B CA 1
ATOM 3523 C C . PHE B 1 206 ? -7.793 2.58 -2.373 1 97.75 206 PHE B C 1
ATOM 3525 O O . PHE B 1 206 ? -6.988 1.701 -2.057 1 97.75 206 PHE B O 1
ATOM 3532 N N . HIS B 1 207 ? -8.375 3.369 -1.504 1 98.25 207 HIS B N 1
ATOM 3533 C CA . HIS B 1 207 ? -8.109 3.199 -0.08 1 98.25 207 HIS B CA 1
ATOM 3534 C C . HIS B 1 207 ? -9.086 2.215 0.552 1 98.25 207 HIS B C 1
ATOM 3536 O O . HIS B 1 207 ? -10.227 2.084 0.095 1 98.25 207 HIS B O 1
ATOM 3542 N N . PRO B 1 208 ? -8.688 1.586 1.636 1 98.06 208 PRO B N 1
ATOM 3543 C CA . PRO B 1 208 ? -9.508 0.544 2.264 1 98.06 208 PRO B CA 1
ATOM 3544 C C . PRO B 1 208 ? -10.367 1.08 3.402 1 98.06 208 PRO B C 1
ATOM 3546 O O . PRO B 1 208 ? -11.047 0.305 4.09 1 98.06 208 PRO B O 1
ATOM 3549 N N . TYR B 1 209 ? -10.453 2.311 3.613 1 98.38 209 TYR B N 1
ATOM 3550 C CA . TYR B 1 209 ? -10.906 2.863 4.887 1 98.38 209 TYR B CA 1
ATOM 3551 C C . TYR B 1 209 ? -12.422 2.775 5.016 1 98.38 209 TYR B C 1
ATOM 3553 O O . TYR B 1 209 ? -12.961 2.865 6.121 1 98.38 209 TYR B O 1
ATOM 3561 N N . HIS B 1 210 ? -13.148 2.564 3.926 1 97.19 210 HIS B N 1
ATOM 3562 C CA . HIS B 1 210 ? -14.578 2.271 4.031 1 97.19 210 HIS B CA 1
ATOM 3563 C C . HIS B 1 210 ? -14.82 0.971 4.793 1 97.19 210 HIS B C 1
ATOM 3565 O O . HIS B 1 210 ? -15.82 0.833 5.492 1 97.19 210 HIS B O 1
ATOM 3571 N N . SER B 1 211 ? -13.875 0.065 4.645 1 95.5 211 SER B N 1
ATOM 3572 C CA . SER B 1 211 ? -13.992 -1.237 5.293 1 95.5 211 SER B CA 1
ATOM 3573 C C . SER B 1 211 ? -13.344 -1.233 6.672 1 95.5 211 SER B C 1
ATOM 3575 O O . SER B 1 211 ? -13.891 -1.787 7.625 1 95.5 211 SER B O 1
ATOM 3577 N N . SER B 1 212 ? -12.227 -0.589 6.828 1 97.12 212 SER B N 1
ATOM 3578 C CA . SER B 1 212 ? -11.438 -0.726 8.047 1 97.12 212 SER B CA 1
ATOM 3579 C C . SER B 1 212 ? -11.805 0.342 9.07 1 97.12 212 SER B C 1
ATOM 3581 O O . SER B 1 212 ? -11.5 0.205 10.258 1 97.12 212 SER B O 1
ATOM 3583 N N . ALA B 1 213 ? -12.383 1.384 8.656 1 97.88 213 ALA B N 1
ATOM 3584 C CA . ALA B 1 213 ? -12.906 2.449 9.508 1 97.88 213 ALA B CA 1
ATOM 3585 C C . ALA B 1 213 ? -14.328 2.824 9.109 1 97.88 213 ALA B C 1
ATOM 3587 O O . ALA B 1 213 ? -14.594 3.963 8.711 1 97.88 213 ALA B O 1
ATOM 3588 N N . PRO B 1 214 ? -15.211 1.909 9.312 1 96.94 214 PRO B N 1
ATOM 3589 C CA . PRO B 1 214 ? -16.562 2.102 8.797 1 96.94 214 PRO B CA 1
ATOM 3590 C C . PRO B 1 214 ? -17.281 3.291 9.438 1 96.94 214 PRO B C 1
ATOM 3592 O O . PRO B 1 214 ? -18.156 3.896 8.812 1 96.94 214 PRO B O 1
ATOM 3595 N N . GLU B 1 215 ? -16.922 3.705 10.672 1 98 215 GLU B N 1
ATOM 3596 C CA . GLU B 1 215 ? -17.516 4.852 11.344 1 98 215 GLU B CA 1
ATOM 3597 C C . GLU B 1 215 ? -17.25 6.145 10.578 1 98 215 GLU B C 1
ATOM 3599 O O . GLU B 1 215 ? -17.938 7.148 10.781 1 98 215 GLU B O 1
ATOM 3604 N N . LEU B 1 216 ? -16.266 6.105 9.664 1 98.31 216 LEU B N 1
ATOM 3605 C CA . LEU B 1 216 ? -15.875 7.293 8.906 1 98.31 216 LEU B CA 1
ATOM 3606 C C . LEU B 1 216 ? -16.438 7.258 7.496 1 98.31 216 LEU B C 1
ATOM 3608 O O . LEU B 1 216 ? -16.25 8.188 6.719 1 98.31 216 LEU B O 1
ATOM 3612 N N . ALA B 1 217 ? -17.172 6.23 7.113 1 97.62 217 ALA B N 1
ATOM 3613 C CA . ALA B 1 217 ? -17.578 5.992 5.73 1 97.62 217 ALA B CA 1
ATOM 3614 C C . ALA B 1 217 ? -18.344 7.184 5.172 1 97.62 217 ALA B C 1
ATOM 3616 O O . ALA B 1 217 ? -18.047 7.664 4.074 1 97.62 217 ALA B O 1
ATOM 3617 N N . ASP B 1 218 ? -19.297 7.707 5.926 1 98 218 ASP B N 1
ATOM 3618 C CA . ASP B 1 218 ? -20.109 8.82 5.449 1 98 218 ASP B CA 1
ATOM 3619 C C . ASP B 1 218 ? -19.281 10.086 5.289 1 98 218 ASP B C 1
ATOM 3621 O O . ASP B 1 218 ? -19.5 10.875 4.367 1 98 218 ASP B O 1
ATOM 3625 N N . LEU B 1 219 ? -18.375 10.289 6.203 1 98.38 219 LEU B N 1
ATOM 3626 C CA . LEU B 1 219 ? -17.5 11.445 6.094 1 98.38 219 LEU B CA 1
ATOM 3627 C C . LEU B 1 219 ? -16.578 11.32 4.879 1 98.38 219 LEU B C 1
ATOM 3629 O O . LEU B 1 219 ? -16.359 12.297 4.164 1 98.38 219 LEU B O 1
ATOM 3633 N N . LEU B 1 220 ? -16.047 10.109 4.668 1 98.19 220 LEU B N 1
ATOM 3634 C CA . LEU B 1 220 ? -15.156 9.859 3.539 1 98.19 220 LEU B CA 1
ATOM 3635 C C . LEU B 1 220 ? -15.867 10.125 2.217 1 98.19 220 LEU B C 1
ATOM 3637 O O . LEU B 1 220 ? -15.227 10.516 1.233 1 98.19 220 LEU B O 1
ATOM 3641 N N . ASP B 1 221 ? -17.188 10.016 2.242 1 97.12 221 ASP B N 1
ATOM 3642 C CA . ASP B 1 221 ? -17.969 10.188 1.021 1 97.12 221 ASP B CA 1
ATOM 3643 C C . ASP B 1 221 ? -18.625 11.57 0.984 1 97.12 221 ASP B C 1
ATOM 3645 O O . ASP B 1 221 ? -19.344 11.898 0.042 1 97.12 221 ASP B O 1
ATOM 3649 N N . TRP B 1 222 ? -18.406 12.398 1.957 1 97.94 222 TRP B N 1
ATOM 3650 C CA . TRP B 1 222 ? -19.094 13.68 2.088 1 97.94 222 TRP B CA 1
ATOM 3651 C C . TRP B 1 222 ? -18.578 14.68 1.058 1 97.94 222 TRP B C 1
ATOM 3653 O O . TRP B 1 222 ? -17.406 15.039 1.061 1 97.94 222 TRP B O 1
ATOM 3663 N N . CYS B 1 223 ? -19.422 15.055 0.109 1 97.75 223 CYS B N 1
ATOM 3664 C CA . CYS B 1 223 ? -19.188 16.094 -0.881 1 97.75 223 CYS B CA 1
ATOM 3665 C C . CYS B 1 223 ? -20.438 16.938 -1.114 1 97.75 223 CYS B C 1
ATOM 3667 O O . CYS B 1 223 ? -21.141 16.734 -2.105 1 97.75 223 CYS B O 1
ATOM 3669 N N . PRO B 1 224 ? -20.703 17.891 -0.279 1 96.44 224 PRO B N 1
ATOM 3670 C CA . PRO B 1 224 ? -21.969 18.641 -0.349 1 96.44 224 PRO B CA 1
ATOM 3671 C C . PRO B 1 224 ? -21.969 19.656 -1.487 1 96.44 224 PRO B C 1
ATOM 3673 O O . PRO B 1 224 ? -20.922 20.141 -1.911 1 96.44 224 PRO B O 1
ATOM 3676 N N . PRO B 1 225 ? -23.172 19.922 -1.961 1 93.88 225 PRO B N 1
ATOM 3677 C CA . PRO B 1 225 ? -23.25 21 -2.961 1 93.88 225 PRO B CA 1
ATOM 3678 C C . PRO B 1 225 ? -22.703 22.328 -2.445 1 93.88 225 PRO B C 1
ATOM 3680 O O . PRO B 1 225 ? -21.953 23.016 -3.154 1 93.88 225 PRO B O 1
ATOM 3683 N N . SER B 1 226 ? -23.141 22.641 -1.205 1 92.31 226 SER B N 1
ATOM 3684 C CA . SER B 1 226 ? -22.484 23.781 -0.557 1 92.31 226 SER B CA 1
ATOM 3685 C C . SER B 1 226 ? -21.078 23.422 -0.121 1 92.31 226 SER B C 1
ATOM 3687 O O . SER B 1 226 ? -20.875 22.672 0.837 1 92.31 226 SER B O 1
ATOM 3689 N N . ARG B 1 227 ? -20.156 24.031 -0.661 1 91 227 ARG B N 1
ATOM 3690 C CA . ARG B 1 227 ? -18.75 23.641 -0.57 1 91 227 ARG B CA 1
ATOM 3691 C C . ARG B 1 227 ? -18.203 23.891 0.828 1 91 227 ARG B C 1
ATOM 3693 O O . ARG B 1 227 ? -17.125 23.406 1.174 1 91 227 ARG B O 1
ATOM 3700 N N . HIS B 1 228 ? -19 24.594 1.667 1 90.69 228 HIS B N 1
ATOM 3701 C CA . HIS B 1 228 ? -18.547 24.922 3.012 1 90.69 228 HIS B CA 1
ATOM 3702 C C . HIS B 1 228 ? -19.375 24.188 4.07 1 90.69 228 HIS B C 1
ATOM 3704 O O . HIS B 1 228 ? -19.094 24.312 5.266 1 90.69 228 HIS B O 1
ATOM 3710 N N . GLN B 1 229 ? -20.328 23.484 3.582 1 95.62 229 GLN B N 1
ATOM 3711 C CA . GLN B 1 229 ? -21.188 22.797 4.535 1 95.62 229 GLN B CA 1
ATOM 3712 C C . GLN B 1 229 ? -20.438 21.703 5.27 1 95.62 229 GLN B C 1
ATOM 3714 O O . GLN B 1 229 ? -19.891 20.797 4.641 1 95.62 229 GLN B O 1
ATOM 3719 N N . LEU B 1 230 ? -20.484 21.812 6.543 1 97.12 230 LEU B N 1
ATOM 3720 C CA . LEU B 1 230 ? -19.797 20.828 7.367 1 97.12 230 LEU B CA 1
ATOM 3721 C C . LEU B 1 230 ? -20.594 19.531 7.441 1 97.12 230 LEU B C 1
ATOM 3723 O O . LEU B 1 230 ? -21.828 19.547 7.453 1 97.12 230 LEU B O 1
ATOM 3727 N N . PHE B 1 231 ? -19.859 18.484 7.469 1 97.62 231 PHE B N 1
ATOM 3728 C CA . PHE B 1 231 ? -20.453 17.156 7.668 1 97.62 231 PHE B CA 1
ATOM 3729 C C . PHE B 1 231 ? -21.281 17.125 8.938 1 97.62 231 PHE B C 1
ATOM 3731 O O . PHE B 1 231 ? -20.844 17.578 9.992 1 97.62 231 PHE B O 1
ATOM 3738 N N . SER B 1 232 ? -22.5 16.578 8.867 1 95.19 232 SER B N 1
ATOM 3739 C CA . SER B 1 232 ? -23.406 16.625 10.008 1 95.19 232 SER B CA 1
ATOM 3740 C C . SER B 1 232 ? -23.594 15.25 10.633 1 95.19 232 SER B C 1
ATOM 3742 O O . SER B 1 232 ? -24.281 15.117 11.641 1 95.19 232 SER B O 1
ATOM 3744 N N . GLY B 1 233 ? -23.016 14.234 10.031 1 95.75 233 GLY B N 1
ATOM 3745 C CA . GLY B 1 233 ? -23.172 12.891 10.562 1 95.75 233 GLY B CA 1
ATOM 3746 C C . GLY B 1 233 ? -22.344 12.641 11.805 1 95.75 233 GLY B C 1
ATOM 3747 O O . GLY B 1 233 ? -21.562 13.5 12.227 1 95.75 233 GLY B O 1
ATOM 3748 N N . PRO B 1 234 ? -22.562 11.547 12.398 1 96.12 234 PRO B N 1
ATOM 3749 C CA . PRO B 1 234 ? -21.781 11.203 13.602 1 96.12 234 PRO B CA 1
ATOM 3750 C C . PRO B 1 234 ? -20.312 10.922 13.297 1 96.12 234 PRO B C 1
ATOM 3752 O O . PRO B 1 234 ? -20 10.383 12.234 1 96.12 234 PRO B O 1
ATOM 3755 N N . LEU B 1 235 ? -19.5 11.32 14.195 1 97.31 235 LEU B N 1
ATOM 3756 C CA . LEU B 1 235 ? -18.062 11.023 14.156 1 97.31 235 LEU B CA 1
ATOM 3757 C C . LEU B 1 235 ? -17.594 10.43 15.477 1 97.31 235 LEU B C 1
ATOM 3759 O O . LEU B 1 235 ? -18.125 10.758 16.531 1 97.31 235 LEU B O 1
ATOM 3763 N N . PRO B 1 236 ? -16.609 9.602 15.43 1 96.62 236 PRO B N 1
ATOM 3764 C CA . PRO B 1 236 ? -16.156 8.914 16.641 1 96.62 236 PRO B CA 1
ATOM 3765 C C . PRO B 1 236 ? -15.672 9.883 17.719 1 96.62 236 PRO B C 1
ATOM 3767 O O . PRO B 1 236 ? -15.688 9.539 18.906 1 96.62 236 PRO B O 1
ATOM 3770 N N . TRP B 1 237 ? -15.305 11.094 17.406 1 95.25 237 TRP B N 1
ATOM 3771 C CA . TRP B 1 237 ? -14.75 12.031 18.375 1 95.25 237 TRP B CA 1
ATOM 3772 C C . TRP B 1 237 ? -15.727 13.172 18.641 1 95.25 237 TRP B C 1
ATOM 3774 O O . TRP B 1 237 ? -15.383 14.148 19.312 1 95.25 237 TRP B O 1
ATOM 3784 N N . SER B 1 238 ? -16.859 13.297 18.109 1 85.25 238 SER B N 1
ATOM 3785 C CA . SER B 1 238 ? -17.828 14.375 18.312 1 85.25 238 SER B CA 1
ATOM 3786 C C . SER B 1 238 ? -18.344 14.367 19.75 1 85.25 238 SER B C 1
ATOM 3788 O O . SER B 1 238 ? -18.719 15.414 20.281 1 85.25 238 SER B O 1
ATOM 3790 N N . GLY B 1 239 ? -18.578 13.227 20.375 1 63.91 239 GLY B N 1
ATOM 3791 C CA . GLY B 1 239 ? -19.125 13.289 21.734 1 63.91 239 GLY B CA 1
ATOM 3792 C C . GLY B 1 239 ? -18.109 13.773 22.75 1 63.91 239 GLY B C 1
ATOM 3793 O O . GLY B 1 239 ? -18.375 13.742 23.953 1 63.91 239 GLY B O 1
ATOM 3794 N N . VAL B 1 240 ? -16.953 14.133 22.359 1 44.94 240 VAL B N 1
ATOM 3795 C CA . VAL B 1 240 ? -15.984 14.562 23.359 1 44.94 240 VAL B CA 1
ATOM 3796 C C . VAL B 1 240 ? -16.031 16.078 23.516 1 44.94 240 VAL B C 1
ATOM 3798 O O . VAL B 1 240 ? -16.391 16.797 22.578 1 44.94 240 VAL B O 1
#